Protein AF-A0A6J0SKK0-F1 (afdb_monomer_lite)

Structure (mmCIF, N/CA/C/O backbone):
data_AF-A0A6J0SKK0-F1
#
_entry.id   AF-A0A6J0SKK0-F1
#
loop_
_atom_site.group_PDB
_atom_site.id
_atom_site.type_symbol
_atom_site.label_atom_id
_atom_site.label_alt_id
_atom_site.label_comp_id
_atom_site.label_asym_id
_atom_site.label_entity_id
_atom_site.label_seq_id
_atom_site.pdbx_PDB_ins_code
_atom_site.Cartn_x
_atom_site.Cartn_y
_atom_site.Cartn_z
_atom_site.occupancy
_atom_site.B_iso_or_equiv
_atom_site.auth_seq_id
_atom_site.auth_comp_id
_atom_site.auth_asym_id
_atom_site.auth_atom_id
_atom_site.pdbx_PDB_model_num
ATOM 1 N N . MET A 1 1 ? -28.674 -11.190 28.248 1.00 57.88 1 MET A N 1
ATOM 2 C CA . MET A 1 1 ? -27.295 -11.445 27.771 1.00 57.88 1 MET A CA 1
ATOM 3 C C . MET A 1 1 ? -27.259 -12.099 26.391 1.00 57.88 1 MET A C 1
ATOM 5 O O . MET A 1 1 ? -26.846 -11.406 25.478 1.00 57.88 1 MET A O 1
ATOM 9 N N . ALA A 1 2 ? -27.753 -13.331 26.191 1.00 60.66 2 ALA A N 1
ATOM 10 C CA . ALA A 1 2 ? -27.595 -14.112 24.942 1.00 60.66 2 ALA A CA 1
ATOM 11 C C . ALA A 1 2 ? -27.758 -13.364 23.592 1.00 60.66 2 ALA A C 1
ATOM 13 O O . ALA A 1 2 ? -26.995 -13.616 22.666 1.00 60.66 2 ALA A O 1
ATOM 14 N N . PHE A 1 3 ? -28.702 -12.421 23.464 1.00 64.31 3 PHE A N 1
ATOM 15 C CA . PHE A 1 3 ? -28.878 -11.622 22.237 1.00 64.31 3 PHE A CA 1
ATOM 16 C C . PHE A 1 3 ? -27.681 -10.703 21.907 1.00 64.31 3 PHE A C 1
ATOM 18 O O . PHE A 1 3 ? -27.366 -10.504 20.738 1.00 64.31 3 PHE A O 1
ATOM 25 N N . LEU A 1 4 ? -26.993 -10.171 22.924 1.00 70.62 4 LEU A N 1
ATOM 26 C CA . LEU A 1 4 ? -25.779 -9.363 22.750 1.00 70.62 4 LEU A CA 1
ATOM 27 C C . LEU A 1 4 ? -24.593 -10.247 22.349 1.00 70.62 4 LEU A C 1
ATOM 29 O O . LEU A 1 4 ? -23.902 -9.929 21.388 1.00 70.62 4 LEU A O 1
ATOM 33 N N . SER A 1 5 ? -24.423 -11.394 23.018 1.00 75.25 5 SER A N 1
ATOM 34 C CA . SER A 1 5 ? -23.415 -12.403 22.664 1.00 75.25 5 SER A CA 1
ATOM 35 C C . SER A 1 5 ? -23.579 -12.873 21.216 1.00 75.25 5 SER A C 1
ATOM 37 O O . SER A 1 5 ? -22.606 -12.913 20.472 1.00 75.25 5 SER A O 1
ATOM 39 N N . ARG A 1 6 ? -24.820 -13.138 20.780 1.00 78.94 6 ARG A N 1
ATOM 40 C CA . ARG A 1 6 ? -25.122 -13.487 19.386 1.00 78.94 6 ARG A CA 1
ATOM 41 C C . ARG A 1 6 ? -24.674 -12.392 18.412 1.00 78.94 6 ARG A C 1
ATOM 43 O O . ARG A 1 6 ? -23.969 -12.714 17.465 1.00 78.94 6 ARG A O 1
ATOM 50 N N . LYS A 1 7 ? -25.042 -11.125 18.643 1.00 78.88 7 LYS A N 1
ATOM 51 C CA . LYS A 1 7 ? -24.639 -10.019 17.755 1.00 78.88 7 LYS A CA 1
ATOM 52 C C . LYS A 1 7 ? -23.121 -9.849 17.664 1.00 78.88 7 LYS A C 1
ATOM 54 O O . LYS A 1 7 ? -22.616 -9.570 16.585 1.00 78.88 7 LYS A O 1
ATOM 59 N N . PHE A 1 8 ? -22.411 -10.033 18.776 1.00 81.94 8 PHE A N 1
ATOM 60 C CA . PHE A 1 8 ? -20.949 -9.974 18.808 1.00 81.94 8 PHE A CA 1
ATOM 61 C C . PHE A 1 8 ? -20.311 -11.094 17.967 1.00 81.94 8 PHE A C 1
ATOM 63 O O . PHE A 1 8 ? -19.417 -10.830 17.169 1.00 81.94 8 PHE A O 1
ATOM 70 N N . LEU A 1 9 ? -20.819 -12.327 18.077 1.00 79.19 9 LEU A N 1
ATOM 71 C CA . LEU A 1 9 ? -20.358 -13.462 17.267 1.00 79.19 9 LEU A CA 1
ATOM 72 C C . LEU A 1 9 ? -20.706 -13.297 15.777 1.00 79.19 9 LEU A C 1
ATOM 74 O O . LEU A 1 9 ? -19.882 -13.612 14.923 1.00 79.19 9 LEU A O 1
ATOM 78 N N . GLU A 1 10 ? -21.893 -12.770 15.456 1.00 80.94 10 GLU A N 1
ATOM 79 C CA . GLU A 1 10 ? -22.292 -12.451 14.077 1.00 80.94 10 GLU A CA 1
ATOM 80 C C . GLU A 1 10 ? -21.360 -11.393 13.459 1.00 80.94 10 GLU A C 1
ATOM 82 O O . GLU A 1 10 ? -20.846 -11.612 12.364 1.00 80.94 10 GLU A O 1
ATOM 87 N N . GLN A 1 11 ? -21.042 -10.316 14.189 1.00 87.06 11 GLN A N 1
ATOM 88 C CA . GLN A 1 11 ? -20.068 -9.311 13.749 1.00 87.06 11 GLN A CA 1
ATOM 89 C C . GLN A 1 11 ? -18.663 -9.915 13.566 1.00 87.06 11 GLN A C 1
ATOM 91 O O . GLN A 1 11 ? -18.038 -9.711 12.524 1.00 87.06 11 GLN A O 1
ATOM 96 N N . ARG A 1 12 ? -18.171 -10.718 14.523 1.00 87.56 12 ARG A N 1
ATOM 97 C CA . ARG A 1 12 ? -16.838 -11.340 14.416 1.00 87.56 12 ARG A CA 1
ATOM 98 C C . ARG A 1 12 ? -16.743 -12.328 13.246 1.00 87.56 12 ARG A C 1
ATOM 100 O O . ARG A 1 12 ? -15.685 -12.454 12.631 1.00 87.56 12 ARG A O 1
ATOM 107 N N . ALA A 1 13 ? -17.843 -12.994 12.889 1.00 80.25 13 ALA A N 1
ATOM 108 C CA . ALA A 1 13 ? -17.917 -13.850 11.705 1.00 80.25 13 ALA A CA 1
ATOM 109 C C . ALA A 1 13 ? -17.895 -13.054 10.381 1.00 80.25 13 ALA A C 1
ATOM 111 O O . ALA A 1 13 ? -17.363 -13.552 9.384 1.00 80.25 13 ALA A O 1
ATOM 112 N N . GLU A 1 14 ? -18.427 -11.827 10.356 1.00 84.81 14 GLU A N 1
ATOM 113 C CA . GLU A 1 14 ? -18.309 -10.908 9.214 1.00 84.81 14 GLU A CA 1
ATOM 114 C C . GLU A 1 14 ? -16.885 -10.343 9.078 1.00 84.81 14 GLU A C 1
ATOM 116 O O . GLU A 1 14 ? -16.342 -10.339 7.972 1.00 84.81 14 GLU A O 1
ATOM 121 N N . GLU A 1 15 ? -16.245 -9.956 10.187 1.00 87.69 15 GLU A N 1
ATOM 122 C CA . GLU A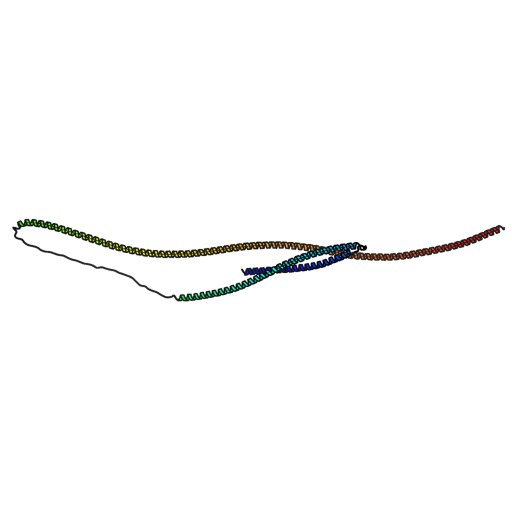 1 15 ? -14.833 -9.534 10.231 1.00 87.69 15 GLU A CA 1
ATOM 123 C C . GLU A 1 15 ? -13.908 -10.628 9.674 1.00 87.69 15 GLU A C 1
ATOM 125 O O . GLU A 1 15 ? -13.215 -10.410 8.678 1.00 87.69 15 GLU A O 1
ATOM 130 N N . LEU A 1 16 ? -13.985 -11.849 10.219 1.00 85.38 16 LEU A N 1
ATOM 131 C CA . LEU A 1 16 ? -13.216 -13.002 9.734 1.00 85.38 16 LEU A CA 1
ATOM 132 C C . LEU A 1 16 ? -13.517 -13.346 8.269 1.00 85.38 16 LEU A C 1
ATOM 134 O O . LEU A 1 16 ? -12.648 -13.844 7.554 1.00 85.38 16 LEU A O 1
ATOM 138 N N . HIS A 1 17 ? -14.729 -13.073 7.772 1.00 84.50 17 HIS A N 1
ATOM 139 C CA . HIS A 1 17 ? -15.025 -13.260 6.354 1.00 84.50 17 HIS A CA 1
ATOM 140 C C . HIS A 1 17 ? -14.279 -12.250 5.465 1.00 84.50 17 HIS A C 1
ATOM 142 O O . HIS A 1 17 ? -13.826 -12.632 4.380 1.00 84.50 17 HIS A O 1
ATOM 148 N N . GLN A 1 18 ? -14.125 -11.001 5.911 1.00 89.25 18 GLN A N 1
ATOM 149 C CA . GLN A 1 18 ? -13.335 -9.987 5.210 1.00 89.25 18 GLN A CA 1
ATOM 150 C C . GLN A 1 18 ? -11.834 -10.300 5.286 1.00 89.25 18 GLN A C 1
ATOM 152 O O . GLN A 1 18 ? -11.166 -10.269 4.251 1.00 89.25 18 GLN A O 1
ATOM 157 N N . GLU A 1 19 ? -11.329 -10.697 6.461 1.00 88.19 19 GLU A N 1
ATOM 158 C CA . GLU A 1 19 ? -9.943 -11.156 6.658 1.00 88.19 19 GLU A CA 1
ATOM 159 C C . GLU A 1 19 ? -9.603 -12.325 5.708 1.00 88.19 19 GLU A C 1
ATOM 161 O O . GLU A 1 19 ? -8.631 -12.249 4.952 1.00 88.19 19 GLU A O 1
ATOM 166 N N . LEU A 1 20 ? -10.453 -13.362 5.652 1.00 86.38 20 LEU A N 1
ATOM 167 C CA . LEU A 1 20 ? -10.312 -14.500 4.730 1.00 86.38 20 LEU A CA 1
ATOM 168 C C . LEU A 1 20 ? -10.336 -14.094 3.253 1.00 86.38 20 LEU A C 1
ATOM 170 O O . LEU A 1 20 ? -9.580 -14.642 2.449 1.00 86.38 20 LEU A O 1
ATOM 174 N N . LYS A 1 21 ? -11.206 -13.150 2.872 1.00 88.81 21 LYS A N 1
ATOM 175 C CA . LYS A 1 21 ? -11.283 -12.670 1.487 1.00 88.81 21 LYS A CA 1
ATOM 176 C C . LYS A 1 21 ? -9.979 -11.974 1.089 1.00 88.81 21 LYS A C 1
ATOM 178 O O . LYS A 1 21 ? -9.398 -12.327 0.067 1.00 88.81 21 LYS A O 1
ATOM 183 N N . PHE A 1 22 ? -9.503 -11.041 1.913 1.00 89.38 22 PHE A N 1
ATOM 184 C CA . PHE A 1 22 ? -8.252 -10.320 1.671 1.00 89.38 22 PHE A CA 1
ATOM 185 C C . PHE A 1 22 ? -7.040 -11.264 1.638 1.00 89.38 22 PHE A C 1
ATOM 187 O O . PHE A 1 22 ? -6.180 -11.141 0.767 1.00 89.38 22 PHE A O 1
ATOM 194 N N . ALA A 1 23 ? -6.986 -12.248 2.541 1.00 81.44 23 ALA A N 1
ATOM 195 C CA . ALA A 1 23 ? -5.907 -13.229 2.580 1.00 81.44 23 ALA A CA 1
ATOM 196 C C . ALA A 1 23 ? -5.857 -14.108 1.312 1.00 81.44 23 ALA A C 1
ATOM 198 O O . ALA A 1 23 ? -4.772 -14.273 0.757 1.00 81.44 23 ALA A O 1
ATOM 199 N N . ARG A 1 24 ? -7.003 -14.577 0.790 1.00 86.44 24 ARG A N 1
ATOM 200 C CA . ARG A 1 24 ? -7.085 -15.312 -0.494 1.00 86.44 24 ARG A CA 1
ATOM 201 C C . ARG A 1 24 ? -6.758 -14.433 -1.711 1.00 86.44 24 ARG A C 1
ATOM 203 O O . ARG A 1 24 ? -6.120 -14.876 -2.666 1.00 86.44 24 ARG A O 1
ATOM 210 N N . GLU A 1 25 ? -7.166 -13.164 -1.697 1.00 90.31 25 GLU A N 1
ATOM 211 C CA . GLU A 1 25 ? -6.786 -12.210 -2.750 1.00 90.31 25 GLU A CA 1
ATOM 212 C C . GLU A 1 25 ? -5.265 -11.969 -2.757 1.00 90.31 25 GLU A C 1
ATOM 214 O O . GLU A 1 25 ? -4.661 -11.945 -3.828 1.00 90.31 25 GLU A O 1
ATOM 219 N N . LYS A 1 26 ? -4.621 -11.891 -1.584 1.00 88.00 26 LYS A N 1
ATOM 220 C CA . LYS A 1 26 ? -3.159 -11.772 -1.463 1.00 88.00 26 LYS A CA 1
ATOM 221 C C . LYS A 1 26 ? -2.418 -13.063 -1.846 1.00 88.00 26 LYS A C 1
ATOM 223 O O . LYS A 1 26 ? -1.409 -12.993 -2.543 1.00 88.00 26 LYS A O 1
ATOM 228 N N . GLU A 1 27 ? -2.914 -14.221 -1.415 1.00 86.44 27 GLU A N 1
ATOM 229 C CA . GLU A 1 27 ? -2.415 -15.549 -1.802 1.00 86.44 27 GLU A CA 1
ATOM 230 C C . GLU A 1 27 ? -2.367 -15.675 -3.331 1.00 86.44 27 GLU A C 1
ATOM 232 O O . GLU A 1 27 ? -1.291 -15.836 -3.900 1.00 86.44 27 GLU A O 1
ATOM 237 N N . THR A 1 28 ? -3.500 -15.475 -4.015 1.00 85.94 28 THR A N 1
ATOM 238 C CA . THR A 1 28 ? -3.571 -15.613 -5.483 1.00 85.94 28 THR A CA 1
ATOM 239 C C . THR A 1 28 ? -2.724 -14.593 -6.253 1.00 85.94 28 THR A C 1
ATOM 241 O O . THR A 1 28 ? -2.351 -14.863 -7.396 1.00 85.94 28 THR A O 1
ATOM 244 N N . GLN A 1 29 ? -2.383 -13.444 -5.659 1.00 87.31 29 GLN A N 1
ATOM 245 C CA . GLN A 1 29 ? -1.391 -12.515 -6.216 1.00 87.31 29 GLN A CA 1
ATOM 246 C C . GLN A 1 29 ? 0.033 -13.076 -6.099 1.00 87.31 29 GLN A C 1
ATOM 248 O O . GLN A 1 29 ? 0.757 -13.088 -7.093 1.00 87.31 29 GLN A O 1
ATOM 253 N N . LEU A 1 30 ? 0.417 -13.594 -4.928 1.00 85.19 30 LEU A N 1
ATOM 254 C CA . LEU A 1 30 ? 1.740 -14.191 -4.700 1.00 85.19 30 LEU A CA 1
ATOM 255 C C . LEU A 1 30 ? 1.957 -15.469 -5.521 1.00 85.19 30 LEU A C 1
ATOM 257 O O . LEU A 1 30 ? 3.032 -15.651 -6.087 1.00 85.19 30 LEU A O 1
ATOM 261 N N . THR A 1 31 ? 0.937 -16.319 -5.683 1.00 81.81 31 THR A N 1
ATOM 262 C CA . THR A 1 31 ? 1.045 -17.501 -6.556 1.00 81.81 31 THR A CA 1
ATOM 263 C C . THR A 1 31 ? 1.331 -17.104 -8.009 1.00 81.81 31 THR A C 1
ATOM 265 O O . THR A 1 31 ? 2.116 -17.770 -8.684 1.00 81.81 31 THR A O 1
ATOM 268 N N . ARG A 1 32 ? 0.734 -16.003 -8.497 1.00 86.56 32 ARG A N 1
ATOM 269 C CA . ARG A 1 32 ? 0.977 -15.485 -9.855 1.00 86.56 32 ARG A CA 1
ATOM 270 C C . ARG A 1 32 ? 2.381 -14.913 -10.007 1.00 86.56 32 ARG A C 1
ATOM 272 O O . ARG A 1 32 ? 3.073 -15.312 -10.936 1.00 86.56 32 ARG A O 1
ATOM 279 N N . THR A 1 33 ? 2.832 -14.052 -9.094 1.00 82.69 33 THR A N 1
ATOM 280 C CA . THR A 1 33 ? 4.179 -13.462 -9.195 1.00 82.69 33 THR A CA 1
ATOM 281 C C . THR A 1 33 ? 5.283 -14.509 -9.031 1.00 82.69 33 THR A C 1
ATOM 283 O O . THR A 1 33 ? 6.294 -14.432 -9.727 1.00 82.69 33 THR A O 1
ATOM 286 N N . CYS A 1 34 ? 5.079 -15.546 -8.208 1.00 81.50 34 CYS A N 1
ATOM 287 C CA . CYS A 1 34 ? 5.966 -16.713 -8.173 1.00 81.50 34 CYS A CA 1
ATOM 288 C C . CYS A 1 34 ? 5.978 -17.485 -9.501 1.00 81.50 34 CYS A C 1
ATOM 290 O O . CYS A 1 34 ? 7.056 -17.841 -9.970 1.00 81.50 34 CYS A O 1
ATOM 292 N N . ALA A 1 35 ? 4.822 -17.734 -10.125 1.00 83.62 35 ALA A N 1
ATOM 293 C CA . ALA A 1 35 ? 4.758 -18.429 -11.414 1.00 83.62 35 ALA A CA 1
ATOM 294 C C . ALA A 1 35 ? 5.419 -17.616 -12.547 1.00 83.62 35 ALA A C 1
ATOM 296 O O . ALA A 1 35 ? 6.186 -18.162 -13.337 1.00 83.62 35 ALA A O 1
ATOM 297 N N . GLU A 1 36 ? 5.187 -16.302 -12.595 1.00 86.00 36 GLU A N 1
ATOM 298 C CA . GLU A 1 36 ? 5.837 -15.382 -13.537 1.00 86.00 36 GLU A CA 1
ATOM 299 C C . GLU A 1 36 ? 7.361 -15.337 -13.326 1.00 86.00 36 GLU A C 1
ATOM 301 O O . GLU A 1 36 ? 8.123 -15.405 -14.293 1.00 86.00 36 GLU A O 1
ATOM 306 N N . GLY A 1 37 ? 7.820 -15.296 -12.070 1.00 82.88 37 GLY A N 1
ATOM 307 C CA . GLY A 1 37 ? 9.241 -15.366 -11.721 1.00 82.88 37 GLY A CA 1
ATOM 308 C C . GLY A 1 37 ? 9.895 -16.698 -12.105 1.00 82.88 37 GLY A C 1
ATOM 309 O O . GLY A 1 37 ? 11.005 -16.703 -12.637 1.00 82.88 37 GLY A O 1
ATOM 310 N N . GLN A 1 38 ? 9.195 -17.823 -11.924 1.00 83.56 38 GLN A N 1
ATOM 311 C CA . GLN A 1 38 ? 9.655 -19.146 -12.360 1.00 83.56 38 GLN A CA 1
ATOM 312 C C . GLN A 1 38 ? 9.813 -19.231 -13.884 1.00 83.56 38 GLN A C 1
ATOM 314 O O . GLN A 1 38 ? 10.824 -19.749 -14.357 1.00 83.56 38 GLN A O 1
ATOM 319 N N . VAL A 1 39 ? 8.865 -18.686 -14.657 1.00 88.19 39 VAL A N 1
ATOM 320 C CA . VAL A 1 39 ? 8.975 -18.619 -16.126 1.00 88.19 39 VAL A CA 1
ATOM 321 C C . VAL A 1 39 ? 10.192 -17.785 -16.537 1.00 88.19 39 VAL A C 1
ATOM 323 O O . VAL A 1 39 ? 11.019 -18.265 -17.310 1.00 88.19 39 VAL A O 1
ATOM 326 N N . GLN A 1 40 ? 10.379 -16.594 -15.955 1.00 85.88 40 GLN A N 1
ATOM 327 C CA . GLN A 1 40 ? 11.555 -15.754 -16.229 1.00 85.88 40 GLN A CA 1
ATOM 328 C C . GLN A 1 40 ? 12.879 -16.427 -15.829 1.00 85.88 40 GLN A C 1
ATOM 330 O O . GLN A 1 40 ? 13.896 -16.233 -16.497 1.00 85.88 40 GLN A O 1
ATOM 335 N N . SER A 1 41 ? 12.882 -17.229 -14.759 1.00 85.56 41 SER A N 1
ATOM 336 C CA . SER A 1 41 ? 14.047 -18.017 -14.344 1.00 85.56 41 SER A CA 1
ATOM 337 C C . SER A 1 41 ? 14.394 -19.095 -15.374 1.00 85.56 41 SER A C 1
ATOM 339 O O . SER A 1 41 ? 15.560 -19.232 -15.730 1.00 85.56 41 SER A O 1
ATOM 341 N N . LEU A 1 42 ? 13.399 -19.821 -15.898 1.00 88.19 42 LEU A N 1
ATOM 342 C CA . LEU A 1 42 ? 13.596 -20.849 -16.930 1.00 88.19 42 LEU A CA 1
ATOM 343 C C . LEU A 1 42 ? 14.043 -20.250 -18.275 1.00 88.19 42 LEU A C 1
ATOM 345 O O . LEU A 1 42 ? 14.899 -20.821 -18.950 1.00 88.19 42 LEU A O 1
ATOM 349 N N . GLU A 1 43 ? 13.519 -19.080 -18.653 1.00 88.88 43 GLU A N 1
ATOM 350 C CA . GLU A 1 43 ? 13.983 -18.330 -19.831 1.00 88.88 43 GLU A CA 1
ATOM 351 C C . GLU A 1 43 ? 15.452 -17.893 -19.697 1.00 88.88 43 GLU A C 1
ATOM 353 O O . GLU A 1 43 ? 16.218 -17.962 -20.663 1.00 88.88 43 GLU A O 1
ATOM 358 N N . LEU A 1 44 ? 15.869 -17.468 -18.499 1.00 88.19 44 LEU A N 1
ATOM 359 C CA . LEU A 1 44 ? 17.259 -17.106 -18.222 1.00 88.19 44 LEU A CA 1
ATOM 360 C C . LEU A 1 44 ? 18.182 -18.320 -18.152 1.00 88.19 44 LEU A C 1
ATOM 362 O O . LEU A 1 44 ? 19.276 -18.242 -18.700 1.00 88.19 44 LEU A O 1
ATOM 366 N N . GLU A 1 45 ? 17.748 -19.441 -17.574 1.00 87.69 45 GLU A N 1
ATOM 367 C CA . GLU A 1 45 ? 18.518 -20.690 -17.581 1.00 87.69 45 GLU A CA 1
ATOM 368 C C . GLU A 1 45 ? 18.738 -21.189 -19.022 1.00 87.69 45 GLU A C 1
ATOM 370 O O . GLU A 1 45 ? 19.855 -21.534 -19.413 1.00 87.69 45 GLU A O 1
ATOM 375 N N . ALA A 1 46 ? 17.699 -21.146 -19.865 1.00 89.44 46 ALA A N 1
ATOM 376 C CA . ALA A 1 46 ? 17.815 -21.472 -21.286 1.00 89.44 46 ALA A CA 1
ATOM 377 C C . ALA A 1 46 ? 18.796 -20.535 -22.016 1.00 89.44 46 ALA A C 1
ATOM 379 O O . ALA A 1 46 ? 19.627 -20.998 -22.800 1.00 89.44 46 ALA A O 1
ATOM 380 N N . ARG A 1 47 ? 18.756 -19.227 -21.727 1.00 89.75 47 ARG A N 1
ATOM 381 C CA . ARG A 1 47 ? 19.692 -18.245 -22.296 1.00 89.75 47 ARG A CA 1
ATOM 382 C C . ARG A 1 47 ? 21.125 -18.421 -21.782 1.00 89.75 47 ARG A C 1
ATOM 384 O O . ARG A 1 47 ? 22.061 -18.227 -22.554 1.00 89.75 47 ARG A O 1
ATOM 391 N N . LEU A 1 48 ? 21.308 -18.812 -20.522 1.00 86.38 48 LEU A N 1
ATOM 392 C CA . LEU A 1 48 ? 22.612 -19.138 -19.943 1.00 86.38 48 LEU A CA 1
ATOM 393 C C . LEU A 1 48 ? 23.246 -20.332 -20.655 1.00 86.38 48 LEU A C 1
ATOM 395 O O . LEU A 1 48 ? 24.390 -20.227 -21.082 1.00 86.38 48 LEU A O 1
ATOM 399 N N . ARG A 1 49 ? 22.490 -21.416 -20.876 1.00 90.38 49 ARG A N 1
ATOM 400 C CA . ARG A 1 49 ? 22.973 -22.589 -21.627 1.00 90.38 49 ARG A CA 1
ATOM 401 C C . ARG A 1 49 ? 23.461 -22.212 -23.034 1.00 90.38 49 ARG A C 1
ATOM 403 O O . ARG A 1 49 ? 24.524 -22.671 -23.437 1.00 90.38 49 ARG A O 1
ATOM 410 N N . ILE A 1 50 ? 22.741 -21.334 -23.744 1.00 90.44 50 ILE A N 1
ATOM 411 C CA . ILE A 1 50 ? 23.162 -20.819 -25.063 1.00 90.44 50 ILE A CA 1
ATOM 412 C C . ILE A 1 50 ? 24.479 -20.034 -24.953 1.00 90.44 50 ILE A C 1
ATOM 414 O O . ILE A 1 50 ? 25.421 -20.327 -25.680 1.00 90.44 50 ILE A O 1
ATOM 418 N N . LEU A 1 51 ? 24.583 -19.087 -24.014 1.00 83.94 51 LEU A N 1
ATOM 419 C CA . LEU A 1 51 ? 25.796 -18.277 -23.826 1.00 83.94 51 LEU A CA 1
ATOM 420 C C . LEU A 1 51 ? 27.017 -19.108 -23.377 1.00 83.94 51 LEU A C 1
ATOM 422 O O . LEU A 1 51 ? 28.156 -18.775 -23.712 1.00 83.94 51 LEU A O 1
ATOM 426 N N . GLU A 1 52 ? 26.806 -20.187 -22.619 1.00 86.44 52 GLU A N 1
ATOM 427 C CA . GLU A 1 52 ? 27.861 -21.132 -22.240 1.00 86.44 52 GLU A CA 1
ATOM 428 C C . GLU A 1 52 ? 28.318 -21.988 -23.428 1.00 86.44 52 GLU A C 1
ATOM 430 O O . GLU A 1 52 ? 29.519 -22.232 -23.574 1.00 86.44 52 GLU A O 1
ATOM 435 N N . GLU A 1 53 ? 27.398 -22.387 -24.310 1.00 90.06 53 GLU A N 1
ATOM 436 C CA . GLU A 1 53 ? 27.712 -23.101 -25.549 1.00 90.06 53 GLU A CA 1
ATOM 437 C C . GLU A 1 53 ? 28.426 -22.186 -26.565 1.00 90.06 53 GLU A C 1
ATOM 439 O O . GLU A 1 53 ? 29.464 -22.582 -27.093 1.00 90.06 53 GLU A O 1
ATOM 444 N N . ASP A 1 54 ? 27.991 -20.932 -26.741 1.00 86.44 54 ASP A N 1
ATOM 445 C CA . ASP A 1 54 ? 28.686 -19.910 -27.546 1.00 86.44 54 ASP A CA 1
ATOM 446 C C . ASP A 1 54 ? 30.122 -19.677 -27.042 1.00 86.44 54 ASP A C 1
ATOM 448 O O . ASP A 1 54 ? 31.089 -19.710 -27.812 1.00 86.44 54 ASP A O 1
ATOM 452 N N . LYS A 1 55 ? 30.298 -19.503 -25.722 1.00 83.88 55 LYS A N 1
ATOM 453 C CA . LYS A 1 55 ? 31.627 -19.349 -25.107 1.00 83.88 55 LYS A CA 1
ATOM 454 C C . LYS A 1 55 ? 32.497 -20.593 -25.304 1.00 83.88 55 LYS A C 1
ATOM 456 O O . LYS A 1 55 ? 33.709 -20.469 -25.506 1.00 83.88 55 LYS A O 1
ATOM 461 N N . ARG A 1 56 ? 31.908 -21.790 -25.254 1.00 87.25 56 ARG A N 1
ATOM 462 C CA . ARG A 1 56 ? 32.598 -23.061 -25.513 1.00 87.25 56 ARG A CA 1
ATOM 463 C C . ARG A 1 56 ? 33.001 -23.197 -26.982 1.00 87.25 56 ARG A C 1
ATOM 465 O O . ARG A 1 56 ? 34.120 -23.629 -27.246 1.00 87.25 56 ARG A O 1
ATOM 472 N N . MET A 1 57 ? 32.142 -22.795 -27.917 1.00 85.94 57 MET A N 1
ATOM 473 C CA . MET A 1 57 ? 32.434 -22.769 -29.353 1.00 85.94 57 MET A CA 1
ATOM 474 C C . MET A 1 57 ? 33.614 -21.842 -29.653 1.00 85.94 57 MET A C 1
ATOM 476 O O . MET A 1 57 ? 34.610 -22.307 -30.200 1.00 85.94 57 MET A O 1
ATOM 480 N N . LEU A 1 58 ? 33.585 -20.593 -29.179 1.00 83.06 58 LEU A N 1
ATOM 481 C CA . LEU A 1 58 ? 34.701 -19.651 -29.349 1.00 83.06 58 LEU A CA 1
ATOM 482 C C . LEU A 1 58 ? 35.997 -20.136 -28.679 1.00 83.06 58 LEU A C 1
ATOM 484 O O . LEU A 1 58 ? 37.078 -19.992 -29.245 1.00 83.06 58 LEU A O 1
ATOM 488 N N . SER A 1 59 ? 35.909 -20.776 -27.507 1.00 81.25 59 SER A N 1
ATOM 489 C CA . SER A 1 59 ? 37.079 -21.384 -26.849 1.00 81.25 59 SER A CA 1
ATOM 490 C C . SER A 1 59 ? 37.676 -22.535 -27.672 1.00 81.25 59 SER A C 1
ATOM 492 O O . SER A 1 59 ? 38.897 -22.687 -27.720 1.00 81.25 59 SER A O 1
ATOM 494 N N . ASN A 1 60 ? 36.836 -23.328 -28.347 1.00 81.88 60 ASN A N 1
ATOM 495 C CA . ASN A 1 60 ? 37.281 -24.373 -29.268 1.00 81.88 60 ASN A CA 1
ATOM 496 C C . ASN A 1 60 ? 37.896 -23.781 -30.545 1.00 81.88 60 ASN A C 1
ATOM 498 O O . ASN A 1 60 ? 38.921 -24.282 -30.993 1.00 81.88 60 ASN A O 1
ATOM 502 N N . GLU A 1 61 ? 37.310 -22.727 -31.121 1.00 77.44 61 GLU A N 1
ATOM 503 C CA . GLU A 1 61 ? 37.841 -22.056 -32.317 1.00 77.44 61 GLU A CA 1
ATOM 504 C C . GLU A 1 61 ? 39.219 -21.443 -32.048 1.00 77.44 61 GLU A C 1
ATOM 506 O O . GLU A 1 61 ? 40.166 -21.733 -32.778 1.00 77.44 61 GLU A O 1
ATOM 511 N N . VAL A 1 62 ? 39.369 -20.688 -30.953 1.00 71.25 62 VAL A N 1
ATOM 512 C CA . VAL A 1 62 ? 40.660 -20.127 -30.515 1.00 71.25 62 VAL A CA 1
ATOM 513 C C . VAL A 1 62 ? 41.672 -21.239 -30.205 1.00 71.25 62 VAL A C 1
ATOM 515 O O . VAL A 1 62 ? 42.834 -21.141 -30.597 1.00 71.25 62 VAL A O 1
ATOM 518 N N . GLY A 1 63 ? 41.237 -22.324 -29.555 1.00 67.12 63 GLY A N 1
ATOM 519 C CA . GLY A 1 63 ? 42.084 -23.473 -29.218 1.00 67.12 63 GLY A CA 1
ATOM 520 C C . GLY A 1 63 ? 42.480 -24.370 -30.400 1.00 67.12 63 GLY A C 1
ATOM 521 O O . GLY A 1 63 ? 43.445 -25.124 -30.285 1.00 67.12 63 GLY A O 1
ATOM 522 N N . GLN A 1 64 ? 41.770 -24.303 -31.532 1.00 65.19 64 GLN A N 1
ATOM 523 C CA . GLN A 1 64 ? 42.071 -25.084 -32.739 1.00 65.19 64 GLN A CA 1
ATOM 524 C C . GLN A 1 64 ? 43.025 -24.380 -33.712 1.00 65.19 64 GLN A C 1
ATOM 526 O O . GLN A 1 64 ? 43.487 -25.027 -34.653 1.00 65.19 64 GLN A O 1
ATOM 531 N N . ILE A 1 65 ? 43.366 -23.102 -33.499 1.00 60.34 65 ILE A N 1
ATOM 532 C CA . ILE A 1 65 ? 44.355 -22.386 -34.321 1.00 60.34 65 ILE A CA 1
ATOM 533 C C . ILE A 1 65 ? 45.735 -23.049 -34.134 1.00 60.34 65 ILE A C 1
ATOM 535 O O . ILE A 1 65 ? 46.319 -22.940 -33.052 1.00 60.34 65 ILE A O 1
ATOM 539 N N . PRO A 1 66 ? 46.323 -23.703 -35.157 1.00 52.03 66 PRO A N 1
ATOM 540 C CA . PRO A 1 66 ? 47.648 -24.291 -35.017 1.00 52.03 66 PRO A CA 1
ATOM 541 C C . PRO A 1 66 ? 48.684 -23.169 -34.899 1.00 52.03 66 PRO A C 1
ATOM 543 O O . PRO A 1 66 ? 48.691 -22.248 -35.720 1.00 52.03 66 PRO A O 1
ATOM 546 N N . GLY A 1 67 ? 49.584 -23.262 -33.915 1.00 55.41 67 GLY A N 1
ATOM 547 C CA . GLY A 1 67 ? 50.605 -22.250 -33.589 1.00 55.41 67 GLY A CA 1
ATOM 548 C C . GLY A 1 67 ? 51.732 -22.081 -34.623 1.00 55.41 67 GLY A C 1
ATOM 549 O O . GLY A 1 67 ? 52.891 -21.922 -34.252 1.00 55.41 67 GLY A O 1
ATOM 550 N N . SER A 1 68 ? 51.415 -22.184 -35.913 1.00 48.38 68 SER A N 1
ATOM 551 C CA . SER A 1 68 ? 52.359 -22.227 -37.033 1.00 48.38 68 SER A CA 1
ATOM 552 C C . SER A 1 68 ? 51.790 -21.717 -38.371 1.00 48.38 68 SER A C 1
ATOM 554 O O . SER A 1 68 ? 52.449 -21.882 -39.396 1.00 48.38 68 SER A O 1
ATOM 556 N N . SER A 1 69 ? 50.607 -21.081 -38.395 1.00 49.00 69 SER A N 1
ATOM 557 C CA . SER A 1 69 ? 49.993 -20.531 -39.621 1.00 49.00 69 SER A CA 1
ATOM 558 C C . SER A 1 69 ? 50.057 -18.987 -39.663 1.00 49.00 69 SER A C 1
ATOM 560 O O . SER A 1 69 ? 49.266 -18.335 -38.980 1.00 49.00 69 SER A O 1
ATOM 562 N N . PRO A 1 70 ? 50.968 -18.354 -40.439 1.00 48.06 70 PRO A N 1
ATOM 563 C CA . PRO A 1 70 ? 51.253 -16.911 -40.330 1.00 48.06 70 PRO A CA 1
ATOM 564 C C . PRO A 1 70 ? 50.220 -15.954 -40.959 1.00 48.06 70 PRO A C 1
ATOM 566 O O . PRO A 1 70 ? 50.528 -14.780 -41.155 1.00 48.06 70 PRO A O 1
ATOM 569 N N . CYS A 1 71 ? 49.039 -16.435 -41.360 1.00 50.56 71 CYS A N 1
ATOM 570 C CA . CYS A 1 71 ? 48.124 -15.707 -42.251 1.00 50.56 71 CYS A CA 1
ATOM 571 C C . CYS A 1 71 ? 46.871 -15.107 -41.585 1.00 50.56 71 CYS A C 1
ATOM 573 O O . CYS A 1 71 ? 46.087 -14.459 -42.277 1.00 50.56 71 CYS A O 1
ATOM 575 N N . LEU A 1 72 ? 46.673 -15.279 -40.273 1.00 52.25 72 LEU A N 1
ATOM 576 C CA . LEU A 1 72 ? 45.636 -14.549 -39.534 1.00 52.25 72 LEU A CA 1
ATOM 577 C C . LEU A 1 72 ? 46.168 -13.172 -39.122 1.00 52.25 72 LEU A C 1
ATOM 579 O O . LEU A 1 72 ? 47.158 -13.058 -38.401 1.00 52.25 72 LEU A O 1
ATOM 583 N N . THR A 1 73 ? 45.519 -12.110 -39.597 1.00 58.12 73 THR A N 1
ATOM 584 C CA . THR A 1 73 ? 45.891 -10.730 -39.261 1.00 58.12 73 THR A CA 1
ATOM 585 C C . THR A 1 73 ? 45.511 -10.411 -37.817 1.00 58.12 73 THR A C 1
ATOM 587 O O . THR A 1 73 ? 44.442 -10.808 -37.354 1.00 58.12 73 THR A O 1
ATOM 590 N N . GLY A 1 74 ? 46.351 -9.644 -37.108 1.00 59.84 74 GLY A N 1
ATOM 591 C CA . GLY A 1 74 ? 46.186 -9.381 -35.667 1.00 59.84 74 GLY A CA 1
ATOM 592 C C . GLY A 1 74 ? 44.803 -8.853 -35.258 1.00 59.84 74 GLY A C 1
ATOM 593 O O . GLY A 1 74 ? 44.310 -9.204 -34.192 1.00 59.84 74 GLY A O 1
ATOM 594 N N . GLY A 1 75 ? 44.134 -8.104 -36.144 1.00 66.50 75 GLY A N 1
ATOM 595 C CA . GLY A 1 75 ? 42.770 -7.607 -35.931 1.00 66.50 75 GLY A CA 1
ATOM 596 C C . GLY A 1 75 ? 41.697 -8.694 -35.763 1.00 66.50 75 GLY A C 1
ATOM 597 O O . GLY A 1 75 ? 40.691 -8.452 -35.102 1.00 66.50 75 GLY A O 1
ATOM 598 N N . THR A 1 76 ? 41.900 -9.897 -36.317 1.00 70.06 76 THR A N 1
ATOM 599 C CA . THR A 1 76 ? 40.990 -11.037 -36.085 1.00 70.06 76 THR A CA 1
ATOM 600 C C . THR A 1 76 ? 41.150 -11.633 -34.689 1.00 70.06 76 THR A C 1
ATOM 602 O O . THR A 1 76 ? 40.159 -12.041 -34.091 1.00 70.06 76 THR A O 1
ATOM 605 N N . TRP A 1 77 ? 42.365 -11.614 -34.133 1.00 70.38 77 TRP A N 1
ATOM 606 C CA . TRP A 1 77 ? 42.626 -12.105 -32.779 1.00 70.38 77 TRP A CA 1
ATOM 607 C C . TRP A 1 77 ? 42.025 -11.165 -31.730 1.00 70.38 77 TRP A C 1
ATOM 609 O O . TRP A 1 77 ? 41.258 -11.611 -30.882 1.00 70.38 77 TRP A O 1
ATOM 619 N N . THR A 1 78 ? 42.255 -9.854 -31.864 1.00 76.12 78 THR A N 1
ATOM 620 C CA . THR A 1 78 ? 41.670 -8.845 -30.962 1.00 76.12 78 THR A CA 1
ATOM 621 C C . THR A 1 78 ? 40.139 -8.829 -30.996 1.00 76.12 78 THR A C 1
ATOM 623 O O . THR A 1 78 ? 39.510 -8.523 -29.990 1.00 76.12 78 THR A O 1
ATOM 626 N N . PHE A 1 79 ? 39.522 -9.171 -32.134 1.00 80.56 79 PHE A N 1
ATOM 627 C CA . PHE A 1 79 ? 38.064 -9.285 -32.245 1.00 80.56 79 PHE A CA 1
ATOM 628 C C . PHE A 1 79 ? 37.509 -10.497 -31.478 1.00 80.56 79 PHE A C 1
ATOM 630 O O . PHE A 1 79 ? 36.527 -10.361 -30.751 1.00 80.56 79 PHE A O 1
ATOM 637 N N . LEU A 1 80 ? 38.145 -11.669 -31.601 1.00 78.31 80 LEU A N 1
ATOM 638 C CA . LEU A 1 80 ? 37.750 -12.872 -30.856 1.00 78.31 80 LEU A CA 1
ATOM 639 C C . LEU A 1 80 ? 37.965 -12.699 -29.346 1.00 78.31 80 LEU A C 1
ATOM 641 O O . LEU A 1 80 ? 37.111 -13.092 -28.554 1.00 78.31 80 LEU A O 1
ATOM 645 N N . GLU A 1 81 ? 39.069 -12.061 -28.956 1.00 77.44 81 GLU A N 1
ATOM 646 C CA . GLU A 1 81 ? 39.400 -11.742 -27.566 1.00 77.44 81 GLU A CA 1
ATOM 647 C C . GLU A 1 81 ? 38.373 -10.770 -26.956 1.00 77.44 81 GLU A C 1
ATOM 649 O O . GLU A 1 81 ? 37.776 -11.078 -25.923 1.00 77.44 81 GLU A O 1
ATOM 654 N N . GLN A 1 82 ? 38.042 -9.674 -27.654 1.00 85.25 82 GLN A N 1
ATOM 655 C CA . GLN A 1 82 ? 36.967 -8.765 -27.239 1.00 85.25 82 GLN A CA 1
ATOM 656 C C . GLN A 1 82 ? 35.610 -9.485 -27.134 1.00 85.25 82 GLN A C 1
ATOM 658 O O . GLN A 1 82 ? 34.889 -9.289 -26.155 1.00 85.25 82 GLN A O 1
ATOM 663 N N . ARG A 1 83 ? 35.252 -10.350 -28.095 1.00 85.81 83 ARG A N 1
ATOM 664 C CA . ARG A 1 83 ? 33.964 -11.065 -28.060 1.00 85.81 83 ARG A CA 1
ATOM 665 C C . ARG A 1 83 ? 33.887 -12.089 -26.920 1.00 85.81 83 ARG A C 1
ATOM 667 O O . ARG A 1 83 ? 32.808 -12.306 -26.368 1.00 85.81 83 ARG A O 1
ATOM 674 N N . ALA A 1 84 ? 35.012 -12.689 -26.531 1.00 80.44 84 ALA A N 1
ATOM 675 C CA . ALA A 1 84 ? 35.093 -13.553 -25.355 1.00 80.44 84 ALA A CA 1
ATOM 676 C C . ALA A 1 84 ? 34.921 -12.766 -24.039 1.00 80.44 84 ALA A C 1
ATOM 678 O O . ALA A 1 84 ? 34.267 -13.261 -23.116 1.00 80.44 84 ALA A O 1
ATOM 679 N N . GLU A 1 85 ? 35.449 -11.539 -23.969 1.00 85.25 85 GLU A N 1
ATOM 680 C CA . GLU A 1 85 ? 35.263 -10.606 -22.849 1.00 85.25 85 GLU A CA 1
ATOM 681 C C . GLU A 1 85 ? 33.788 -10.169 -22.723 1.00 85.25 85 GLU A C 1
ATOM 683 O O . GLU A 1 85 ? 33.199 -10.255 -21.643 1.00 85.25 85 GLU A O 1
ATOM 688 N N . GLU A 1 86 ? 33.151 -9.793 -23.841 1.00 88.31 86 GLU A N 1
ATOM 689 C CA . GLU A 1 86 ? 31.717 -9.463 -23.918 1.00 88.31 86 GLU A CA 1
ATOM 690 C C . GLU A 1 86 ? 30.844 -10.618 -23.407 1.00 88.31 86 GLU A C 1
ATOM 692 O O . GLU A 1 86 ? 30.055 -10.438 -22.478 1.00 88.31 86 GLU A O 1
ATOM 697 N N . LEU A 1 87 ? 31.032 -11.832 -23.940 1.00 84.31 87 LEU A N 1
ATOM 698 C CA . LEU A 1 87 ? 30.289 -13.018 -23.501 1.00 84.31 87 LEU A CA 1
ATOM 699 C C . LEU A 1 87 ? 30.564 -13.383 -22.038 1.00 84.31 87 LEU A C 1
ATOM 701 O O . LEU A 1 87 ? 29.682 -13.913 -21.361 1.00 84.31 87 LEU A O 1
ATOM 705 N N . HIS A 1 88 ? 31.756 -13.092 -21.508 1.00 84.00 88 HIS A N 1
ATOM 706 C CA . HIS A 1 88 ? 32.021 -13.282 -20.085 1.00 84.00 88 HIS A CA 1
ATOM 707 C C . HIS A 1 88 ? 31.197 -12.321 -19.214 1.00 84.00 88 HIS A C 1
ATOM 709 O O . HIS A 1 88 ? 30.671 -12.750 -18.180 1.00 84.00 88 HIS A O 1
ATOM 715 N N . GLN A 1 89 ? 31.043 -11.064 -19.637 1.00 89.75 89 GLN A N 1
ATOM 716 C CA . GLN A 1 89 ? 30.205 -10.075 -18.956 1.00 89.75 89 GLN A CA 1
ATOM 717 C C . GLN A 1 89 ? 28.710 -10.410 -19.086 1.00 89.75 89 GLN A C 1
ATOM 719 O O . GLN A 1 89 ? 28.005 -10.388 -18.076 1.00 89.75 89 GLN A O 1
ATOM 724 N N . GLU A 1 90 ? 28.241 -10.812 -20.276 1.00 89.62 90 GLU A N 1
ATOM 725 C CA . GLU A 1 90 ? 26.863 -11.280 -20.499 1.00 89.62 90 GLU A CA 1
ATOM 726 C C . GLU A 1 90 ? 26.523 -12.480 -19.590 1.00 89.62 90 GLU A C 1
ATOM 728 O O . GLU A 1 90 ? 25.508 -12.455 -18.891 1.00 89.62 90 GLU A O 1
ATOM 733 N N . LEU A 1 91 ? 27.403 -13.490 -19.514 1.00 86.69 91 LEU A N 1
ATOM 734 C CA . LEU A 1 91 ? 27.247 -14.646 -18.617 1.00 86.69 91 LEU A CA 1
ATOM 735 C C . LEU A 1 91 ? 27.229 -14.256 -17.136 1.00 86.69 91 LEU A C 1
ATOM 737 O O . LEU A 1 91 ? 26.433 -14.797 -16.368 1.00 86.69 91 LEU A O 1
ATOM 741 N N . LYS A 1 92 ? 28.098 -13.328 -16.716 1.00 89.56 92 LYS A N 1
ATOM 742 C CA . LYS A 1 92 ? 28.138 -12.861 -15.326 1.00 89.56 92 LYS A CA 1
ATOM 743 C C . LYS A 1 92 ? 26.822 -12.175 -14.947 1.00 89.56 92 LYS A C 1
ATOM 745 O O . LYS A 1 92 ? 26.217 -12.550 -13.947 1.00 89.56 92 LYS A O 1
ATOM 750 N N . PHE A 1 93 ? 26.357 -11.234 -15.768 1.00 90.69 93 PHE A N 1
ATOM 751 C CA . PHE A 1 93 ? 25.100 -10.520 -15.541 1.00 90.69 93 PHE A CA 1
ATOM 752 C C . PHE A 1 93 ? 23.887 -11.463 -15.546 1.00 90.69 93 PHE A C 1
ATOM 754 O O . PHE A 1 93 ? 23.011 -11.353 -14.688 1.00 90.69 93 PHE A O 1
ATOM 761 N N . ALA A 1 94 ? 23.843 -12.426 -16.472 1.00 82.06 94 ALA A N 1
ATOM 762 C CA . ALA A 1 94 ? 22.756 -13.398 -16.547 1.00 82.06 94 ALA A CA 1
ATOM 763 C C . ALA A 1 94 ? 22.696 -14.311 -15.304 1.00 82.06 94 ALA A C 1
ATOM 765 O O . ALA A 1 94 ? 21.609 -14.494 -14.758 1.00 82.06 94 ALA A O 1
ATOM 766 N N . ARG A 1 95 ? 23.841 -14.794 -14.793 1.00 87.38 95 ARG A N 1
ATOM 767 C CA . ARG A 1 95 ? 23.917 -15.567 -13.533 1.00 87.38 95 ARG A CA 1
ATOM 768 C C . ARG A 1 95 ? 23.563 -14.723 -12.303 1.00 87.38 95 ARG A C 1
ATOM 770 O O . ARG A 1 95 ? 22.869 -15.185 -11.400 1.00 87.38 95 ARG A O 1
ATOM 777 N N . GLU A 1 96 ? 23.994 -13.463 -12.252 1.00 91.25 96 GLU A N 1
ATOM 778 C CA . GLU A 1 96 ? 23.595 -12.543 -11.178 1.00 91.25 96 GLU A CA 1
ATOM 779 C C . GLU A 1 96 ? 22.070 -12.329 -11.177 1.00 91.25 96 GLU A C 1
ATOM 781 O O . GLU A 1 96 ? 21.444 -12.441 -10.122 1.00 91.25 96 GLU A O 1
ATOM 786 N N . LYS A 1 97 ? 21.446 -12.142 -12.348 1.00 89.31 97 LYS A N 1
ATOM 787 C CA . LYS A 1 97 ? 19.984 -12.021 -12.480 1.00 89.31 97 LYS A CA 1
ATOM 788 C C . LYS A 1 97 ? 19.234 -13.320 -12.142 1.00 89.31 97 LYS A C 1
ATOM 790 O O . LYS A 1 97 ? 18.208 -13.263 -11.468 1.00 89.31 97 LYS A O 1
ATOM 795 N N . GLU A 1 98 ? 19.744 -14.476 -12.562 1.00 87.44 98 GLU A N 1
ATOM 796 C CA . GLU A 1 98 ? 19.217 -15.799 -12.195 1.00 87.44 98 GLU A CA 1
ATOM 797 C C . GLU A 1 98 ? 19.207 -15.980 -10.669 1.00 87.44 98 GLU A C 1
ATOM 799 O O . GLU A 1 98 ? 18.162 -16.256 -10.084 1.00 87.44 98 GLU A O 1
ATOM 804 N N . THR A 1 99 ? 20.333 -15.739 -9.987 1.00 87.44 99 THR A N 1
ATOM 805 C CA . THR A 1 99 ? 20.393 -15.881 -8.518 1.00 87.44 99 THR A CA 1
ATOM 806 C C . THR A 1 99 ? 19.495 -14.893 -7.768 1.00 87.44 99 THR A C 1
ATOM 808 O O . THR A 1 99 ? 19.041 -15.214 -6.669 1.00 87.44 99 THR A O 1
ATOM 811 N N . GLN A 1 100 ? 19.198 -13.722 -8.342 1.00 88.12 100 GLN A N 1
ATOM 812 C CA . GLN A 1 100 ? 18.207 -12.788 -7.796 1.00 88.12 100 GLN A CA 1
ATOM 813 C C . GLN A 1 100 ? 16.778 -13.329 -7.942 1.00 88.12 100 GLN A C 1
ATOM 815 O O . GLN A 1 100 ? 16.055 -13.380 -6.949 1.00 88.12 100 GLN A O 1
ATOM 820 N N . LEU A 1 101 ? 16.387 -13.789 -9.136 1.00 86.12 101 LEU A N 1
ATOM 821 C CA . LEU A 1 101 ? 15.052 -14.352 -9.384 1.00 86.12 101 LEU A CA 1
ATOM 822 C C . LEU A 1 101 ? 14.797 -15.633 -8.584 1.00 86.12 101 LEU A C 1
ATOM 824 O O . LEU A 1 101 ? 13.713 -15.799 -8.030 1.00 86.12 101 LEU A O 1
ATOM 828 N N . THR A 1 102 ? 15.795 -16.506 -8.444 1.00 83.50 102 THR A N 1
ATOM 829 C CA . THR A 1 102 ? 15.686 -17.716 -7.616 1.00 83.50 102 THR A CA 1
ATOM 830 C C . THR A 1 102 ? 15.433 -17.374 -6.144 1.00 83.50 102 THR A C 1
ATOM 832 O O . THR A 1 102 ? 14.629 -18.042 -5.493 1.00 83.50 102 THR A O 1
ATOM 835 N N . ARG A 1 103 ? 16.053 -16.306 -5.614 1.00 86.75 103 ARG A N 1
ATOM 836 C CA . ARG A 1 103 ? 15.794 -15.826 -4.243 1.00 86.75 103 ARG A CA 1
ATOM 837 C C . ARG A 1 103 ? 14.392 -15.248 -4.095 1.00 86.75 103 ARG A C 1
ATOM 839 O O . ARG A 1 103 ? 13.666 -15.694 -3.215 1.00 86.75 103 ARG A O 1
ATOM 846 N N . THR A 1 104 ? 13.976 -14.330 -4.969 1.00 82.81 104 THR A N 1
ATOM 847 C CA . THR A 1 104 ? 12.641 -13.714 -4.863 1.00 82.81 104 THR A CA 1
ATOM 848 C C . THR A 1 104 ? 11.514 -14.726 -5.084 1.00 82.81 104 THR A C 1
ATOM 850 O O . THR A 1 104 ? 10.481 -14.642 -4.420 1.00 82.81 104 THR A O 1
ATOM 853 N N . CYS A 1 105 ? 11.718 -15.740 -5.934 1.00 81.81 105 CYS A N 1
ATOM 854 C CA . CYS A 1 105 ? 10.787 -16.862 -6.068 1.00 81.81 105 CYS A CA 1
ATOM 855 C C . CYS A 1 105 ? 10.700 -17.697 -4.783 1.00 81.81 105 CYS A C 1
ATOM 857 O O . CYS A 1 105 ? 9.592 -18.017 -4.358 1.00 81.81 105 CYS A O 1
ATOM 859 N N . ALA A 1 106 ? 11.830 -18.025 -4.147 1.00 83.00 106 ALA A N 1
ATOM 860 C CA . ALA A 1 106 ? 11.848 -18.776 -2.890 1.00 83.00 106 ALA A CA 1
ATOM 861 C C . ALA A 1 106 ? 11.215 -17.983 -1.728 1.00 83.00 106 ALA A C 1
ATOM 863 O O . ALA A 1 106 ? 10.413 -18.524 -0.971 1.00 83.00 106 ALA A O 1
ATOM 864 N N . GLU A 1 107 ? 11.511 -16.686 -1.620 1.00 84.44 107 GLU A N 1
ATOM 865 C CA . GLU A 1 107 ? 10.901 -15.777 -0.640 1.00 84.44 107 GLU A CA 1
ATOM 866 C C . GLU A 1 107 ? 9.379 -15.669 -0.838 1.00 84.44 107 GLU A C 1
ATOM 868 O O . GLU A 1 107 ? 8.620 -15.764 0.129 1.00 84.44 107 GLU A O 1
ATOM 873 N N . GLY A 1 108 ? 8.915 -15.543 -2.086 1.00 80.75 108 GLY A N 1
ATOM 874 C CA . GLY A 1 108 ? 7.489 -15.546 -2.420 1.00 80.75 108 GLY A CA 1
ATOM 875 C C . GLY A 1 108 ? 6.796 -16.882 -2.122 1.00 80.75 108 GLY A C 1
ATOM 876 O O . GLY A 1 108 ? 5.680 -16.888 -1.604 1.00 80.75 108 GLY A O 1
ATOM 877 N N . GLN A 1 109 ? 7.467 -18.016 -2.360 1.00 82.06 109 GLN A N 1
ATOM 878 C CA . GLN A 1 109 ? 6.956 -19.347 -2.009 1.00 82.06 109 GLN A CA 1
ATOM 879 C C . GLN A 1 109 ? 6.782 -19.514 -0.495 1.00 82.06 109 GLN A C 1
ATOM 881 O O . GLN A 1 109 ? 5.740 -20.001 -0.058 1.00 82.06 109 GLN A O 1
ATOM 886 N N . VAL A 1 110 ? 7.752 -19.067 0.311 1.00 87.25 110 VAL A N 1
ATOM 887 C CA . VAL A 1 110 ? 7.631 -19.070 1.780 1.00 87.25 110 VAL A CA 1
ATOM 888 C C . VAL A 1 110 ? 6.448 -18.204 2.222 1.00 87.25 110 VAL A C 1
ATOM 890 O O . VAL A 1 110 ? 5.614 -18.668 2.996 1.00 87.25 110 VAL A O 1
ATOM 893 N N . GLN A 1 111 ? 6.297 -16.995 1.670 1.00 84.69 111 GLN A N 1
ATOM 894 C CA . GLN A 1 111 ? 5.156 -16.122 1.979 1.00 84.69 111 GLN A CA 1
ATOM 895 C C . GLN A 1 111 ? 3.802 -16.714 1.549 1.00 84.69 111 GLN A C 1
ATOM 897 O O . GLN A 1 111 ? 2.803 -16.500 2.236 1.00 84.69 111 GLN A O 1
ATOM 902 N N . SER A 1 112 ? 3.751 -17.472 0.448 1.00 81.75 112 SER A N 1
ATOM 903 C CA . SER A 1 112 ? 2.548 -18.204 0.025 1.00 81.75 112 SER A CA 1
ATOM 904 C C . SER A 1 112 ? 2.181 -19.287 1.043 1.00 81.75 112 SER A C 1
ATOM 906 O O . SER A 1 112 ? 1.045 -19.324 1.507 1.00 81.75 112 SER A O 1
ATOM 908 N N . LEU A 1 113 ? 3.148 -20.108 1.468 1.00 86.81 113 LEU A N 1
ATOM 909 C CA . LEU A 1 113 ? 2.936 -21.175 2.455 1.00 86.81 113 LEU A CA 1
ATOM 910 C C . LEU A 1 113 ? 2.553 -20.630 3.845 1.00 86.81 113 LEU A C 1
ATOM 912 O O . LEU A 1 113 ? 1.712 -21.215 4.530 1.00 86.81 113 LEU A O 1
ATOM 916 N N . GLU A 1 114 ? 3.113 -19.490 4.259 1.00 87.25 114 GLU A N 1
ATOM 917 C CA . GLU A 1 114 ? 2.699 -18.792 5.485 1.00 87.25 114 GLU A CA 1
ATOM 918 C C . GLU A 1 114 ? 1.254 -18.272 5.408 1.00 87.25 114 GLU A C 1
ATOM 920 O O . GLU A 1 114 ? 0.530 -18.310 6.407 1.00 87.25 114 GLU A O 1
ATOM 925 N N . LEU A 1 115 ? 0.814 -17.792 4.240 1.00 85.94 115 LEU A N 1
ATOM 926 C CA . LEU A 1 115 ? -0.567 -17.352 4.031 1.00 85.94 115 LEU A CA 1
ATOM 927 C C . LEU A 1 115 ? -1.537 -18.530 3.956 1.00 85.94 115 LEU A C 1
ATOM 929 O O . LEU A 1 115 ? -2.575 -18.464 4.607 1.00 85.94 115 LEU A O 1
ATOM 933 N N . GLU A 1 116 ? -1.189 -19.625 3.277 1.00 85.69 116 GLU A N 1
ATOM 934 C CA . GLU A 1 116 ? -1.959 -20.876 3.312 1.00 85.69 116 GLU A CA 1
ATOM 935 C C . GLU A 1 116 ? -2.158 -21.381 4.749 1.00 85.69 116 GLU A C 1
ATOM 937 O O . GLU A 1 116 ? -3.260 -21.780 5.128 1.00 85.69 116 GLU A O 1
ATOM 942 N N . ALA A 1 117 ? -1.104 -21.354 5.572 1.00 87.56 117 ALA A N 1
ATOM 943 C CA . ALA A 1 117 ? -1.184 -21.770 6.969 1.00 87.56 117 ALA A CA 1
ATOM 944 C C . ALA A 1 117 ? -2.136 -20.873 7.781 1.00 87.56 117 ALA A C 1
ATOM 946 O O . ALA A 1 117 ? -2.965 -21.382 8.536 1.00 87.56 117 ALA A O 1
ATOM 947 N N . ARG A 1 118 ? -2.075 -19.546 7.588 1.00 88.88 118 ARG A N 1
ATOM 948 C CA . ARG A 1 118 ? -3.006 -18.591 8.221 1.00 88.88 118 ARG A CA 1
ATOM 949 C C . ARG A 1 118 ? -4.442 -18.758 7.725 1.00 88.88 118 ARG A C 1
ATOM 951 O O . ARG A 1 118 ? -5.362 -18.690 8.533 1.00 88.88 118 ARG A O 1
ATOM 958 N N . LEU A 1 119 ? -4.641 -19.007 6.431 1.00 84.88 119 LEU A N 1
ATOM 959 C CA . LEU A 1 119 ? -5.957 -19.249 5.837 1.00 84.88 119 LEU A CA 1
ATOM 960 C C . LEU A 1 119 ? -6.634 -20.468 6.467 1.00 84.88 119 LEU A C 1
ATOM 962 O O . LEU A 1 119 ? -7.783 -20.361 6.882 1.00 84.88 119 LEU A O 1
ATOM 966 N N . ARG A 1 120 ? -5.913 -21.583 6.638 1.00 89.56 120 ARG A N 1
ATOM 967 C CA . ARG A 1 120 ? -6.447 -22.788 7.302 1.00 89.56 120 ARG A CA 1
ATOM 968 C C . ARG A 1 120 ? -6.902 -22.510 8.741 1.00 89.56 120 ARG A C 1
ATOM 970 O O . ARG A 1 120 ? -7.949 -23.006 9.139 1.00 89.56 120 ARG A O 1
ATOM 977 N N . ILE A 1 121 ? -6.159 -21.694 9.498 1.00 88.31 121 ILE A N 1
ATOM 978 C CA . ILE A 1 121 ? -6.538 -21.288 10.865 1.00 88.31 121 ILE A CA 1
ATOM 979 C C . ILE A 1 121 ? -7.817 -20.436 10.840 1.00 88.31 121 ILE A C 1
ATOM 981 O O . ILE A 1 121 ? -8.786 -20.768 11.512 1.00 88.31 121 ILE A O 1
ATOM 985 N N . LEU A 1 122 ? -7.862 -19.393 10.004 1.00 82.81 122 LEU A N 1
ATOM 986 C CA . LEU A 1 122 ? -9.025 -18.504 9.885 1.00 82.81 122 LEU A CA 1
ATOM 987 C C . LEU A 1 122 ? -10.286 -19.229 9.365 1.00 82.81 122 LEU A C 1
ATOM 989 O O . LEU A 1 122 ? -11.409 -18.861 9.716 1.00 82.81 122 LEU A O 1
ATOM 993 N N . GLU A 1 123 ? -10.127 -20.262 8.533 1.00 84.38 123 GLU A N 1
ATOM 994 C CA . GLU A 1 123 ? -11.226 -21.123 8.075 1.00 84.38 123 GLU A CA 1
ATOM 995 C C . GLU A 1 123 ? -11.755 -22.031 9.195 1.00 84.38 123 GLU A C 1
ATOM 997 O O . GLU A 1 123 ? -12.972 -22.195 9.317 1.00 84.38 123 GLU A O 1
ATOM 1002 N N . GLU A 1 124 ? -10.872 -22.561 10.044 1.00 90.31 124 GLU A N 1
ATOM 1003 C CA . GLU A 1 124 ? -11.232 -23.340 11.233 1.00 90.31 124 GLU A CA 1
ATOM 1004 C C . GLU A 1 124 ? -11.943 -22.462 12.282 1.00 90.31 124 GLU A C 1
ATOM 1006 O O . GLU A 1 124 ? -13.026 -22.820 12.747 1.00 90.31 124 GLU A O 1
ATOM 1011 N N . ASP A 1 125 ? -11.429 -21.261 12.568 1.00 83.75 125 ASP A N 1
ATOM 1012 C CA . ASP A 1 125 ? -12.060 -20.286 13.472 1.00 83.75 125 ASP A CA 1
ATOM 1013 C C . ASP A 1 125 ? -13.455 -19.874 12.978 1.00 83.75 125 ASP A C 1
ATOM 1015 O O . ASP A 1 125 ? -14.435 -19.902 13.732 1.00 83.75 125 ASP A O 1
ATOM 1019 N N . LYS A 1 126 ? -13.590 -19.569 11.678 1.00 84.75 126 LYS A N 1
ATOM 1020 C CA . LYS A 1 126 ? -14.892 -19.287 11.059 1.00 84.75 126 LYS A CA 1
ATOM 1021 C C . LYS A 1 126 ? -15.843 -20.483 11.165 1.00 84.75 126 LYS A C 1
ATOM 1023 O O . LYS A 1 126 ? -17.047 -20.281 11.358 1.00 84.75 126 LYS A O 1
ATOM 1028 N N . ARG A 1 127 ? -15.342 -21.720 11.061 1.00 90.06 127 ARG A N 1
ATOM 1029 C CA . ARG A 1 127 ? -16.139 -22.946 11.237 1.00 90.06 127 ARG A CA 1
ATOM 1030 C C . ARG A 1 127 ? -16.609 -23.103 12.684 1.00 90.06 127 ARG A C 1
ATOM 1032 O O . ARG A 1 127 ? -17.789 -23.381 12.895 1.00 90.06 127 ARG A O 1
ATOM 1039 N N . MET A 1 128 ? -15.740 -22.870 13.669 1.00 89.75 128 MET A N 1
ATOM 1040 C CA . MET A 1 128 ? -16.099 -22.938 15.090 1.00 89.75 128 MET A CA 1
ATOM 1041 C C . MET A 1 128 ? -17.150 -21.890 15.471 1.00 89.75 128 MET A C 1
ATOM 1043 O O . MET A 1 128 ? -18.185 -22.253 16.028 1.00 89.75 128 MET A O 1
ATOM 1047 N N . LEU A 1 129 ? -16.960 -20.625 15.084 1.00 83.88 129 LEU A N 1
ATOM 1048 C CA . LEU A 1 129 ? -17.934 -19.556 15.343 1.00 83.88 129 LEU A CA 1
ATOM 1049 C C . LEU A 1 129 ? -19.280 -19.813 14.651 1.00 83.88 129 LEU A C 1
ATOM 1051 O O . LEU A 1 129 ? -20.334 -19.562 15.232 1.00 83.88 129 LEU A O 1
ATOM 1055 N N . SER A 1 130 ? -19.268 -20.378 13.439 1.00 82.69 130 SER A N 1
ATOM 1056 C CA . SER A 1 130 ? -20.502 -20.785 12.749 1.00 82.69 130 SER A CA 1
ATOM 1057 C C . SER A 1 130 ? -21.265 -21.862 13.532 1.00 82.69 130 SER A C 1
ATOM 1059 O O . SER A 1 130 ? -22.487 -21.776 13.658 1.00 82.69 130 SER A O 1
ATOM 1061 N N . ASN A 1 131 ? -20.558 -22.844 14.103 1.00 85.81 131 ASN A N 1
ATOM 1062 C CA . ASN A 1 131 ? -21.162 -23.876 14.950 1.00 85.81 131 ASN A CA 1
ATOM 1063 C C . ASN A 1 131 ? -21.715 -23.286 16.259 1.00 85.81 131 ASN A C 1
ATOM 1065 O O . ASN A 1 131 ? -22.843 -23.598 16.640 1.00 85.81 131 ASN A O 1
ATOM 1069 N N . GLU A 1 132 ? -20.971 -22.396 16.923 1.00 88.25 132 GLU A N 1
ATOM 1070 C CA . GLU A 1 132 ? -21.405 -21.754 18.171 1.00 88.25 132 GLU A CA 1
ATOM 1071 C C . GLU A 1 132 ? -22.644 -20.865 17.963 1.00 88.25 132 GLU A C 1
ATOM 1073 O O . GLU A 1 132 ? -23.591 -20.920 18.752 1.00 88.25 132 GLU A O 1
ATOM 1078 N N . ILE A 1 133 ? -22.705 -20.112 16.859 1.00 80.38 133 ILE A N 1
ATOM 1079 C CA . ILE A 1 133 ? -23.898 -19.344 16.472 1.00 80.38 133 ILE A CA 1
ATOM 1080 C C . ILE A 1 133 ? -25.104 -20.278 16.277 1.00 80.38 133 ILE A C 1
ATOM 1082 O O . ILE A 1 133 ? -26.200 -19.952 16.740 1.00 80.38 133 ILE A O 1
ATOM 1086 N N . VAL A 1 134 ? -24.930 -21.445 15.646 1.00 85.56 134 VAL A N 1
ATOM 1087 C CA . VAL A 1 134 ? -26.004 -22.444 15.479 1.00 85.56 134 VAL A CA 1
ATOM 1088 C C . VAL A 1 134 ? -26.443 -23.034 16.825 1.00 85.56 134 VAL A C 1
ATOM 1090 O O . VAL A 1 134 ? -27.646 -23.113 17.085 1.00 85.56 134 VAL A O 1
ATOM 1093 N N . GLU A 1 135 ? -25.511 -23.373 17.721 1.00 87.56 135 GLU A N 1
ATOM 1094 C CA . GLU A 1 135 ? -25.840 -23.825 19.079 1.00 87.56 135 GLU A CA 1
ATOM 1095 C C . GLU A 1 135 ? -26.613 -22.766 19.873 1.00 87.56 135 GLU A C 1
ATOM 1097 O O . GLU A 1 135 ? -27.611 -23.084 20.522 1.00 87.56 135 GLU A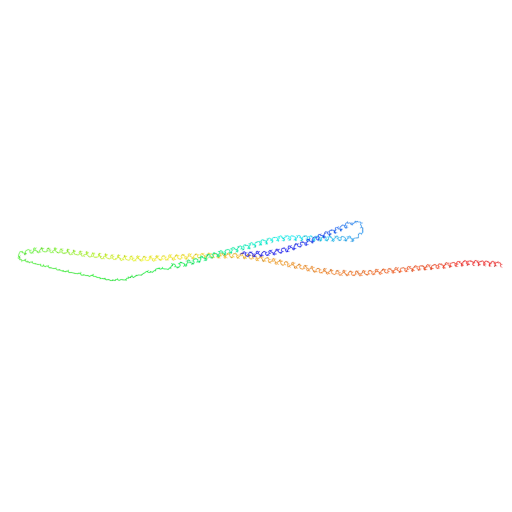 O 1
ATOM 1102 N N . LEU A 1 136 ? -26.189 -21.501 19.825 1.00 82.81 136 LEU A N 1
ATOM 1103 C CA . LEU A 1 136 ? -26.868 -20.400 20.513 1.00 82.81 136 LEU A CA 1
ATOM 1104 C C . LEU A 1 136 ? -28.249 -20.114 19.912 1.00 82.81 136 LEU A C 1
ATOM 1106 O O . LEU A 1 136 ? -29.187 -19.823 20.655 1.00 82.81 136 LEU A O 1
ATOM 1110 N N . GLN A 1 137 ? -28.415 -20.250 18.592 1.00 80.00 137 GLN A N 1
ATOM 1111 C CA . GLN A 1 137 ? -29.730 -20.194 17.951 1.00 80.00 137 GLN A CA 1
ATOM 1112 C C . GLN A 1 137 ? -30.642 -21.343 18.399 1.00 80.00 137 GLN A C 1
ATOM 1114 O O . GLN A 1 137 ? -31.840 -21.117 18.570 1.00 80.00 137 GLN A O 1
ATOM 1119 N N . GLN A 1 138 ? -30.112 -22.552 18.610 1.00 85.62 138 GLN A N 1
ATOM 1120 C CA . GLN A 1 138 ? -30.909 -23.676 19.101 1.00 85.62 138 GLN A CA 1
ATOM 1121 C C . GLN A 1 138 ? -31.290 -23.492 20.577 1.00 85.62 138 GLN A C 1
ATOM 1123 O O . GLN A 1 138 ? -32.478 -23.457 20.886 1.00 85.62 138 GLN A O 1
ATOM 1128 N N . LYS A 1 139 ? -30.318 -23.199 21.453 1.00 85.62 139 LYS A N 1
ATOM 1129 C CA . LYS A 1 139 ? -30.543 -22.886 22.879 1.00 85.62 139 LYS A CA 1
ATOM 1130 C C . LYS A 1 139 ? -31.563 -21.750 23.071 1.00 85.62 139 LYS A C 1
ATOM 1132 O O . LYS A 1 139 ? -32.358 -21.782 24.009 1.00 85.62 139 LYS A O 1
ATOM 1137 N N . LEU A 1 140 ? -31.593 -20.766 22.164 1.00 80.44 140 LEU A N 1
ATOM 1138 C CA . LEU A 1 140 ? -32.598 -19.696 22.157 1.00 80.44 140 LEU A CA 1
ATOM 1139 C C . LEU A 1 140 ? -34.009 -20.198 21.793 1.00 80.44 140 LEU A C 1
ATOM 1141 O O . LEU A 1 140 ? -34.965 -19.799 22.456 1.00 80.44 140 LEU A O 1
ATOM 1145 N N . LYS A 1 141 ? -34.157 -21.074 20.787 1.00 82.62 141 LYS A N 1
ATOM 1146 C CA . LYS A 1 141 ? -35.452 -21.703 20.449 1.00 82.62 141 LYS A CA 1
ATOM 1147 C C . LYS A 1 141 ? -35.962 -22.564 21.601 1.00 82.62 141 LYS A C 1
ATOM 1149 O O . LYS A 1 141 ? -37.132 -22.463 21.958 1.00 82.62 141 LYS A O 1
ATOM 1154 N N . ASP A 1 142 ? -35.089 -23.368 22.199 1.00 82.94 142 ASP A N 1
ATOM 1155 C CA . ASP A 1 142 ? -35.438 -24.269 23.300 1.00 82.94 142 ASP A CA 1
ATOM 1156 C C . ASP A 1 142 ? -35.886 -23.458 24.530 1.00 82.94 142 ASP A C 1
ATOM 1158 O O . ASP A 1 142 ? -36.923 -23.735 25.132 1.00 82.94 142 ASP A O 1
ATOM 1162 N N . SER A 1 143 ? -35.181 -22.360 24.836 1.00 79.50 143 SER A N 1
ATOM 1163 C CA . SER A 1 143 ? -35.579 -21.394 25.868 1.00 79.50 143 SER A CA 1
ATOM 1164 C C . SER A 1 143 ? -36.933 -20.727 25.574 1.00 79.50 143 SER A C 1
ATOM 1166 O O . SER A 1 143 ? -37.758 -20.595 26.479 1.00 79.50 143 SER A O 1
ATOM 1168 N N . GLN A 1 144 ? -37.213 -20.360 24.317 1.00 79.00 144 GLN A N 1
ATOM 1169 C CA . GLN A 1 144 ? -38.516 -19.819 23.909 1.00 79.00 144 GLN A CA 1
ATOM 1170 C C . GLN A 1 144 ? -39.647 -20.851 24.052 1.00 79.00 144 GLN A C 1
ATOM 1172 O O . GLN A 1 144 ? -40.736 -20.498 24.507 1.00 79.00 144 GLN A O 1
ATOM 1177 N N . GLN A 1 145 ? -39.400 -22.125 23.729 1.00 83.56 145 GLN A N 1
ATOM 1178 C CA . GLN A 1 145 ? -40.367 -23.210 23.939 1.00 83.56 145 GLN A CA 1
ATOM 1179 C C . GLN A 1 145 ? -40.641 -23.448 25.430 1.00 83.56 145 GLN A C 1
ATOM 1181 O O . GLN A 1 145 ? -41.803 -23.535 25.827 1.00 83.56 145 GLN A O 1
ATOM 1186 N N . MET A 1 146 ? -39.601 -23.463 26.270 1.00 78.25 146 MET A N 1
ATOM 1187 C CA . MET A 1 146 ? -39.747 -23.564 27.727 1.00 78.25 146 MET A CA 1
ATOM 1188 C C . MET A 1 146 ? -40.522 -22.377 28.316 1.00 78.25 146 MET A C 1
ATOM 1190 O O . MET A 1 146 ? -41.390 -22.574 29.163 1.00 78.25 146 MET A O 1
ATOM 1194 N N . HIS A 1 147 ? -40.289 -21.153 27.831 1.00 74.50 147 HIS A N 1
ATOM 1195 C CA . HIS A 1 147 ? -41.049 -19.978 28.268 1.00 74.50 147 HIS A CA 1
ATOM 1196 C C . HIS A 1 147 ? -42.522 -20.032 27.813 1.00 74.50 147 HIS A C 1
ATOM 1198 O O . HIS A 1 147 ? -43.408 -19.590 28.547 1.00 74.50 147 HIS A O 1
ATOM 1204 N N . LEU A 1 148 ? -42.814 -20.596 26.635 1.00 80.88 148 LEU A N 1
ATOM 1205 C CA . LEU A 1 148 ? -44.187 -20.836 26.173 1.00 80.88 148 LEU A CA 1
ATOM 1206 C C . LEU A 1 148 ? -44.900 -21.924 26.992 1.00 80.88 148 LEU A C 1
ATOM 1208 O O . LEU A 1 148 ? -46.096 -21.793 27.244 1.00 80.88 148 LEU A O 1
ATOM 1212 N N . LEU A 1 149 ? -44.187 -22.965 27.431 1.00 80.56 149 LEU A N 1
ATOM 1213 C CA . LEU A 1 149 ? -44.707 -23.986 28.348 1.00 80.56 149 LEU A CA 1
ATOM 1214 C C . LEU A 1 149 ? -45.001 -23.398 29.734 1.00 80.56 149 LEU A C 1
ATOM 1216 O O . LEU A 1 149 ? -46.136 -23.490 30.194 1.00 80.56 149 LEU A O 1
ATOM 1220 N N . GLY A 1 150 ? -44.036 -22.705 30.346 1.00 75.06 150 GLY A N 1
ATOM 1221 C CA . GLY A 1 150 ? -44.227 -22.057 31.649 1.00 75.06 150 GLY A CA 1
ATOM 1222 C C . GLY A 1 150 ? -45.338 -21.001 31.641 1.00 75.06 150 GLY A C 1
ATOM 1223 O O . GLY A 1 150 ? -46.109 -20.907 32.592 1.00 75.06 150 GLY A O 1
ATOM 1224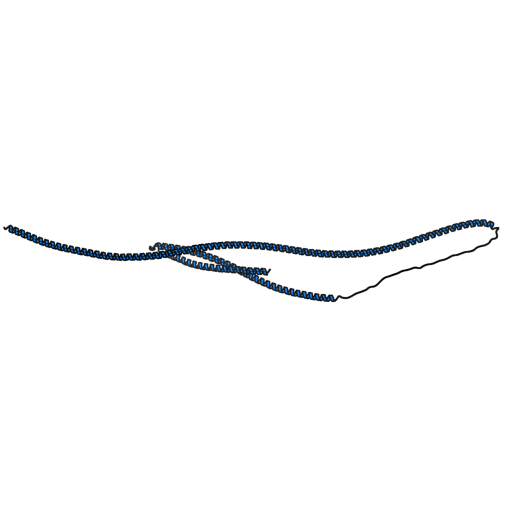 N N . LYS A 1 151 ? -45.501 -20.254 30.537 1.00 77.06 151 LYS A N 1
ATOM 1225 C CA . LYS A 1 151 ? -46.620 -19.309 30.376 1.00 77.06 151 LYS A CA 1
ATOM 1226 C C . LYS A 1 151 ? -47.980 -20.014 30.367 1.00 77.06 151 LYS A C 1
ATOM 1228 O O . LYS A 1 151 ? -48.907 -19.502 30.980 1.00 77.06 151 LYS A O 1
ATOM 1233 N N . LYS A 1 152 ? -48.098 -21.182 29.723 1.00 79.88 152 LYS A N 1
ATOM 1234 C CA . LYS A 1 152 ? -49.336 -21.983 29.747 1.00 79.88 152 LYS A CA 1
ATOM 1235 C C . LYS A 1 152 ? -49.641 -22.532 31.138 1.00 79.88 152 LYS A C 1
ATOM 1237 O O . LYS A 1 152 ? -50.787 -22.469 31.554 1.00 79.88 152 LYS A O 1
ATOM 1242 N N . GLN A 1 153 ? -48.625 -23.006 31.861 1.00 76.75 153 GLN A N 1
ATOM 1243 C CA . GLN A 1 153 ? -48.790 -23.493 33.235 1.00 76.75 153 GLN A CA 1
ATOM 1244 C C . GLN A 1 153 ? -49.294 -22.376 34.160 1.00 76.75 153 GLN A C 1
ATOM 1246 O O . GLN A 1 153 ? -50.280 -22.570 34.862 1.00 76.75 153 GLN A O 1
ATOM 1251 N N . LEU A 1 154 ? -48.717 -21.172 34.071 1.00 72.44 154 LEU A N 1
ATOM 1252 C CA . LEU A 1 154 ? -49.211 -20.000 34.804 1.00 72.44 154 LEU A CA 1
ATOM 1253 C C . LEU A 1 154 ? -50.635 -19.585 34.379 1.00 72.44 154 LEU A C 1
ATOM 1255 O O . LEU A 1 154 ? -51.414 -19.141 35.214 1.00 72.44 154 LEU A O 1
ATOM 1259 N N . GLU A 1 155 ? -51.010 -19.746 33.105 1.00 75.62 155 GLU A N 1
ATOM 1260 C CA . GLU A 1 155 ? -52.384 -19.510 32.620 1.00 75.62 155 GLU A CA 1
ATOM 1261 C C . GLU A 1 155 ? -53.396 -20.575 33.090 1.00 75.62 155 GLU A C 1
ATOM 1263 O O . GLU A 1 155 ? -54.592 -20.284 33.159 1.00 75.62 155 GLU A O 1
ATOM 1268 N N . GLU A 1 156 ? -52.952 -21.790 33.421 1.00 78.00 156 GLU A N 1
ATOM 1269 C CA . GLU A 1 156 ? -53.774 -22.829 34.059 1.00 78.00 156 GLU A CA 1
ATOM 1270 C C . GLU A 1 156 ? -53.881 -22.607 35.577 1.00 78.00 156 GLU A C 1
ATOM 1272 O O . GLU A 1 156 ? -54.986 -22.643 36.118 1.00 78.00 156 GLU A O 1
ATOM 1277 N N . GLU A 1 157 ? -52.779 -22.268 36.256 1.00 76.44 157 GLU A N 1
ATOM 1278 C CA . GLU A 1 157 ? -52.774 -21.908 37.682 1.00 76.44 157 GLU A CA 1
ATOM 1279 C C . GLU A 1 157 ? -53.644 -20.673 37.973 1.00 76.44 157 GLU A C 1
ATOM 1281 O O . GLU A 1 157 ? -54.375 -20.656 38.967 1.00 76.44 157 GLU A O 1
ATOM 1286 N N . LEU A 1 158 ? -53.632 -19.665 37.088 1.00 74.31 158 LEU A N 1
ATOM 1287 C CA . LEU A 1 158 ? -54.486 -18.480 37.217 1.00 74.31 158 LEU A CA 1
ATOM 1288 C C . LEU A 1 158 ? -55.978 -18.846 37.130 1.00 74.31 158 LEU A C 1
ATOM 1290 O O . LEU A 1 158 ? -56.768 -18.388 37.952 1.00 74.31 158 LEU A O 1
ATOM 1294 N N . LYS A 1 159 ? -56.360 -19.730 36.197 1.00 76.06 159 LYS A N 1
ATOM 1295 C CA . LYS A 1 159 ? -57.742 -20.229 36.080 1.00 76.06 159 LYS A CA 1
ATOM 1296 C C . LYS A 1 159 ? -58.160 -21.051 37.292 1.00 76.06 159 LYS A C 1
ATOM 1298 O O . LYS A 1 159 ? -59.270 -20.879 37.789 1.00 76.06 159 LYS A O 1
ATOM 1303 N N . GLU A 1 160 ? -57.280 -21.909 37.811 1.00 75.00 160 GLU A N 1
ATOM 1304 C CA . GLU A 1 160 ? -57.551 -22.616 39.065 1.00 75.00 160 GLU A CA 1
ATOM 1305 C C . GLU A 1 160 ? -57.745 -21.644 40.240 1.00 75.00 160 GLU A C 1
ATOM 1307 O O . GLU A 1 160 ? -58.580 -21.903 41.109 1.00 75.00 160 GLU A O 1
ATOM 1312 N N . ALA A 1 161 ? -57.005 -20.532 40.291 1.00 70.56 161 ALA A N 1
ATOM 1313 C CA . ALA A 1 161 ? -57.187 -19.501 41.310 1.00 70.56 161 ALA A CA 1
ATOM 1314 C C . ALA A 1 161 ? -58.533 -18.764 41.157 1.00 70.56 161 ALA A C 1
ATOM 1316 O O . ALA A 1 161 ? -59.255 -18.618 42.145 1.00 70.56 161 ALA A O 1
ATOM 1317 N N . GLU A 1 162 ? -58.920 -18.383 39.937 1.00 71.25 162 GLU A N 1
ATOM 1318 C CA . GLU A 1 162 ? -60.221 -17.764 39.632 1.00 71.25 162 GLU A CA 1
ATOM 1319 C C . GLU A 1 162 ? -61.403 -18.708 39.952 1.00 71.25 162 GLU A C 1
ATOM 1321 O O . GLU A 1 162 ? -62.405 -18.288 40.544 1.00 71.25 162 GLU A O 1
ATOM 1326 N N . GLU A 1 163 ? -61.280 -20.010 39.672 1.00 74.31 163 GLU A N 1
ATOM 1327 C CA . GLU A 1 163 ? -62.270 -21.015 40.086 1.00 74.31 163 GLU A CA 1
ATOM 1328 C C . GLU A 1 163 ? -62.351 -21.179 41.615 1.00 74.31 163 GLU A C 1
ATOM 1330 O O . GLU A 1 163 ? -63.441 -21.335 42.171 1.00 74.31 163 GLU A O 1
ATOM 1335 N N . LYS A 1 164 ? -61.227 -21.113 42.336 1.00 75.19 164 LYS A N 1
ATOM 1336 C CA . LYS A 1 164 ? -61.216 -21.165 43.813 1.00 75.19 164 LYS A CA 1
ATOM 1337 C C . LYS A 1 164 ? -61.802 -19.886 44.431 1.00 75.19 164 LYS A C 1
ATOM 1339 O O . LYS A 1 164 ? -62.501 -19.954 45.447 1.00 75.19 164 LYS A O 1
ATOM 1344 N N . GLN A 1 165 ? -61.589 -18.730 43.802 1.00 68.88 165 GLN A N 1
ATOM 1345 C CA . GLN A 1 165 ? -62.142 -17.442 44.232 1.00 68.88 165 GLN A CA 1
ATOM 1346 C C . GLN A 1 165 ? -63.660 -17.350 44.002 1.00 68.88 165 GLN A C 1
ATOM 1348 O O . GLN A 1 165 ? -64.396 -16.897 44.879 1.00 68.88 165 GLN A O 1
ATOM 1353 N N . THR A 1 166 ? -64.161 -17.836 42.865 1.00 67.44 166 THR A N 1
ATOM 1354 C CA . THR A 1 166 ? -65.609 -17.866 42.585 1.00 67.44 166 THR A CA 1
ATOM 1355 C C . THR A 1 166 ? -66.358 -18.848 43.493 1.00 67.44 166 THR A C 1
ATOM 1357 O O . THR A 1 166 ? -67.428 -18.508 44.004 1.00 67.44 166 THR A O 1
ATOM 1360 N N . ARG A 1 167 ? -65.778 -20.019 43.801 1.00 68.31 167 ARG A N 1
ATOM 1361 C CA . ARG A 1 167 ? -66.351 -20.977 44.771 1.00 68.31 167 ARG A CA 1
ATOM 1362 C C . ARG A 1 167 ? -66.426 -20.408 46.195 1.00 68.31 167 ARG A C 1
ATOM 1364 O O . ARG A 1 167 ? -67.441 -20.585 46.866 1.00 68.31 167 ARG A O 1
ATOM 1371 N N . THR A 1 168 ? -65.401 -19.685 46.656 1.00 62.34 168 THR A N 1
ATOM 1372 C CA . THR A 1 168 ? -65.423 -19.058 47.995 1.00 62.34 168 THR A CA 1
ATOM 1373 C C . THR A 1 168 ? -66.383 -17.865 48.077 1.00 62.34 168 THR A C 1
ATOM 1375 O O . THR A 1 168 ? -67.051 -17.699 49.098 1.00 62.34 168 THR A O 1
ATOM 1378 N N . GLN A 1 169 ? -66.566 -17.092 46.997 1.00 61.66 169 GLN A N 1
ATOM 1379 C CA . GLN A 1 169 ? -67.629 -16.076 46.932 1.00 61.66 169 GLN A CA 1
ATOM 1380 C C . GLN A 1 169 ? -69.043 -16.672 47.022 1.00 61.66 169 GLN A C 1
ATOM 1382 O O . GLN A 1 169 ? -69.900 -16.079 47.677 1.00 61.66 169 GLN A O 1
ATOM 1387 N N . GLN A 1 170 ? -69.297 -17.838 46.416 1.00 59.78 170 GLN A N 1
ATOM 1388 C CA . GLN A 1 170 ? -70.591 -18.523 46.537 1.00 59.78 170 GLN A CA 1
ATOM 1389 C C . GLN A 1 170 ? -70.863 -18.974 47.982 1.00 59.78 170 GLN A C 1
ATOM 1391 O O . GLN A 1 170 ? -71.931 -18.689 48.521 1.00 59.78 170 GLN A O 1
ATOM 1396 N N . GLN A 1 171 ? -69.876 -19.583 48.648 1.00 63.31 171 GLN A N 1
ATOM 1397 C CA . GLN A 1 171 ? -70.001 -20.013 50.050 1.00 63.31 171 GLN A CA 1
ATOM 1398 C C . GLN A 1 171 ? -70.278 -18.839 51.007 1.00 63.31 171 GLN A C 1
ATOM 1400 O O . GLN A 1 171 ? -71.131 -18.946 51.888 1.00 63.31 171 GLN A O 1
ATOM 1405 N N . PHE A 1 172 ? -69.636 -17.684 50.794 1.00 57.06 172 PHE A N 1
ATOM 1406 C CA . PHE A 1 172 ? -69.862 -16.482 51.608 1.00 57.06 172 PHE A CA 1
ATOM 1407 C C . PHE A 1 172 ? -71.297 -15.926 51.495 1.00 57.06 172 PHE A C 1
ATOM 1409 O O . PHE A 1 172 ? -71.798 -15.308 52.437 1.00 57.06 172 PHE A O 1
ATOM 1416 N N . GLN A 1 173 ? -71.995 -16.163 50.377 1.00 55.06 173 GLN A N 1
ATOM 1417 C CA . GLN A 1 173 ? -73.400 -15.766 50.218 1.00 55.06 173 GLN A CA 1
ATOM 1418 C C . GLN A 1 173 ? -74.376 -16.718 50.937 1.00 55.06 173 GLN A C 1
ATOM 1420 O O . GLN A 1 173 ? -75.408 -16.260 51.432 1.00 55.06 173 GLN A O 1
ATOM 1425 N N . GLU A 1 174 ? -74.050 -18.010 51.072 1.00 56.41 174 GLU A N 1
ATOM 1426 C CA . GLU A 1 174 ? -74.900 -18.984 51.782 1.00 56.41 174 GLU A CA 1
ATOM 1427 C C . GLU A 1 174 ? -74.896 -18.821 53.313 1.00 56.41 174 GLU A C 1
ATOM 1429 O O . GLU A 1 174 ? -75.882 -19.166 53.975 1.00 56.41 174 GLU A O 1
ATOM 1434 N N . GLU A 1 175 ? -73.811 -18.314 53.909 1.00 54.44 175 GLU A N 1
ATOM 1435 C CA . GLU A 1 175 ? -73.746 -18.100 55.364 1.00 54.44 175 GLU A CA 1
ATOM 1436 C C . GLU A 1 175 ? -74.576 -16.893 55.827 1.00 54.44 175 GLU A C 1
ATOM 1438 O O . GLU A 1 175 ? -75.237 -16.956 56.869 1.00 54.44 175 GLU A O 1
ATOM 1443 N N . GLN A 1 176 ? -74.611 -15.816 55.035 1.00 51.41 176 GLN A N 1
ATOM 1444 C CA . GLN A 1 176 ? -75.315 -14.572 55.383 1.00 51.41 176 GLN A CA 1
ATOM 1445 C C . GLN A 1 176 ? -76.838 -14.750 55.521 1.00 51.41 176 GLN A C 1
ATOM 1447 O O . GLN A 1 176 ? -77.483 -14.013 56.264 1.00 51.41 176 GLN A O 1
ATOM 1452 N N . GLN A 1 177 ? -77.433 -15.758 54.874 1.00 51.97 177 GLN A N 1
ATOM 1453 C CA . GLN A 1 177 ? -78.877 -16.023 54.966 1.00 51.97 177 GLN A CA 1
ATOM 1454 C C . GLN A 1 177 ? -79.314 -16.750 56.255 1.00 51.97 177 GLN A C 1
ATOM 1456 O O . GLN A 1 177 ? -80.512 -16.903 56.487 1.00 51.97 177 GLN A O 1
ATOM 1461 N N . LYS A 1 178 ? -78.385 -17.193 57.119 1.00 49.47 178 LYS A N 1
ATOM 1462 C CA . LYS A 1 178 ? -78.693 -18.076 58.268 1.00 49.47 178 LYS A CA 1
ATOM 1463 C C . LYS A 1 178 ? -78.761 -17.382 59.639 1.00 49.47 178 LYS A C 1
ATOM 1465 O O . LYS A 1 178 ? -78.908 -18.071 60.648 1.00 49.47 178 LYS A O 1
ATOM 1470 N N . ARG A 1 179 ? -78.668 -16.045 59.726 1.00 45.25 179 ARG A N 1
ATOM 1471 C CA . ARG A 1 179 ? -78.658 -15.307 61.013 1.00 45.25 179 ARG A CA 1
ATOM 1472 C C . ARG A 1 179 ? -79.648 -14.136 61.087 1.00 45.25 179 ARG A C 1
ATOM 1474 O O . ARG A 1 179 ? -79.253 -12.976 61.059 1.00 45.25 179 ARG A O 1
ATOM 1481 N N . ALA A 1 180 ? -80.929 -14.445 61.293 1.00 38.16 180 ALA A N 1
ATOM 1482 C CA . ALA A 1 180 ? -81.930 -13.463 61.720 1.00 38.16 180 ALA A CA 1
ATOM 1483 C C . ALA A 1 180 ? -83.008 -14.098 62.623 1.00 38.16 180 ALA A C 1
ATOM 1485 O O . ALA A 1 180 ? -83.842 -14.860 62.142 1.00 38.16 180 ALA A O 1
ATOM 1486 N N . GLY A 1 181 ? -83.033 -13.761 63.922 1.00 36.12 181 GLY A N 1
ATOM 1487 C CA . GLY A 1 181 ? -84.154 -14.128 64.799 1.00 36.12 181 GLY A CA 1
ATOM 1488 C C . GLY A 1 181 ? -83.903 -14.058 66.313 1.00 36.12 181 GLY A C 1
ATOM 1489 O O . GLY A 1 181 ? -82.937 -14.628 66.805 1.00 36.12 181 GLY A O 1
ATOM 1490 N N . THR A 1 182 ? -84.883 -13.485 67.036 1.00 35.34 182 THR A N 1
ATOM 1491 C CA . THR A 1 182 ? -85.178 -13.643 68.491 1.00 35.34 182 THR A CA 1
ATOM 1492 C C . THR A 1 182 ? -84.140 -13.145 69.528 1.00 35.34 182 THR A C 1
ATOM 1494 O O . THR A 1 182 ? -82.946 -13.191 69.286 1.00 35.34 182 THR A O 1
ATOM 1497 N N . HIS A 1 183 ? -84.500 -12.622 70.718 1.00 32.72 183 HIS A N 1
ATOM 1498 C CA . HIS A 1 183 ? -85.797 -12.507 71.436 1.00 32.72 183 HIS A CA 1
ATOM 1499 C C . HIS A 1 183 ? -85.997 -11.120 72.131 1.00 32.72 183 HIS A C 1
ATOM 1501 O O . HIS A 1 183 ? -85.166 -10.228 71.998 1.00 32.72 183 HIS A O 1
ATOM 1507 N N . LYS A 1 184 ? -87.121 -10.920 72.857 1.00 32.84 184 LYS A N 1
ATOM 1508 C CA . LYS A 1 184 ? -87.520 -9.685 73.590 1.00 32.84 184 LYS A CA 1
ATOM 1509 C C . LYS A 1 184 ? -88.038 -9.988 75.018 1.00 32.84 184 LYS A C 1
ATOM 1511 O O . LYS A 1 184 ? -88.645 -11.038 75.208 1.00 32.84 184 LYS A O 1
ATOM 1516 N N . GLY A 1 185 ? -87.984 -9.007 75.936 1.00 28.53 185 GLY A N 1
ATOM 1517 C CA . GLY A 1 185 ? -88.750 -8.953 77.213 1.00 28.53 185 GLY A CA 1
ATOM 1518 C C . GLY A 1 185 ? -87.891 -9.024 78.495 1.00 28.53 185 GLY A C 1
ATOM 1519 O O . GLY A 1 185 ? -86.768 -9.501 78.417 1.00 28.53 185 GLY A O 1
ATOM 1520 N N . LYS A 1 186 ? -88.337 -8.582 79.691 1.00 28.83 186 LYS A N 1
ATOM 1521 C CA . LYS A 1 186 ? -89.642 -8.012 80.141 1.00 28.83 186 LYS A CA 1
ATOM 1522 C C . LYS A 1 186 ? -89.455 -7.109 81.412 1.00 28.83 186 LYS A C 1
ATOM 1524 O O . LYS A 1 186 ? -88.321 -6.875 81.804 1.00 28.83 186 LYS A O 1
ATOM 1529 N N . ILE A 1 187 ? -90.531 -6.566 82.016 1.00 33.28 187 ILE A N 1
ATOM 1530 C CA . ILE A 1 187 ? -90.571 -5.394 82.953 1.00 33.28 187 ILE A CA 1
ATOM 1531 C C . ILE A 1 187 ? -91.478 -5.666 84.194 1.00 33.28 187 ILE A C 1
ATOM 1533 O O . ILE A 1 187 ? -92.476 -6.352 83.973 1.00 33.28 187 ILE A O 1
ATOM 1537 N N . ALA A 1 188 ? -91.243 -5.087 85.407 1.00 30.17 188 ALA A N 1
ATOM 1538 C CA . ALA A 1 188 ? -92.297 -4.743 86.423 1.00 30.17 188 ALA A CA 1
ATOM 1539 C C . ALA A 1 188 ? -91.886 -3.931 87.712 1.00 30.17 188 ALA A C 1
ATOM 1541 O O . ALA A 1 188 ? -90.743 -3.979 88.149 1.00 30.17 188 ALA A O 1
ATOM 1542 N N . TRP A 1 189 ? -92.901 -3.247 88.290 1.00 24.05 189 TRP A N 1
ATOM 1543 C CA . TRP A 1 189 ? -93.100 -2.336 89.467 1.00 24.05 189 TRP A CA 1
ATOM 1544 C C . TRP A 1 189 ? -92.896 -2.920 90.912 1.00 24.05 189 TRP A C 1
ATOM 1546 O O . TRP A 1 189 ? -92.779 -4.137 91.003 1.00 24.05 189 TRP A O 1
ATOM 1556 N N . CYS A 1 190 ? -93.024 -2.243 92.094 1.00 25.66 190 CYS A N 1
ATOM 1557 C CA . CYS A 1 190 ? -92.780 -0.868 92.664 1.00 25.66 190 CYS A CA 1
ATOM 1558 C C . CYS A 1 190 ? -93.081 -0.809 94.215 1.00 25.66 190 CYS A C 1
ATOM 1560 O O . CYS A 1 190 ? -93.610 -1.771 94.764 1.00 25.66 190 CYS A O 1
ATOM 1562 N N . SER A 1 191 ? -92.786 0.319 94.905 1.00 33.62 191 SER A N 1
ATOM 1563 C CA . SER A 1 191 ? -93.132 0.692 96.329 1.00 33.62 191 SER A CA 1
ATOM 1564 C C . SER A 1 191 ? -94.505 1.440 96.445 1.00 33.62 191 SER A C 1
ATOM 1566 O O . SER A 1 191 ? -94.979 1.765 95.351 1.00 33.62 191 SER A O 1
ATOM 1568 N N . PRO A 1 192 ? -95.162 1.789 97.618 1.00 43.72 192 PRO A N 1
ATOM 1569 C CA . PRO A 1 192 ? -94.634 2.352 98.917 1.00 43.72 192 PRO A CA 1
ATOM 1570 C C . PRO A 1 192 ? -95.459 2.142 100.271 1.00 43.72 192 PRO A C 1
ATOM 1572 O O . PRO A 1 192 ? -96.495 1.490 100.264 1.00 43.72 192 PRO A O 1
ATOM 1575 N N . SER A 1 193 ? -95.091 2.834 101.392 1.00 27.00 193 SER A N 1
ATOM 1576 C CA . SER A 1 193 ? -95.969 3.388 102.510 1.00 27.00 193 SER A CA 1
ATOM 1577 C C . SER A 1 193 ? -96.558 2.451 103.644 1.00 27.00 193 SER A C 1
ATOM 1579 O O . SER A 1 193 ? -96.568 1.250 103.407 1.00 27.00 193 SER A O 1
ATOM 1581 N N . VAL A 1 194 ? -97.070 2.824 104.868 1.00 27.91 194 VAL A N 1
ATOM 1582 C CA . VAL A 1 194 ? -97.087 4.040 105.783 1.00 27.91 194 VAL A CA 1
ATOM 1583 C C . VAL A 1 194 ? -97.716 3.780 107.223 1.00 27.91 194 VAL A C 1
ATOM 1585 O O . VAL A 1 194 ? -98.555 2.896 107.338 1.00 27.91 194 VAL A O 1
ATOM 1588 N N . ASP A 1 195 ? -97.336 4.570 108.267 1.00 30.36 195 ASP A N 1
ATOM 1589 C CA . ASP A 1 195 ? -97.967 5.013 109.582 1.00 30.36 195 ASP A CA 1
ATOM 1590 C C . ASP A 1 195 ? -98.626 4.159 110.746 1.00 30.36 195 ASP A C 1
ATOM 1592 O O . ASP A 1 195 ? -99.505 3.339 110.519 1.00 30.36 195 ASP A O 1
ATOM 1596 N N . ASN A 1 196 ? -98.348 4.598 112.015 1.00 29.23 196 ASN A N 1
ATOM 1597 C CA . ASN A 1 196 ? -99.208 4.795 113.253 1.00 29.23 196 ASN A CA 1
ATOM 1598 C C . ASN A 1 196 ? -99.927 3.632 114.050 1.00 29.23 196 ASN A C 1
ATOM 1600 O O . ASN A 1 196 ? -100.174 2.580 113.482 1.00 29.23 196 ASN A O 1
ATOM 1604 N N . VAL A 1 197 ? -100.419 3.741 115.330 1.00 31.91 197 VAL A N 1
ATOM 1605 C CA . VAL A 1 197 ? -99.965 4.367 116.637 1.00 31.91 197 VAL A CA 1
ATOM 1606 C C . VAL A 1 197 ? -100.888 4.032 117.890 1.00 31.91 197 VAL A C 1
ATOM 1608 O O . VAL A 1 197 ? -102.089 3.873 117.710 1.00 31.91 197 VAL A O 1
ATOM 1611 N N . ASN A 1 198 ? -100.350 4.032 119.143 1.00 29.45 198 ASN A N 1
ATOM 1612 C CA . ASN A 1 198 ? -100.943 4.202 120.534 1.00 29.45 198 ASN A CA 1
ATOM 1613 C C . ASN A 1 198 ? -101.978 3.270 121.265 1.00 29.45 198 ASN A C 1
ATOM 1615 O O . ASN A 1 198 ? -102.932 2.797 120.660 1.00 29.45 198 ASN A O 1
ATOM 1619 N N . ILE A 1 199 ? -101.837 3.173 122.627 1.00 28.16 199 ILE A N 1
ATOM 1620 C CA . ILE A 1 199 ? -102.833 2.969 123.759 1.00 28.16 199 ILE A CA 1
ATOM 1621 C C . ILE A 1 199 ? -102.076 2.795 125.139 1.00 28.16 199 ILE A C 1
ATOM 1623 O O . ILE A 1 199 ? -100.981 2.246 125.074 1.00 28.16 199 ILE A O 1
ATOM 1627 N N . VAL A 1 200 ? -102.398 3.207 126.407 1.00 33.66 200 VAL A N 1
ATOM 1628 C CA . VAL A 1 200 ? -103.468 3.941 127.194 1.00 33.66 200 VAL A CA 1
ATOM 1629 C C . VAL A 1 200 ? -104.411 3.056 128.080 1.00 33.66 200 VAL A C 1
ATOM 1631 O O . VAL A 1 200 ? -105.037 2.176 127.511 1.00 33.66 200 VAL A O 1
ATOM 1634 N N . GLU A 1 201 ? -104.707 3.210 129.403 1.00 35.22 201 GLU A N 1
ATOM 1635 C CA . GLU A 1 201 ? -104.167 3.859 130.654 1.00 35.22 201 GLU A CA 1
ATOM 1636 C C . GLU A 1 201 ? -104.957 3.301 131.916 1.00 35.22 201 GLU A C 1
ATOM 1638 O O . GLU A 1 201 ? -105.675 2.317 131.746 1.00 35.22 201 GLU A O 1
ATOM 1643 N N . LEU A 1 202 ? -104.915 3.934 133.122 1.00 30.34 202 LEU A N 1
ATOM 1644 C CA . LEU A 1 202 ? -105.801 3.802 134.336 1.00 30.34 202 LEU A CA 1
ATOM 1645 C C . LEU A 1 202 ? -105.504 2.669 135.385 1.00 30.34 202 LEU A C 1
ATOM 1647 O O . LEU A 1 202 ? -104.876 1.683 135.024 1.00 30.34 202 LEU A O 1
ATOM 1651 N N . GLN A 1 203 ? -105.997 2.600 136.658 1.00 27.50 203 GLN A N 1
ATOM 1652 C CA . GLN A 1 203 ? -106.276 3.500 137.844 1.00 27.50 203 GLN A CA 1
ATOM 1653 C C . GLN A 1 203 ? -107.388 2.867 138.773 1.00 27.50 203 GLN A C 1
ATOM 1655 O O . GLN A 1 203 ? -108.260 2.205 138.226 1.00 27.50 203 GLN A O 1
ATOM 1660 N N . GLN A 1 204 ? -107.585 3.011 140.116 1.00 34.25 204 GLN A N 1
ATOM 1661 C CA . GLN A 1 204 ? -106.955 3.628 141.333 1.00 34.25 204 GLN A CA 1
ATOM 1662 C C . GLN A 1 204 ? -107.786 3.207 142.626 1.00 34.25 204 GLN A C 1
ATOM 1664 O O . GLN A 1 204 ? -108.816 2.566 142.429 1.00 34.25 204 GLN A O 1
ATOM 1669 N N . LYS A 1 205 ? -107.475 3.675 143.878 1.00 36.47 205 LYS A N 1
ATOM 1670 C CA . LYS A 1 205 ? -108.340 3.813 145.138 1.00 36.47 205 LYS A CA 1
ATOM 1671 C C . LYS A 1 205 ? -108.366 2.657 146.217 1.00 36.47 205 LYS A C 1
ATOM 1673 O O . LYS A 1 205 ? -108.064 1.539 145.834 1.00 36.47 205 LYS A O 1
ATOM 1678 N N . LEU A 1 206 ? -108.767 2.770 147.528 1.00 39.59 206 LEU A N 1
ATOM 1679 C CA . LEU A 1 206 ? -108.815 3.848 148.593 1.00 39.59 206 LEU A CA 1
ATOM 1680 C C . LEU A 1 206 ? -109.436 3.412 150.008 1.00 39.59 206 LEU A C 1
ATOM 1682 O O . LEU A 1 206 ? -110.594 3.017 150.017 1.00 39.59 206 LEU A O 1
ATOM 1686 N N . LYS A 1 207 ? -108.761 3.671 151.173 1.00 37.97 207 LYS A N 1
ATOM 1687 C CA . LYS A 1 207 ? -109.250 4.068 152.574 1.00 37.97 207 LYS A CA 1
ATOM 1688 C C . LYS A 1 207 ? -109.890 3.160 153.709 1.00 37.97 207 LYS A C 1
ATOM 1690 O O . LYS A 1 207 ? -110.581 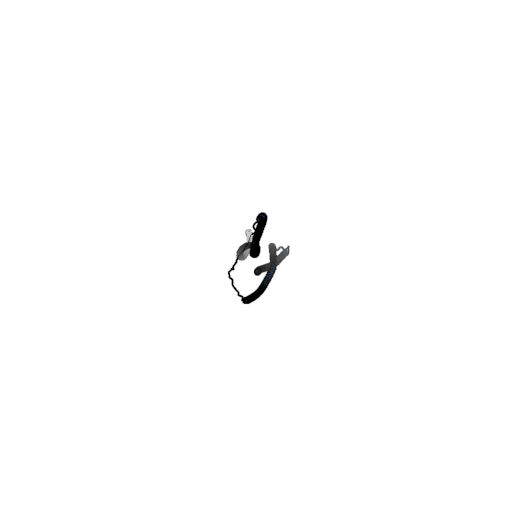2.196 153.427 1.00 37.97 207 LYS A O 1
ATOM 1695 N N . ASP A 1 208 ? -109.726 3.658 154.976 1.00 35.75 208 ASP A N 1
ATOM 1696 C CA . ASP A 1 208 ? -110.574 3.691 156.243 1.00 35.75 208 ASP A CA 1
ATOM 1697 C C . ASP A 1 208 ? -110.950 2.415 157.098 1.00 35.75 208 ASP A C 1
ATOM 1699 O O . ASP A 1 208 ? -110.960 1.327 156.543 1.00 35.75 208 ASP A O 1
ATOM 1703 N N . SER A 1 209 ? -111.339 2.412 158.420 1.00 32.78 209 SER A N 1
ATOM 1704 C CA . SER A 1 209 ? -111.154 3.289 159.644 1.00 32.78 209 SER A CA 1
ATOM 1705 C C . SER A 1 209 ? -111.811 2.740 160.990 1.00 32.78 209 SER A C 1
ATOM 1707 O O . SER A 1 209 ? -112.829 2.060 160.907 1.00 32.78 209 SER A O 1
ATOM 1709 N N . GLN A 1 210 ? -111.339 3.147 162.210 1.00 37.12 210 GLN A N 1
ATOM 1710 C CA . GLN A 1 210 ? -112.016 3.198 163.579 1.00 37.12 210 GLN A CA 1
ATOM 1711 C C . GLN A 1 210 ? -112.368 1.871 164.378 1.00 37.12 210 GLN A C 1
ATOM 1713 O O . GLN A 1 210 ? -112.162 0.807 163.815 1.00 37.12 210 GLN A O 1
ATOM 1718 N N . GLN A 1 211 ? -112.817 1.762 165.678 1.00 41.50 211 GLN A N 1
ATOM 1719 C CA . GLN A 1 211 ? -113.286 2.666 166.798 1.00 41.50 211 GLN A CA 1
ATOM 1720 C C . GLN A 1 211 ? -113.348 2.030 168.266 1.00 41.50 211 GLN A C 1
ATOM 1722 O O . GLN A 1 211 ? -113.342 0.811 168.387 1.00 41.50 211 GLN A O 1
ATOM 1727 N N . MET A 1 212 ? -113.591 2.846 169.336 1.00 34.62 212 MET A N 1
ATOM 1728 C CA . MET A 1 212 ? -114.247 2.594 170.689 1.00 34.62 212 MET A CA 1
ATOM 1729 C C . MET A 1 212 ? -113.495 2.159 172.012 1.00 34.62 212 MET A C 1
ATOM 1731 O O . MET A 1 212 ? -112.271 2.205 172.052 1.00 34.62 212 MET A O 1
ATOM 1735 N N . HIS A 1 213 ? -114.220 2.005 173.168 1.00 36.97 213 HIS A N 1
ATOM 1736 C CA . HIS A 1 213 ? -113.877 2.614 174.504 1.00 36.97 213 HIS A CA 1
ATOM 1737 C C . HIS A 1 213 ? -114.654 2.132 175.812 1.00 36.97 213 HIS A C 1
ATOM 1739 O O . HIS A 1 213 ? -115.804 1.724 175.681 1.00 36.97 213 HIS A O 1
ATOM 1745 N N . LEU A 1 214 ? -114.115 2.396 177.049 1.00 37.88 214 LEU A N 1
ATOM 1746 C CA . LEU A 1 214 ? -114.763 2.604 178.421 1.00 37.88 214 LEU A CA 1
ATOM 1747 C C . LEU A 1 214 ? -115.237 1.376 179.306 1.00 37.88 214 LEU A C 1
ATOM 1749 O O . LEU A 1 214 ? -115.282 0.277 178.774 1.00 37.88 214 LEU A O 1
ATOM 1753 N N . LEU A 1 215 ? -115.576 1.403 180.640 1.00 38.19 215 LEU A N 1
ATOM 1754 C CA . LEU A 1 215 ? -115.767 2.432 181.729 1.00 38.19 215 LEU A CA 1
ATOM 1755 C C . LEU A 1 215 ? -115.770 1.868 183.212 1.00 38.19 215 LEU A C 1
ATOM 1757 O O . LEU A 1 215 ? -116.295 0.784 183.429 1.00 38.19 215 LEU A O 1
ATOM 1761 N N . GLY A 1 216 ? -115.378 2.673 184.233 1.00 31.28 216 GLY A N 1
ATOM 1762 C CA . GLY A 1 216 ? -115.859 2.657 185.662 1.00 31.28 216 GLY A CA 1
ATOM 1763 C C . GLY A 1 216 ? -115.115 1.752 186.684 1.00 31.28 216 GLY A C 1
ATOM 1764 O O . GLY A 1 216 ? -114.846 0.610 186.355 1.00 31.28 216 GLY A O 1
ATOM 1765 N N . LYS A 1 217 ? -114.688 2.107 187.922 1.00 30.53 217 LYS A N 1
ATOM 1766 C CA . LYS A 1 217 ? -114.816 3.226 188.914 1.00 30.53 217 LYS A CA 1
ATOM 1767 C C . LYS A 1 217 ? -115.900 3.134 190.025 1.00 30.53 217 LYS A C 1
ATOM 1769 O O . LYS A 1 217 ? -116.970 3.711 189.845 1.00 30.53 217 LYS A O 1
ATOM 1774 N N . LYS A 1 218 ? -115.544 2.585 191.214 1.00 36.47 218 LYS A N 1
ATOM 1775 C CA . LYS A 1 218 ? -115.771 3.146 192.591 1.00 36.47 218 LYS A CA 1
ATOM 1776 C C . LYS A 1 218 ? -115.509 2.136 193.751 1.00 36.47 218 LYS A C 1
ATOM 1778 O O . LYS A 1 218 ? -116.455 1.571 194.286 1.00 36.47 218 LYS A O 1
ATOM 1783 N N . GLN A 1 219 ? -114.267 2.024 194.231 1.00 35.38 219 GLN A N 1
ATOM 1784 C CA . GLN A 1 219 ? -113.919 1.760 195.648 1.00 35.38 219 GLN A CA 1
ATOM 1785 C C . GLN A 1 219 ? -112.571 2.456 195.890 1.00 35.38 219 GLN A C 1
ATOM 1787 O O . GLN A 1 219 ? -111.571 2.026 195.340 1.00 35.38 219 GLN A O 1
ATOM 1792 N N . LEU A 1 220 ? -112.566 3.610 196.570 1.00 52.59 220 LEU A N 1
ATOM 1793 C CA . LEU A 1 220 ? -111.581 4.672 196.281 1.00 52.59 220 LEU A CA 1
ATOM 1794 C C . LEU A 1 220 ? -110.788 5.184 197.500 1.00 52.59 220 LEU A C 1
ATOM 1796 O O . LEU A 1 220 ? -110.336 6.326 197.502 1.00 52.59 220 LEU A O 1
ATOM 1800 N N . GLU A 1 221 ? -110.636 4.357 198.538 1.00 38.78 221 GLU A N 1
ATOM 1801 C CA . GLU A 1 221 ? -109.932 4.736 199.781 1.00 38.78 221 GLU A CA 1
ATOM 1802 C C . GLU A 1 221 ? -108.738 3.819 200.127 1.00 38.78 221 GLU A C 1
ATOM 1804 O O . GLU A 1 221 ? -107.841 4.250 200.846 1.00 38.78 221 GLU A O 1
ATOM 1809 N N . GLU A 1 222 ? -108.634 2.617 199.538 1.00 47.75 222 GLU A N 1
ATOM 1810 C CA . GLU A 1 222 ? -107.420 1.775 199.614 1.00 47.75 222 GLU A CA 1
ATOM 1811 C C . GLU A 1 222 ? -106.463 1.986 198.422 1.00 47.75 222 GLU A C 1
ATOM 1813 O O . GLU A 1 222 ? -105.242 1.940 198.593 1.00 47.75 222 GLU A O 1
ATOM 1818 N N . GLU A 1 223 ? -106.987 2.324 197.232 1.00 52.91 223 GLU A N 1
ATOM 1819 C CA . GLU A 1 223 ? -106.188 2.581 196.015 1.00 52.91 223 GLU A CA 1
ATOM 1820 C C . GLU A 1 223 ? -105.135 3.694 196.200 1.00 52.91 223 GLU A C 1
ATOM 1822 O O . GLU A 1 223 ? -104.154 3.741 195.460 1.00 52.91 223 GLU A O 1
ATOM 1827 N N . LEU A 1 224 ? -105.293 4.574 197.198 1.00 43.50 224 LEU A N 1
ATOM 1828 C CA . LEU A 1 224 ? -104.391 5.706 197.434 1.00 43.50 224 LEU A CA 1
ATOM 1829 C C . LEU A 1 224 ? -102.977 5.292 197.887 1.00 43.50 224 LEU A C 1
ATOM 1831 O O . LEU A 1 224 ? -102.048 6.074 197.714 1.00 43.50 224 LEU A O 1
ATOM 1835 N N . LYS A 1 225 ? -102.789 4.073 198.418 1.00 49.16 225 LYS A N 1
ATOM 1836 C CA . LYS A 1 225 ? -101.446 3.497 198.648 1.00 49.16 225 LYS A CA 1
ATOM 1837 C C . LYS A 1 225 ? -100.921 2.704 197.454 1.00 49.16 225 LYS A C 1
ATOM 1839 O O . LYS A 1 225 ? -99.722 2.689 197.206 1.00 49.16 225 LYS A O 1
ATOM 1844 N N . GLU A 1 226 ? -101.808 2.077 196.688 1.00 51.62 226 GLU A N 1
ATOM 1845 C CA . GLU A 1 226 ? -101.426 1.342 195.478 1.00 51.62 226 GLU A CA 1
ATOM 1846 C C . GLU A 1 226 ? -101.028 2.289 194.325 1.00 51.62 226 GLU A C 1
ATOM 1848 O O . GLU A 1 226 ? -100.293 1.904 193.416 1.00 51.62 226 GLU A O 1
ATOM 1853 N N . ALA A 1 227 ? -101.488 3.545 194.362 1.00 47.84 227 ALA A N 1
ATOM 1854 C CA . ALA A 1 227 ? -101.170 4.581 193.382 1.00 47.84 227 ALA A CA 1
ATOM 1855 C C . ALA A 1 227 ? -99.664 4.901 193.300 1.00 47.84 227 ALA A C 1
ATOM 1857 O O . ALA A 1 227 ? -99.133 5.038 192.196 1.00 47.84 227 ALA A O 1
ATOM 1858 N N . GLU A 1 228 ? -98.962 4.965 194.437 1.00 49.31 228 GLU A N 1
ATOM 1859 C CA . GLU A 1 228 ? -97.522 5.271 194.476 1.00 49.31 228 GLU A CA 1
ATOM 1860 C C . GLU A 1 228 ? -96.677 4.102 193.919 1.00 49.31 228 GLU A C 1
ATOM 1862 O O . GLU A 1 228 ? -95.728 4.317 193.158 1.00 49.31 228 GLU A O 1
ATOM 1867 N N . GLU A 1 229 ? -97.075 2.847 194.171 1.00 55.16 229 GLU A N 1
ATOM 1868 C CA . GLU A 1 229 ? -96.443 1.671 193.545 1.00 55.16 229 GLU A CA 1
ATOM 1869 C C . GLU A 1 229 ? -96.781 1.532 192.046 1.00 55.16 229 GLU A C 1
ATOM 1871 O O . GLU A 1 229 ? -95.946 1.094 191.249 1.00 55.16 229 GLU A O 1
ATOM 1876 N N . LYS A 1 230 ? -97.979 1.952 191.615 1.00 56.00 230 LYS A N 1
ATOM 1877 C CA . LYS A 1 230 ? -98.362 1.987 190.191 1.00 56.00 230 LYS A CA 1
ATOM 1878 C C . LYS A 1 230 ? -97.604 3.063 189.401 1.00 56.00 230 LYS A C 1
ATOM 1880 O O . LYS A 1 230 ? -97.305 2.848 188.223 1.00 56.00 230 LYS A O 1
ATOM 1885 N N . GLN A 1 231 ? -97.240 4.185 190.027 1.00 51.84 231 GLN A N 1
ATOM 1886 C CA . GLN A 1 231 ? -96.479 5.259 189.379 1.00 51.84 231 GLN A CA 1
ATOM 1887 C C . GLN A 1 231 ? -95.047 4.834 189.009 1.00 51.84 231 GLN A C 1
ATOM 1889 O O . GLN A 1 231 ? -94.576 5.138 187.914 1.00 51.84 231 GLN A O 1
ATOM 1894 N N . THR A 1 232 ? -94.355 4.088 189.875 1.00 59.16 232 THR A N 1
ATOM 1895 C CA . THR A 1 232 ? -92.972 3.652 189.596 1.00 59.16 232 THR A CA 1
ATOM 1896 C C . THR A 1 232 ? -92.896 2.591 188.491 1.00 59.16 232 THR A C 1
ATOM 1898 O O . THR A 1 232 ? -91.988 2.635 187.658 1.00 59.16 232 THR A O 1
ATOM 1901 N N . ARG A 1 233 ? -93.880 1.683 188.406 1.00 58.28 233 ARG A N 1
ATOM 1902 C CA . ARG A 1 233 ? -93.948 0.658 187.345 1.00 58.28 233 ARG A CA 1
ATOM 1903 C C . ARG A 1 233 ? -94.220 1.240 185.955 1.00 58.28 233 ARG A C 1
ATOM 1905 O O . ARG A 1 233 ? -93.564 0.837 184.995 1.00 58.28 233 ARG A O 1
ATOM 1912 N N . THR A 1 234 ? -95.133 2.206 185.830 1.00 55.81 234 THR A N 1
ATOM 1913 C CA . THR A 1 234 ? -95.411 2.851 184.529 1.00 55.81 234 THR A CA 1
ATOM 1914 C C . THR A 1 234 ? -94.213 3.651 184.011 1.00 55.81 234 THR A C 1
ATOM 1916 O O . THR A 1 234 ? -93.973 3.695 182.804 1.00 55.81 234 THR A O 1
ATOM 1919 N N . GLN A 1 235 ? -93.395 4.207 184.910 1.00 55.41 235 GLN A N 1
ATOM 1920 C CA . GLN A 1 235 ? -92.195 4.961 184.546 1.00 55.41 235 GLN A CA 1
ATOM 1921 C C . GLN A 1 235 ? -91.067 4.085 183.962 1.00 55.41 235 GLN A C 1
ATOM 1923 O O . GLN A 1 235 ? -90.286 4.576 183.146 1.00 55.41 235 GLN A O 1
ATOM 1928 N N . GLN A 1 236 ? -91.003 2.792 184.310 1.00 58.88 236 GLN A N 1
ATOM 1929 C CA . GLN A 1 236 ? -90.078 1.834 183.682 1.00 58.88 236 GLN A CA 1
ATOM 1930 C C . GLN A 1 236 ? -90.547 1.405 182.282 1.00 58.88 236 GLN A C 1
ATOM 1932 O O . GLN A 1 236 ? -89.748 1.401 181.346 1.00 58.88 236 GLN A O 1
ATOM 1937 N N . GLN A 1 237 ? -91.840 1.109 182.104 1.00 58.97 237 GLN A N 1
ATOM 1938 C CA . GLN A 1 237 ? -92.380 0.646 180.814 1.00 58.97 237 GLN A CA 1
ATOM 1939 C C . GLN A 1 237 ? -92.189 1.674 179.684 1.00 58.97 237 GLN A C 1
ATOM 1941 O O . GLN A 1 237 ? -91.814 1.303 178.571 1.00 58.97 237 GLN A O 1
ATOM 1946 N N . PHE A 1 238 ? -92.335 2.969 179.985 1.00 59.03 238 PHE A N 1
ATOM 1947 C CA . PHE A 1 238 ? -92.098 4.048 179.018 1.00 59.03 238 PHE A CA 1
ATOM 1948 C C . PHE A 1 238 ? -90.655 4.078 178.471 1.00 59.03 238 PHE A C 1
ATOM 1950 O O . PHE A 1 238 ? -90.439 4.479 177.327 1.00 59.03 238 PHE A O 1
ATOM 1957 N N . GLN A 1 239 ? -89.658 3.633 179.248 1.00 58.94 239 GLN A N 1
ATOM 1958 C CA . GLN A 1 239 ? -88.265 3.576 178.785 1.00 58.94 239 GLN A CA 1
ATOM 1959 C C . GLN A 1 239 ? -88.001 2.389 177.846 1.00 58.94 239 GLN A C 1
ATOM 1961 O O . GLN A 1 239 ? -87.211 2.525 176.911 1.00 58.94 239 GLN A O 1
ATOM 1966 N N . GLU A 1 240 ? -88.686 1.254 178.019 1.00 60.31 240 GLU A N 1
ATOM 1967 C CA . GLU A 1 240 ? -88.574 0.135 177.073 1.00 60.31 240 GLU A CA 1
ATOM 1968 C C . GLU A 1 240 ? -89.200 0.452 175.708 1.00 60.31 240 GLU A C 1
ATOM 1970 O O . GLU A 1 240 ? -88.656 0.069 174.672 1.00 60.31 240 GLU A O 1
ATOM 1975 N N . GLU A 1 241 ? -90.345 1.142 175.678 1.00 59.28 241 GLU A N 1
ATOM 1976 C CA . GLU A 1 241 ? -90.999 1.507 174.414 1.00 59.28 241 GLU A CA 1
ATOM 1977 C C . GLU A 1 241 ? -90.199 2.555 173.627 1.00 59.28 241 GLU A C 1
ATOM 1979 O O . GLU A 1 241 ? -90.101 2.452 172.403 1.00 59.28 241 GLU A O 1
ATOM 1984 N N . GLN A 1 242 ? -89.536 3.495 174.315 1.00 59.41 242 GLN A N 1
ATOM 1985 C CA . GLN A 1 242 ? -88.553 4.405 173.707 1.00 59.41 242 GLN A CA 1
ATOM 1986 C C . GLN A 1 242 ? -87.443 3.631 172.972 1.00 59.41 242 GLN A C 1
ATOM 1988 O O . GLN A 1 242 ? -87.161 3.917 171.809 1.00 59.41 242 GLN A O 1
ATOM 1993 N N . GLN A 1 243 ? -86.853 2.613 173.612 1.00 61.50 243 GLN A N 1
ATOM 1994 C CA . GLN A 1 243 ? -85.770 1.811 173.021 1.00 61.50 243 GLN A CA 1
ATOM 1995 C C . GLN A 1 243 ? -86.240 0.911 171.865 1.00 61.50 243 GLN A C 1
ATOM 1997 O O . GLN A 1 243 ? -85.501 0.705 170.903 1.00 61.50 243 GLN A O 1
ATOM 2002 N N . LYS A 1 244 ? -87.477 0.399 171.911 1.00 61.12 244 LYS A N 1
ATOM 2003 C CA . LYS A 1 244 ? -88.064 -0.378 170.801 1.00 61.12 244 LYS A CA 1
ATOM 2004 C C . LYS A 1 244 ? -88.326 0.486 169.562 1.00 61.12 244 LYS A C 1
ATOM 2006 O O . LYS A 1 244 ? -88.248 -0.020 168.444 1.00 61.12 244 LYS A O 1
ATOM 2011 N N . ARG A 1 245 ? -88.622 1.780 169.738 1.00 58.62 245 ARG A N 1
ATOM 2012 C CA . ARG A 1 245 ? -88.966 2.690 168.635 1.00 58.62 245 ARG A CA 1
ATOM 2013 C C . ARG A 1 245 ? -87.756 3.070 167.777 1.00 58.62 245 ARG A C 1
ATOM 2015 O O . ARG A 1 245 ? -87.835 2.961 166.557 1.00 58.62 245 ARG A O 1
ATOM 2022 N N . THR A 1 246 ? -86.631 3.416 168.403 1.00 61.00 246 THR A N 1
ATOM 2023 C CA . THR A 1 246 ? -85.399 3.815 167.695 1.00 61.00 246 THR A CA 1
ATOM 2024 C C . THR A 1 246 ? -84.786 2.680 166.869 1.00 61.00 246 THR A C 1
ATOM 2026 O O . THR A 1 246 ? -84.278 2.919 165.776 1.00 61.00 246 THR A O 1
ATOM 2029 N N . PHE A 1 247 ? -84.886 1.430 167.338 1.00 67.50 247 PHE A N 1
ATOM 2030 C CA . PHE A 1 247 ? -84.431 0.250 166.591 1.00 67.50 247 PHE A CA 1
ATOM 2031 C C . PHE A 1 247 ? -85.203 0.043 165.273 1.00 67.50 247 PHE A C 1
ATOM 2033 O O . PHE A 1 247 ? -84.619 -0.316 164.250 1.00 67.50 247 PHE A O 1
ATOM 2040 N N . LEU A 1 248 ? -86.518 0.296 165.275 1.00 62.19 248 LEU A N 1
ATOM 2041 C CA . LEU A 1 248 ? -87.353 0.161 164.076 1.00 62.19 248 LEU A CA 1
ATOM 2042 C C . LEU A 1 248 ? -87.119 1.289 163.061 1.00 62.19 248 LEU A C 1
ATOM 2044 O O . LEU A 1 248 ? -87.203 1.041 161.860 1.00 62.19 248 LEU A O 1
ATOM 2048 N N . GLU A 1 249 ? -86.788 2.497 163.524 1.00 57.81 249 GLU A N 1
ATOM 2049 C CA . GLU A 1 249 ? -86.421 3.621 162.652 1.00 57.81 249 GLU A CA 1
ATOM 2050 C C . GLU A 1 249 ? -85.102 3.334 161.910 1.00 57.81 249 GLU A C 1
ATOM 2052 O O . GLU A 1 249 ? -85.072 3.408 160.681 1.00 57.81 249 GLU A O 1
ATOM 2057 N N . GLN A 1 250 ? -84.061 2.866 162.612 1.00 64.38 250 GLN A N 1
ATOM 2058 C CA . GLN A 1 250 ? -82.786 2.466 161.990 1.00 64.38 250 GLN A CA 1
ATOM 2059 C C . GLN A 1 250 ? -82.970 1.389 160.906 1.00 64.38 250 GLN A C 1
ATOM 2061 O O . GLN A 1 250 ? -82.414 1.497 159.811 1.00 64.38 250 GLN A O 1
ATOM 2066 N N . ARG A 1 251 ? -83.805 0.373 161.168 1.00 75.44 251 ARG A N 1
ATOM 2067 C CA . ARG A 1 251 ? -84.056 -0.722 160.216 1.00 75.44 251 ARG A CA 1
ATOM 2068 C C . ARG A 1 251 ? -84.814 -0.282 158.955 1.00 75.44 251 ARG A C 1
ATOM 2070 O O . ARG A 1 251 ? -84.720 -0.951 157.925 1.00 75.44 251 ARG A O 1
ATOM 2077 N N . ALA A 1 252 ? -85.552 0.828 159.005 1.00 58.69 252 ALA A N 1
ATOM 2078 C CA . ALA A 1 252 ? -86.221 1.391 157.833 1.00 58.69 252 ALA A CA 1
ATOM 2079 C C . ALA A 1 252 ? -85.242 2.119 156.891 1.00 58.69 252 ALA A C 1
ATOM 2081 O O . ALA A 1 252 ? -85.417 2.081 155.671 1.00 58.69 252 ALA A O 1
ATOM 2082 N N . GLU A 1 253 ? -84.197 2.751 157.435 1.00 64.75 253 GLU A N 1
ATOM 2083 C CA . GLU A 1 253 ? -83.218 3.506 156.644 1.00 64.75 253 GLU A CA 1
ATOM 2084 C C . GLU A 1 253 ? -82.224 2.600 155.899 1.00 64.75 253 GLU A C 1
ATOM 2086 O O . GLU A 1 253 ? -81.867 2.915 154.763 1.00 64.75 253 GLU A O 1
ATOM 2091 N N . GLU A 1 254 ? -81.851 1.442 156.462 1.00 70.31 254 GLU A N 1
ATOM 2092 C CA . GLU A 1 254 ? -81.034 0.424 155.772 1.00 70.31 254 GLU A CA 1
ATOM 2093 C C . GLU A 1 254 ? -81.676 -0.015 154.440 1.00 70.31 254 GLU A C 1
ATOM 2095 O O . GLU A 1 254 ? -81.065 0.089 153.373 1.00 70.31 254 GLU A O 1
ATOM 2100 N N . LEU A 1 255 ? -82.952 -0.419 154.481 1.00 68.69 255 LEU A N 1
ATOM 2101 C CA . LEU A 1 255 ? -83.708 -0.889 153.310 1.00 68.69 255 LEU A CA 1
ATOM 2102 C C . LEU A 1 255 ? -83.886 0.197 152.232 1.00 68.69 255 LEU A C 1
ATOM 2104 O O . LEU A 1 255 ? -84.028 -0.110 151.046 1.00 68.69 255 LEU A O 1
ATOM 2108 N N . HIS A 1 256 ? -83.859 1.479 152.614 1.00 64.19 256 HIS A N 1
ATOM 2109 C CA . HIS A 1 256 ? -83.928 2.582 151.656 1.00 64.19 256 HIS A CA 1
ATOM 2110 C C . HIS A 1 256 ? -82.614 2.775 150.875 1.00 64.19 256 HIS A C 1
ATOM 2112 O O . HIS A 1 256 ? -82.639 3.256 149.738 1.00 64.19 256 HIS A O 1
ATOM 2118 N N . GLN A 1 257 ? -81.467 2.389 151.445 1.00 68.81 257 GLN A N 1
ATOM 2119 C CA . GLN A 1 257 ? -80.168 2.476 150.769 1.00 68.81 257 GLN A CA 1
ATOM 2120 C C . GLN A 1 257 ? -79.993 1.354 149.733 1.00 68.81 257 GLN A C 1
ATOM 2122 O O . GLN A 1 257 ? -79.595 1.630 148.598 1.00 68.81 257 GLN A O 1
ATOM 2127 N N . GLU A 1 258 ? -80.382 0.118 150.066 1.00 71.94 258 GLU A N 1
ATOM 2128 C CA . GLU A 1 258 ? -80.310 -1.034 149.150 1.00 71.94 258 GLU A CA 1
ATOM 2129 C C . GLU A 1 258 ? -81.098 -0.797 147.844 1.00 71.94 258 GLU A C 1
ATOM 2131 O O . GLU A 1 258 ? -80.608 -1.074 146.745 1.00 71.94 258 GLU A O 1
ATOM 2136 N N . LEU A 1 259 ? -82.292 -0.196 147.942 1.00 67.88 259 LEU A N 1
ATOM 2137 C CA . LEU A 1 259 ? -83.143 0.121 146.786 1.00 67.88 259 LEU A CA 1
ATOM 2138 C C . LEU A 1 259 ? -82.558 1.184 145.839 1.00 67.88 259 LEU A C 1
ATOM 2140 O O . LEU A 1 259 ? -82.880 1.171 144.647 1.00 67.88 259 LEU A O 1
ATOM 2144 N N . LYS A 1 260 ? -81.700 2.093 146.323 1.00 68.88 260 LYS A N 1
ATOM 2145 C CA . LYS A 1 260 ? -80.980 3.039 145.449 1.00 68.88 260 LYS A CA 1
ATOM 2146 C C . LYS A 1 260 ? -79.890 2.327 144.654 1.00 68.88 260 LYS A C 1
ATOM 2148 O O . LYS A 1 260 ? -79.854 2.451 143.430 1.00 68.88 260 LYS A O 1
ATOM 2153 N N . PHE A 1 261 ? -79.072 1.526 145.335 1.00 70.69 261 PHE A N 1
ATOM 2154 C CA . PHE A 1 261 ? -77.968 0.782 144.725 1.00 70.69 261 PHE A CA 1
ATOM 2155 C C . PHE A 1 261 ? -78.441 -0.163 143.604 1.00 70.69 261 PHE A C 1
ATOM 2157 O O . PHE A 1 261 ? -77.805 -0.259 142.552 1.00 70.69 261 PHE A O 1
ATOM 2164 N N . ALA A 1 262 ? -79.602 -0.805 143.782 1.00 68.56 262 ALA A N 1
ATOM 2165 C CA . ALA A 1 262 ? -80.215 -1.649 142.756 1.00 68.56 262 ALA A CA 1
ATOM 2166 C C . ALA A 1 262 ? -80.520 -0.888 141.447 1.00 68.56 262 ALA A C 1
ATOM 2168 O O . ALA A 1 262 ? -80.181 -1.368 140.363 1.00 68.56 262 ALA A O 1
ATOM 2169 N N . ARG A 1 263 ? -81.110 0.315 141.537 1.00 64.31 263 ARG A N 1
ATOM 2170 C CA . ARG A 1 263 ? -81.477 1.137 140.367 1.00 64.31 263 ARG A CA 1
ATOM 2171 C C . ARG A 1 263 ? -80.270 1.682 139.613 1.00 64.31 263 ARG A C 1
ATOM 2173 O O . ARG A 1 263 ? -80.270 1.698 138.385 1.00 64.31 263 ARG A O 1
ATOM 2180 N N . GLU A 1 264 ? -79.228 2.110 140.321 1.00 68.44 264 GLU A N 1
ATOM 2181 C CA . GLU A 1 264 ? -78.014 2.623 139.673 1.00 68.44 264 GLU A CA 1
ATOM 2182 C C . GLU A 1 264 ? -77.366 1.545 138.789 1.00 68.44 264 GLU A C 1
ATOM 2184 O O . GLU A 1 264 ? -77.030 1.810 137.631 1.00 68.44 264 GLU A O 1
ATOM 2189 N N . LYS A 1 265 ? -77.305 0.300 139.278 1.00 71.94 265 LYS A N 1
ATOM 2190 C CA . LYS A 1 265 ? -76.756 -0.848 138.541 1.00 71.94 265 LYS A CA 1
ATOM 2191 C C . LYS A 1 265 ? -77.543 -1.193 137.266 1.00 71.94 265 LYS A C 1
ATOM 2193 O O . LYS A 1 265 ? -76.940 -1.539 136.252 1.00 71.94 265 LYS A O 1
ATOM 2198 N N . GLU A 1 266 ? -78.868 -1.052 137.283 1.00 66.31 266 GLU A N 1
ATOM 2199 C CA . GLU A 1 266 ? -79.738 -1.247 136.109 1.00 66.31 266 GLU A CA 1
ATOM 2200 C C . GLU A 1 266 ? -79.456 -0.209 135.002 1.00 66.31 266 GLU A C 1
ATOM 2202 O O . GLU A 1 266 ? -79.317 -0.552 133.822 1.00 66.31 266 GLU A O 1
ATOM 2207 N N . THR A 1 267 ? -79.282 1.064 135.381 1.00 64.44 267 THR A N 1
ATOM 2208 C CA . THR A 1 267 ? -78.978 2.147 134.423 1.00 64.44 267 THR A CA 1
ATOM 2209 C C . THR A 1 267 ? -77.575 2.079 133.811 1.00 64.44 267 THR A C 1
ATOM 2211 O O . THR A 1 267 ? -77.345 2.640 132.740 1.00 64.44 267 THR A O 1
ATOM 2214 N N . GLN A 1 268 ? -76.631 1.380 134.451 1.00 70.88 268 GLN A N 1
ATOM 2215 C CA . GLN A 1 268 ? -75.303 1.130 133.880 1.00 70.88 268 GLN A CA 1
ATOM 2216 C C . GLN A 1 268 ? -75.357 0.054 132.787 1.00 70.88 268 GLN A C 1
ATOM 2218 O O . GLN A 1 268 ? -74.847 0.272 131.688 1.00 70.88 268 GLN A O 1
ATOM 2223 N N . LEU A 1 269 ? -76.030 -1.073 133.050 1.00 72.44 269 LEU A N 1
ATOM 2224 C CA . LEU A 1 269 ? -76.121 -2.196 132.106 1.00 72.44 269 LEU A CA 1
ATOM 2225 C C . LEU A 1 269 ? -76.814 -1.802 130.791 1.00 72.44 269 LEU A C 1
ATOM 2227 O O . LEU A 1 269 ? -76.363 -2.171 129.705 1.00 72.44 269 LEU A O 1
ATOM 2231 N N . THR A 1 270 ? -77.875 -0.996 130.875 1.00 65.88 270 THR A N 1
ATOM 2232 C CA . THR A 1 270 ? -78.603 -0.502 129.693 1.00 65.88 270 THR A CA 1
ATOM 2233 C C . THR A 1 270 ? -77.751 0.389 128.783 1.00 65.88 270 THR A C 1
ATOM 2235 O O . THR A 1 270 ? -77.904 0.308 127.564 1.00 65.88 270 THR A O 1
ATOM 2238 N N . ARG A 1 271 ? -76.801 1.168 129.324 1.00 69.00 271 ARG A N 1
ATOM 2239 C CA . ARG A 1 271 ? -75.844 1.947 128.512 1.00 69.00 271 ARG A CA 1
ATOM 2240 C C . ARG A 1 271 ? -74.848 1.051 127.783 1.00 69.00 271 ARG A C 1
ATOM 2242 O O . ARG A 1 271 ? -74.725 1.162 126.567 1.00 69.00 271 ARG A O 1
ATOM 2249 N N . THR A 1 272 ? -74.231 0.100 128.489 1.00 65.62 272 THR A N 1
ATOM 2250 C CA . THR A 1 272 ? -73.236 -0.805 127.884 1.00 65.62 272 THR A CA 1
ATOM 2251 C C . THR A 1 272 ? -73.811 -1.649 126.740 1.00 65.62 272 THR A C 1
ATOM 2253 O O . THR A 1 272 ? -73.121 -1.912 125.757 1.00 65.62 272 THR A O 1
ATOM 2256 N N . CYS A 1 273 ? -75.095 -2.025 126.813 1.00 68.12 273 CYS A N 1
ATOM 2257 C CA . CYS A 1 273 ? -75.773 -2.732 125.723 1.00 68.12 273 CYS A CA 1
ATOM 2258 C C . CYS A 1 273 ? -76.001 -1.847 124.483 1.00 68.12 273 CYS A C 1
ATOM 2260 O O . CYS A 1 273 ? -75.853 -2.329 123.360 1.00 68.12 273 CYS A O 1
ATOM 2262 N N . ALA A 1 274 ? -76.340 -0.566 124.666 1.00 67.50 274 ALA A N 1
ATOM 2263 C CA . ALA A 1 274 ? -76.534 0.372 123.559 1.00 67.50 274 ALA A CA 1
ATOM 2264 C C . ALA A 1 274 ? -75.204 0.720 122.864 1.00 67.50 274 ALA A C 1
ATOM 2266 O O . ALA A 1 274 ? -75.122 0.717 121.636 1.00 67.50 274 ALA A O 1
ATOM 2267 N N . GLU A 1 275 ? -74.144 0.948 123.644 1.00 69.12 275 GLU A N 1
ATOM 2268 C CA . GLU A 1 275 ? -72.791 1.226 123.143 1.00 69.12 275 GLU A CA 1
ATOM 2269 C C . GLU A 1 275 ? -72.258 0.073 122.270 1.00 69.12 275 GLU A C 1
ATOM 2271 O O . GLU A 1 275 ? -71.730 0.313 121.182 1.00 69.12 275 GLU A O 1
ATOM 2276 N N . GLY A 1 276 ? -72.478 -1.182 122.684 1.00 70.06 276 GLY A N 1
ATOM 2277 C CA . GLY A 1 276 ? -72.095 -2.363 121.901 1.00 70.06 276 GLY A CA 1
ATOM 2278 C C . GLY A 1 276 ? -72.834 -2.504 120.562 1.00 70.06 276 GLY A C 1
ATOM 2279 O O . GLY A 1 276 ? -72.238 -2.939 119.575 1.00 70.06 276 GLY A O 1
ATOM 2280 N N . GLN A 1 277 ? -74.108 -2.101 120.484 1.00 68.56 277 GLN A N 1
ATOM 2281 C CA . GLN A 1 277 ? -74.870 -2.143 119.226 1.00 68.56 277 GLN A CA 1
ATOM 2282 C C . GLN A 1 277 ? -74.370 -1.111 118.206 1.00 68.56 277 GLN A C 1
ATOM 2284 O O . GLN A 1 277 ? -74.242 -1.439 117.026 1.00 68.56 277 GLN A O 1
ATOM 2289 N N . VAL A 1 278 ? -74.032 0.107 118.648 1.00 74.38 278 VAL A N 1
ATOM 2290 C CA . VAL A 1 278 ? -73.480 1.151 117.764 1.00 74.38 278 VAL A CA 1
ATOM 2291 C C . VAL A 1 278 ? -72.134 0.712 117.182 1.00 74.38 278 VAL A C 1
ATOM 2293 O O . VAL A 1 278 ? -71.946 0.766 115.967 1.00 74.38 278 VAL A O 1
ATOM 2296 N N . GLN A 1 279 ? -71.232 0.186 118.019 1.00 75.88 279 GLN A N 1
ATOM 2297 C CA . GLN A 1 279 ? -69.915 -0.293 117.577 1.00 75.88 279 GLN A CA 1
ATOM 2298 C C . GLN A 1 279 ? -70.012 -1.422 116.536 1.00 75.88 279 GLN A C 1
ATOM 2300 O O . GLN A 1 279 ? -69.227 -1.454 115.588 1.00 75.88 279 GLN A O 1
ATOM 2305 N N . SER A 1 280 ? -70.995 -2.322 116.661 1.00 73.88 280 SER A N 1
ATOM 2306 C CA . SER A 1 280 ? -71.213 -3.392 115.678 1.00 73.88 280 SER A CA 1
ATOM 2307 C C . SER A 1 280 ? -71.597 -2.848 114.297 1.00 73.88 280 SER A C 1
ATOM 2309 O O . SER A 1 280 ? -71.092 -3.332 113.284 1.00 73.88 280 SER A O 1
ATOM 2311 N N . LEU A 1 281 ? -72.464 -1.831 114.243 1.00 75.69 281 LEU A N 1
ATOM 2312 C CA . LEU A 1 281 ? -72.929 -1.236 112.984 1.00 75.69 281 LEU A CA 1
ATOM 2313 C C . LEU A 1 281 ? -71.842 -0.386 112.308 1.00 75.69 281 LEU A C 1
ATOM 2315 O O . LEU A 1 281 ? -71.713 -0.415 111.083 1.00 75.69 281 LEU A O 1
ATOM 2319 N N . GLU A 1 282 ? -71.009 0.318 113.083 1.00 77.62 282 GLU A N 1
ATOM 2320 C CA . GLU A 1 282 ? -69.838 1.028 112.545 1.00 77.62 282 GLU A CA 1
ATOM 2321 C C . GLU A 1 282 ? -68.811 0.071 111.915 1.00 77.62 282 GLU A C 1
ATOM 2323 O O . GLU A 1 282 ? -68.204 0.396 110.889 1.00 77.62 282 GLU A O 1
ATOM 2328 N N . LEU A 1 283 ? -68.626 -1.121 112.495 1.00 78.75 283 LEU A N 1
ATOM 2329 C CA . LEU A 1 283 ? -67.735 -2.147 111.949 1.00 78.75 283 LEU A CA 1
ATOM 2330 C C . LEU A 1 283 ? -68.276 -2.747 110.642 1.00 78.75 283 LEU A C 1
ATOM 2332 O O . LEU A 1 283 ? -67.515 -2.851 109.680 1.00 78.75 283 LEU A O 1
ATOM 2336 N N . GLU A 1 284 ? -69.572 -3.069 110.553 1.00 78.88 284 GLU A N 1
ATOM 2337 C CA . GLU A 1 284 ? -70.179 -3.522 109.289 1.00 78.88 284 GLU A CA 1
ATOM 2338 C C . GLU A 1 284 ? -70.077 -2.465 108.178 1.00 78.88 284 GLU A C 1
ATOM 2340 O O . GLU A 1 284 ? -69.746 -2.794 107.036 1.00 78.88 284 GLU A O 1
ATOM 2345 N N . ALA A 1 285 ? -70.317 -1.189 108.501 1.00 80.56 285 ALA A N 1
ATOM 2346 C CA . ALA A 1 285 ? -70.200 -0.094 107.540 1.00 80.56 285 ALA A CA 1
ATOM 2347 C C . ALA A 1 285 ? -68.763 0.050 107.005 1.00 80.56 285 ALA A C 1
ATOM 2349 O O . ALA A 1 285 ? -68.562 0.176 105.795 1.00 80.56 285 ALA A O 1
ATOM 2350 N N . ARG A 1 286 ? -67.754 -0.036 107.886 1.00 82.75 286 ARG A N 1
ATOM 2351 C CA . ARG A 1 286 ? -66.333 -0.016 107.495 1.00 82.75 286 ARG A CA 1
ATOM 2352 C C . ARG A 1 286 ? -65.942 -1.209 106.626 1.00 82.75 286 ARG A C 1
ATOM 2354 O O . ARG A 1 286 ? -65.195 -1.024 105.669 1.00 82.75 286 ARG A O 1
ATOM 2361 N N . LEU A 1 287 ? -66.446 -2.408 106.924 1.00 82.69 287 LEU A N 1
ATOM 2362 C CA . LEU A 1 287 ? -66.158 -3.603 106.124 1.00 82.69 287 LEU A CA 1
ATOM 2363 C C . LEU A 1 287 ? -66.674 -3.465 104.686 1.00 82.69 287 LEU A C 1
ATOM 2365 O O . LEU A 1 287 ? -65.926 -3.758 103.759 1.00 82.69 287 LEU A O 1
ATOM 2369 N N . ARG A 1 288 ? -67.893 -2.946 104.481 1.00 82.19 288 ARG A N 1
ATOM 2370 C CA . ARG A 1 288 ? -68.438 -2.736 103.125 1.00 82.19 288 ARG A CA 1
ATOM 2371 C C . ARG A 1 288 ? -67.621 -1.735 102.311 1.00 82.19 288 ARG A C 1
ATOM 2373 O O . ARG A 1 288 ? -67.333 -2.010 101.153 1.00 82.19 288 ARG A O 1
ATOM 2380 N N . ILE A 1 289 ? -67.197 -0.623 102.918 1.00 84.00 289 ILE A N 1
ATOM 2381 C CA . ILE A 1 289 ? -66.331 0.367 102.250 1.00 84.00 289 ILE A CA 1
ATOM 2382 C C . ILE A 1 289 ? -65.015 -0.291 101.808 1.00 84.00 289 ILE A C 1
ATOM 2384 O O . ILE A 1 289 ? -64.636 -0.176 100.648 1.00 84.00 289 ILE A O 1
ATOM 2388 N N . LEU A 1 290 ? -64.376 -1.074 102.685 1.00 82.62 290 LEU A N 1
ATOM 2389 C CA . LEU A 1 290 ? -63.146 -1.804 102.357 1.00 82.62 290 LEU A CA 1
ATOM 2390 C C . LEU A 1 290 ? -63.341 -2.875 101.267 1.00 82.62 290 LEU A C 1
ATOM 2392 O O . LEU A 1 290 ? -62.406 -3.152 100.516 1.00 82.62 290 LEU A O 1
ATOM 2396 N N . GLU A 1 291 ? -64.525 -3.484 101.152 1.00 82.94 291 GLU A N 1
ATOM 2397 C CA . GLU A 1 291 ? -64.854 -4.399 100.050 1.00 82.94 291 GLU A CA 1
ATOM 2398 C C . GLU A 1 291 ? -65.083 -3.667 98.719 1.00 82.94 291 GLU A C 1
ATOM 2400 O O . GLU A 1 291 ? -64.636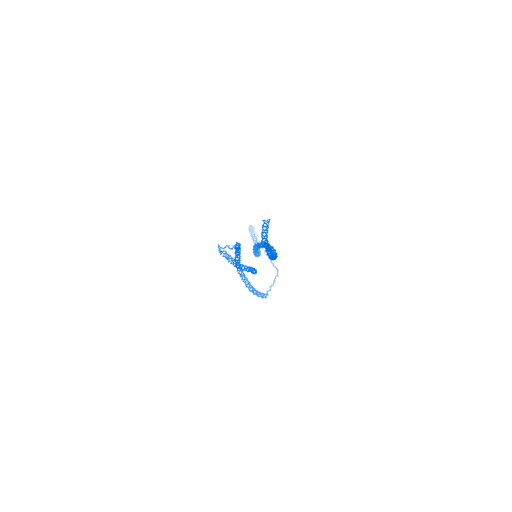 -4.156 97.678 1.00 82.94 291 GLU A O 1
ATOM 2405 N N . GLU A 1 292 ? -65.720 -2.495 98.740 1.00 83.75 292 GLU A N 1
ATOM 2406 C CA . GLU A 1 292 ? -65.908 -1.638 97.564 1.00 83.75 292 GLU A CA 1
ATOM 2407 C C . GLU A 1 292 ? -64.562 -1.077 97.062 1.00 83.75 292 GLU A C 1
ATOM 2409 O O . GLU A 1 292 ? -64.231 -1.232 95.885 1.00 83.75 292 GLU A O 1
ATOM 2414 N N . ASP A 1 293 ? -63.731 -0.533 97.958 1.00 86.69 293 ASP A N 1
ATOM 2415 C CA . ASP A 1 293 ? -62.378 -0.044 97.650 1.00 86.69 293 ASP A CA 1
ATOM 2416 C C . ASP A 1 293 ? -61.501 -1.165 97.077 1.00 86.69 293 ASP A C 1
ATOM 2418 O O . ASP A 1 293 ? -60.830 -0.993 96.057 1.00 86.69 293 ASP A O 1
ATOM 2422 N N . LYS A 1 294 ? -61.555 -2.364 97.675 1.00 85.69 294 LYS A N 1
ATOM 2423 C CA . LYS A 1 294 ? -60.851 -3.554 97.176 1.00 85.69 294 LYS A CA 1
ATOM 2424 C C . LYS A 1 294 ? -61.315 -3.962 95.774 1.00 85.69 294 LYS A C 1
ATOM 2426 O O . LYS A 1 294 ? -60.488 -4.416 94.984 1.00 85.69 294 LYS A O 1
ATOM 2431 N N . ARG A 1 295 ? -62.603 -3.807 95.441 1.00 85.75 295 ARG A N 1
ATOM 2432 C CA . ARG A 1 295 ? -63.118 -4.039 94.078 1.00 85.75 295 ARG A CA 1
ATOM 2433 C C . ARG A 1 295 ? -62.622 -2.978 93.100 1.00 85.75 295 ARG A C 1
ATOM 2435 O O . ARG A 1 295 ? -62.172 -3.348 92.020 1.00 85.75 295 ARG A O 1
ATOM 2442 N N . MET A 1 296 ? -62.656 -1.696 93.470 1.00 87.06 296 MET A N 1
ATOM 2443 C CA . MET A 1 296 ? -62.149 -0.617 92.614 1.00 87.06 296 MET A CA 1
ATOM 2444 C C . MET A 1 296 ? -60.655 -0.786 92.329 1.00 87.06 296 MET A C 1
ATOM 2446 O O . MET A 1 296 ? -60.270 -0.834 91.164 1.00 87.06 296 MET A O 1
ATOM 2450 N N . LEU A 1 297 ? -59.839 -1.011 93.363 1.00 87.31 297 LEU A N 1
ATOM 2451 C CA . LEU A 1 297 ? -58.410 -1.301 93.218 1.00 87.31 297 LEU A CA 1
ATOM 2452 C C . LEU A 1 297 ? -58.159 -2.566 92.382 1.00 87.31 297 LEU A C 1
ATOM 2454 O O . LEU A 1 297 ? -57.246 -2.585 91.563 1.00 87.31 297 LEU A O 1
ATOM 2458 N N . SER A 1 298 ? -58.973 -3.619 92.528 1.00 88.12 298 SER A N 1
ATOM 2459 C CA . SER A 1 298 ? -58.846 -4.821 91.690 1.00 88.12 298 SER A CA 1
ATOM 2460 C C . SER A 1 298 ? -59.163 -4.549 90.216 1.00 88.12 298 SER A C 1
ATOM 2462 O O . SER A 1 298 ? -58.511 -5.130 89.350 1.00 88.12 298 SER A O 1
ATOM 2464 N N . ASN A 1 299 ? -60.136 -3.685 89.918 1.00 87.50 299 ASN A N 1
ATOM 2465 C CA . ASN A 1 299 ? -60.464 -3.293 88.547 1.00 87.50 299 ASN A CA 1
ATOM 2466 C C . ASN A 1 299 ? -59.372 -2.389 87.956 1.00 87.50 299 ASN A C 1
ATOM 2468 O O . ASN A 1 299 ? -58.942 -2.609 86.827 1.00 87.50 299 ASN A O 1
ATOM 2472 N N . GLU A 1 300 ? -58.867 -1.429 88.733 1.00 91.44 300 GLU A N 1
ATOM 2473 C CA . GLU A 1 300 ? -57.770 -0.543 88.336 1.00 91.44 300 GLU A CA 1
ATOM 2474 C C . GLU A 1 300 ? -56.475 -1.329 88.072 1.00 91.44 300 GLU A C 1
ATOM 2476 O O . GLU A 1 300 ? -55.807 -1.099 87.065 1.00 91.44 300 GLU A O 1
ATOM 2481 N N . ILE A 1 301 ? -56.164 -2.339 88.894 1.00 88.56 301 ILE A N 1
ATOM 2482 C CA . ILE A 1 301 ? -55.058 -3.279 88.650 1.00 88.56 301 ILE A CA 1
ATOM 2483 C C . ILE A 1 301 ? -55.248 -4.033 87.325 1.00 88.56 301 ILE A C 1
ATOM 2485 O O . ILE A 1 301 ? -54.283 -4.174 86.575 1.00 88.56 301 ILE A O 1
ATOM 2489 N N . VAL A 1 302 ? -56.461 -4.497 87.001 1.00 88.88 302 VAL A N 1
ATOM 2490 C CA . VAL A 1 302 ? -56.743 -5.177 85.721 1.00 88.88 302 VAL A CA 1
ATOM 2491 C C . VAL A 1 302 ? -56.612 -4.216 84.535 1.00 88.88 302 VAL A C 1
ATOM 2493 O O . VAL A 1 302 ? -55.983 -4.568 83.538 1.00 88.88 302 VAL A O 1
ATOM 2496 N N . GLU A 1 303 ? -57.120 -2.986 84.644 1.00 90.19 303 GLU A N 1
ATOM 2497 C CA . GLU A 1 303 ? -56.943 -1.958 83.612 1.00 90.19 303 GLU A CA 1
ATOM 2498 C C . GLU A 1 303 ? -55.471 -1.589 83.395 1.00 90.19 303 GLU A C 1
ATOM 2500 O O . GLU A 1 303 ? -55.034 -1.458 82.253 1.00 90.19 303 GLU A O 1
ATOM 2505 N N . LEU A 1 304 ? -54.692 -1.425 84.467 1.00 91.94 304 LEU A N 1
ATOM 2506 C CA . LEU A 1 304 ? -53.262 -1.123 84.385 1.00 91.94 304 LEU A CA 1
ATOM 2507 C C . LEU A 1 304 ? -52.468 -2.305 83.815 1.00 91.94 304 LEU A C 1
ATOM 2509 O O . LEU A 1 304 ? -51.564 -2.091 83.010 1.00 91.94 304 LEU A O 1
ATOM 2513 N N . GLN A 1 305 ? -52.832 -3.547 84.153 1.00 89.06 305 GLN A N 1
ATOM 2514 C CA . GLN A 1 305 ? -52.255 -4.745 83.535 1.00 89.06 305 GLN A CA 1
ATOM 2515 C C . GLN A 1 305 ? -52.581 -4.845 82.041 1.00 89.06 305 GLN A C 1
ATOM 2517 O O . GLN A 1 305 ? -51.715 -5.261 81.273 1.00 89.06 305 GLN A O 1
ATOM 2522 N N . GLN A 1 306 ? -53.785 -4.454 81.608 1.00 90.38 306 GLN A N 1
ATOM 2523 C CA . GLN A 1 306 ? -54.127 -4.444 80.185 1.00 90.38 306 GLN A CA 1
ATOM 2524 C C . GLN A 1 306 ? -53.385 -3.325 79.443 1.00 90.38 306 GLN A C 1
ATOM 2526 O O . GLN A 1 306 ? -52.673 -3.618 78.491 1.00 90.38 306 GLN A O 1
ATOM 2531 N N . LYS A 1 307 ? -53.407 -2.085 79.952 1.00 91.62 307 LYS A N 1
ATOM 2532 C CA . LYS A 1 307 ? -52.650 -0.950 79.382 1.00 91.62 307 LYS A CA 1
ATOM 2533 C C . LYS A 1 307 ? -51.143 -1.243 79.298 1.00 91.62 307 LYS A C 1
ATOM 2535 O O . LYS A 1 307 ? -50.483 -0.810 78.355 1.00 91.62 307 LYS A O 1
ATOM 2540 N N . LEU A 1 308 ? -50.594 -2.001 80.254 1.00 91.62 308 LEU A N 1
ATOM 2541 C CA . LEU A 1 308 ? -49.208 -2.474 80.222 1.00 91.62 308 LEU A CA 1
ATOM 2542 C C . LEU A 1 308 ? -48.966 -3.509 79.111 1.00 91.62 308 LEU A C 1
ATOM 2544 O O . LEU A 1 308 ? -47.961 -3.391 78.415 1.00 91.62 308 LEU A O 1
ATOM 2548 N N . LYS A 1 309 ? -49.868 -4.481 78.913 1.00 91.44 309 LYS A N 1
ATOM 2549 C CA . LYS A 1 309 ? -49.788 -5.442 77.795 1.00 91.44 309 LYS A CA 1
ATOM 2550 C C . LYS A 1 309 ? -49.908 -4.747 76.445 1.00 91.44 309 LYS A C 1
ATOM 2552 O O . LYS A 1 309 ? -49.037 -4.935 75.609 1.00 91.44 309 LYS A O 1
ATOM 2557 N N . ASP A 1 310 ? -50.921 -3.901 76.265 1.00 91.00 310 ASP A N 1
ATOM 2558 C CA . ASP A 1 310 ? -51.160 -3.167 75.017 1.00 91.00 310 ASP A CA 1
ATOM 2559 C C . ASP A 1 310 ? -49.926 -2.320 74.645 1.00 91.00 310 ASP A C 1
ATOM 2561 O O . ASP A 1 310 ? -49.486 -2.301 73.496 1.00 91.00 310 ASP A O 1
ATOM 2565 N N . SER A 1 311 ? -49.307 -1.677 75.644 1.00 89.25 311 SER A N 1
ATOM 2566 C CA . SER A 1 311 ? -48.047 -0.941 75.495 1.00 89.25 311 SER A CA 1
ATOM 2567 C C . SER A 1 311 ? -46.861 -1.853 75.145 1.00 89.25 311 SER A C 1
ATOM 2569 O O . SER A 1 311 ? -46.083 -1.529 74.249 1.00 89.25 311 SER A O 1
ATOM 2571 N N . GLN A 1 312 ? -46.728 -3.016 75.791 1.00 89.81 312 GLN A N 1
ATOM 2572 C CA . GLN A 1 312 ? -45.683 -4.002 75.484 1.00 89.81 312 GLN A CA 1
ATOM 2573 C C . GLN A 1 312 ? -45.833 -4.594 74.074 1.00 89.81 312 GLN A C 1
ATOM 2575 O O . GLN A 1 312 ? -44.836 -4.738 73.369 1.00 89.81 312 GLN A O 1
ATOM 2580 N N . GLU A 1 313 ? -47.054 -4.891 73.631 1.00 90.31 313 GLU A N 1
ATOM 2581 C CA . GLU A 1 313 ? -47.347 -5.395 72.286 1.00 90.31 313 GLU A CA 1
ATOM 2582 C C . GLU A 1 313 ? -47.091 -4.325 71.214 1.00 90.31 313 GLU A C 1
ATOM 2584 O O . GLU A 1 313 ? -46.435 -4.613 70.211 1.00 90.31 313 GLU A O 1
ATOM 2589 N N . MET A 1 314 ? -47.492 -3.071 71.458 1.00 91.31 314 MET A N 1
ATOM 2590 C CA . MET A 1 314 ? -47.148 -1.931 70.597 1.00 91.31 314 MET A CA 1
ATOM 2591 C C . MET A 1 314 ? -45.636 -1.684 70.527 1.00 91.31 314 MET A C 1
ATOM 2593 O O . MET A 1 314 ? -45.106 -1.457 69.438 1.00 91.31 314 MET A O 1
ATOM 2597 N N . HIS A 1 315 ? -44.916 -1.780 71.649 1.00 91.50 315 HIS A N 1
ATOM 2598 C CA . HIS A 1 315 ? -43.454 -1.697 71.655 1.00 91.50 315 HIS A CA 1
ATOM 2599 C C . HIS A 1 315 ? -42.813 -2.844 70.863 1.00 91.50 315 HIS A C 1
ATOM 2601 O O . HIS A 1 315 ? -41.912 -2.583 70.072 1.00 91.50 315 HIS A O 1
ATOM 2607 N N . LEU A 1 316 ? -43.290 -4.086 71.015 1.00 92.44 316 LEU A N 1
ATOM 2608 C CA . LEU A 1 316 ? -42.785 -5.252 70.278 1.00 92.44 316 LEU A CA 1
ATOM 2609 C C . LEU A 1 316 ? -43.064 -5.180 68.768 1.00 92.44 316 LEU A C 1
ATOM 2611 O O . LEU A 1 316 ? -42.263 -5.674 67.974 1.00 92.44 316 LEU A O 1
ATOM 2615 N N . LEU A 1 317 ? -44.185 -4.581 68.359 1.00 92.25 317 LEU A N 1
ATOM 2616 C CA . LEU A 1 317 ? -44.474 -4.279 66.955 1.00 92.25 317 LEU A CA 1
ATOM 2617 C C . LEU A 1 317 ? -43.541 -3.185 66.424 1.00 92.25 317 LEU A C 1
ATOM 2619 O O . LEU A 1 317 ? -42.917 -3.380 65.382 1.00 92.25 317 LEU A O 1
ATOM 2623 N N . GLY A 1 318 ? -43.369 -2.091 67.171 1.00 91.75 318 GLY A N 1
ATOM 2624 C CA . GLY A 1 318 ? -42.455 -1.006 66.811 1.00 91.75 318 GLY A CA 1
ATOM 2625 C C . GLY A 1 318 ? -40.994 -1.457 66.697 1.00 91.75 318 GLY A C 1
ATOM 2626 O O . GLY A 1 318 ? -40.316 -1.090 65.742 1.00 91.75 318 GLY A O 1
ATOM 2627 N N . THR A 1 319 ? -40.502 -2.309 67.605 1.00 91.62 319 THR A N 1
ATOM 2628 C CA . THR A 1 319 ? -39.136 -2.854 67.498 1.00 91.62 319 THR A CA 1
ATOM 2629 C C . THR A 1 319 ? -38.977 -3.779 66.296 1.00 91.62 319 THR A C 1
ATOM 2631 O O . THR A 1 319 ? -37.946 -3.712 65.637 1.00 91.62 319 THR A O 1
ATOM 2634 N N . LYS A 1 320 ? -39.985 -4.595 65.956 1.00 93.00 320 LYS A N 1
ATOM 2635 C CA . LYS A 1 320 ? -39.949 -5.439 64.746 1.00 93.00 320 LYS A CA 1
ATOM 2636 C C . LYS A 1 320 ? -39.920 -4.606 63.467 1.00 93.00 320 LYS A C 1
ATOM 2638 O O . LYS A 1 320 ? -39.108 -4.888 62.594 1.00 93.00 320 LYS A O 1
ATOM 2643 N N . GLN A 1 321 ? -40.744 -3.562 63.386 1.00 93.38 321 GLN A N 1
ATOM 2644 C CA . GLN A 1 321 ? -40.752 -2.637 62.249 1.00 93.38 321 GLN A CA 1
ATOM 2645 C C . GLN A 1 321 ? -39.398 -1.932 62.097 1.00 93.38 321 GLN A C 1
ATOM 2647 O O . GLN A 1 321 ? -38.832 -1.940 61.010 1.00 93.38 321 GLN A O 1
ATOM 2652 N N . LEU A 1 322 ? -38.815 -1.428 63.190 1.00 94.56 322 LEU A N 1
ATOM 2653 C CA . LEU A 1 322 ? -37.477 -0.826 63.169 1.00 94.56 322 LEU A CA 1
ATOM 2654 C C . LEU A 1 322 ? -36.375 -1.838 62.808 1.00 94.56 322 LEU A C 1
ATOM 2656 O O . LEU A 1 322 ? -35.441 -1.493 62.090 1.00 94.56 322 LEU A O 1
ATOM 2660 N N . GLU A 1 323 ? -36.467 -3.093 63.254 1.00 94.25 323 GLU A N 1
ATOM 2661 C CA . GLU A 1 323 ? -35.548 -4.153 62.821 1.00 94.25 323 GLU A CA 1
ATOM 2662 C C . GLU A 1 323 ? -35.668 -4.469 61.324 1.00 94.25 323 GLU A C 1
ATOM 2664 O O . GLU A 1 323 ? -34.660 -4.771 60.685 1.00 94.25 323 GLU A O 1
ATOM 2669 N N . GLU A 1 324 ? -36.878 -4.445 60.763 1.00 94.38 324 GLU A N 1
ATOM 2670 C CA . GLU A 1 324 ? -37.134 -4.667 59.336 1.00 94.38 324 GLU A CA 1
ATOM 2671 C C . GLU A 1 324 ? -36.660 -3.476 58.490 1.00 94.38 324 GLU A C 1
ATOM 2673 O O . GLU A 1 324 ? -35.939 -3.686 57.515 1.00 94.38 324 GLU A O 1
ATOM 2678 N N . GLU A 1 325 ? -36.933 -2.237 58.910 1.00 95.12 325 GLU A N 1
ATOM 2679 C CA . GLU A 1 325 ? -36.395 -1.019 58.287 1.00 95.12 325 GLU A CA 1
ATOM 2680 C C . GLU A 1 325 ? -34.859 -0.993 58.317 1.00 95.12 325 GLU A C 1
ATOM 2682 O O . GLU A 1 325 ? -34.224 -0.688 57.307 1.00 95.12 325 GLU A O 1
ATOM 2687 N N . VAL A 1 326 ? -34.234 -1.372 59.439 1.00 95.62 326 VAL A N 1
ATOM 2688 C CA . VAL A 1 326 ? -32.769 -1.463 59.555 1.00 95.62 326 VAL A CA 1
ATOM 2689 C C . VAL A 1 326 ? -32.203 -2.581 58.673 1.00 95.62 326 VAL A C 1
ATOM 2691 O O . VAL A 1 326 ? -31.154 -2.385 58.058 1.00 95.62 326 VAL A O 1
ATOM 2694 N N . LYS A 1 327 ? -32.870 -3.737 58.551 1.00 96.31 327 LYS A N 1
ATOM 2695 C CA . LYS A 1 327 ? -32.464 -4.795 57.602 1.00 96.31 327 LYS A CA 1
ATOM 2696 C C . LYS A 1 327 ? -32.549 -4.291 56.160 1.00 96.31 327 LYS A C 1
ATOM 2698 O O . LYS A 1 327 ? -31.563 -4.384 55.431 1.00 96.31 327 LYS A O 1
ATOM 2703 N N . GLU A 1 328 ? -33.665 -3.681 55.768 1.00 96.19 328 GLU A N 1
ATOM 2704 C CA . GLU A 1 328 ? -33.866 -3.182 54.404 1.00 96.19 328 GLU A CA 1
ATOM 2705 C C . GLU A 1 328 ? -32.909 -2.022 54.060 1.00 96.19 328 GLU A C 1
ATOM 2707 O O . GLU A 1 328 ? -32.384 -1.960 52.947 1.00 96.19 328 GLU A O 1
ATOM 2712 N N . ALA A 1 329 ? -32.615 -1.131 55.013 1.00 95.31 329 ALA A N 1
ATOM 2713 C CA . ALA A 1 329 ? -31.625 -0.066 54.856 1.00 95.31 329 ALA A CA 1
ATOM 2714 C C . ALA A 1 329 ? -30.200 -0.619 54.682 1.00 95.31 329 ALA A C 1
ATOM 2716 O O . ALA A 1 329 ? -29.482 -0.184 53.779 1.00 95.31 329 ALA A O 1
ATOM 2717 N N . ASN A 1 330 ? -29.808 -1.617 55.484 1.00 95.50 330 ASN A N 1
ATOM 2718 C CA . ASN A 1 330 ? -28.520 -2.300 55.337 1.00 95.50 330 ASN A CA 1
ATOM 2719 C C . ASN A 1 330 ? -28.416 -3.039 53.992 1.00 95.50 330 ASN A C 1
ATOM 2721 O O . ASN A 1 330 ? -27.384 -2.954 53.328 1.00 95.50 330 ASN A O 1
ATOM 2725 N N . GLU A 1 331 ? -29.482 -3.704 53.538 1.00 96.75 331 GLU A N 1
ATOM 2726 C CA . GLU A 1 331 ? -29.523 -4.323 52.208 1.00 96.75 331 GLU A CA 1
ATOM 2727 C C . GLU A 1 331 ? -29.414 -3.290 51.080 1.00 96.75 331 GLU A C 1
ATOM 2729 O O . GLU A 1 331 ? -28.645 -3.489 50.138 1.00 96.75 331 GLU A O 1
ATOM 2734 N N . LYS A 1 332 ? -30.136 -2.166 51.168 1.00 96.25 332 LYS A N 1
ATOM 2735 C CA . LYS A 1 332 ? -30.035 -1.053 50.208 1.00 96.25 332 LYS A CA 1
ATOM 2736 C C . LYS A 1 332 ? -28.613 -0.489 50.162 1.00 96.25 332 LYS A C 1
ATOM 2738 O O . LYS A 1 332 ? -28.083 -0.285 49.071 1.00 96.25 332 LYS A O 1
ATOM 2743 N N . GLN A 1 333 ? -27.970 -0.306 51.318 1.00 96.31 333 GLN A N 1
ATOM 2744 C CA . GLN A 1 333 ? -26.579 0.138 51.405 1.00 96.31 333 GLN A CA 1
ATOM 2745 C C . GLN A 1 333 ? -25.611 -0.881 50.785 1.00 96.31 333 GLN A C 1
ATOM 2747 O O . GLN A 1 333 ? -24.758 -0.489 49.991 1.00 96.31 333 GLN A O 1
ATOM 2752 N N . ALA A 1 334 ? -25.749 -2.174 51.091 1.00 96.19 334 ALA A N 1
ATOM 2753 C CA . ALA A 1 334 ? -24.895 -3.224 50.534 1.00 96.19 334 ALA A CA 1
ATOM 2754 C C . ALA A 1 334 ? -25.017 -3.311 49.001 1.00 96.19 334 ALA A C 1
ATOM 2756 O O . ALA A 1 334 ? -24.006 -3.321 48.298 1.00 96.19 334 ALA A O 1
ATOM 2757 N N . ARG A 1 335 ? -26.248 -3.272 48.470 1.00 97.56 335 ARG A N 1
ATOM 2758 C CA . ARG A 1 335 ? -26.518 -3.243 47.021 1.00 97.56 335 ARG A CA 1
ATOM 2759 C C . ARG A 1 335 ? -25.908 -2.002 46.355 1.00 97.56 335 ARG A C 1
ATOM 2761 O O . ARG A 1 335 ? -25.301 -2.122 45.295 1.00 97.56 335 ARG A O 1
ATOM 2768 N N . ALA A 1 336 ? -26.010 -0.827 46.982 1.00 96.38 336 ALA A N 1
ATOM 2769 C CA . ALA A 1 336 ? -25.410 0.408 46.469 1.00 96.38 336 ALA A CA 1
ATOM 2770 C C . ALA A 1 336 ? -23.868 0.377 46.493 1.00 96.38 336 ALA A C 1
ATOM 2772 O O . ALA A 1 336 ? -23.228 0.833 45.546 1.00 96.38 336 ALA A O 1
ATOM 2773 N N . GLN A 1 337 ? -23.260 -0.195 47.540 1.00 96.50 337 GLN A N 1
ATOM 2774 C CA . GLN A 1 337 ? -21.808 -0.391 47.619 1.00 96.50 337 GLN A CA 1
ATOM 2775 C C . GLN A 1 337 ? -21.304 -1.360 46.539 1.00 96.50 337 GLN A C 1
ATOM 2777 O O . GLN A 1 337 ? -20.300 -1.065 45.892 1.00 96.50 337 GLN A O 1
ATOM 2782 N N . GLN A 1 338 ? -22.019 -2.463 46.293 1.00 96.75 338 GLN A N 1
ATOM 2783 C CA . GLN A 1 338 ? -21.705 -3.397 45.208 1.00 96.75 338 GLN A CA 1
ATOM 2784 C C . GLN A 1 338 ? -21.780 -2.704 43.837 1.00 96.75 338 GLN A C 1
ATOM 2786 O O . GLN A 1 338 ? -20.810 -2.740 43.083 1.00 96.75 338 GLN A O 1
ATOM 2791 N N . GLN A 1 339 ? -22.878 -2.001 43.539 1.00 96.31 339 GLN A N 1
ATOM 2792 C CA . GLN A 1 339 ? -23.046 -1.273 42.272 1.00 96.31 339 GLN A CA 1
ATOM 2793 C C . GLN A 1 339 ? -21.959 -0.210 42.046 1.00 96.31 339 GLN A C 1
ATOM 2795 O O . GLN A 1 339 ? -21.498 -0.028 40.921 1.00 96.31 339 GLN A O 1
ATOM 2800 N N . PHE A 1 340 ? -21.512 0.473 43.105 1.00 97.12 340 PHE A N 1
ATOM 2801 C CA . PHE A 1 340 ? -20.404 1.426 43.020 1.00 97.12 340 PHE A CA 1
ATOM 2802 C C . PHE A 1 340 ? -19.068 0.744 42.676 1.00 97.12 340 PHE A C 1
ATOM 2804 O O . PHE A 1 340 ? -18.305 1.272 41.867 1.00 97.12 340 PHE A O 1
ATOM 2811 N N . GLN A 1 341 ? -18.789 -0.434 43.245 1.00 96.94 341 GLN A N 1
ATOM 2812 C CA . GLN A 1 341 ? -17.586 -1.214 42.927 1.00 96.94 341 GLN A CA 1
ATOM 2813 C C . GLN A 1 341 ? -17.622 -1.762 41.492 1.00 96.94 341 GLN A C 1
ATOM 2815 O O . GLN A 1 341 ? -16.630 -1.641 40.773 1.00 96.94 341 GLN A O 1
ATOM 2820 N N . GLU A 1 342 ? -18.763 -2.296 41.050 1.00 97.19 342 GLU A N 1
ATOM 2821 C CA . GLU A 1 342 ? -18.972 -2.774 39.675 1.00 97.19 342 GLU A CA 1
ATOM 2822 C C . GLU A 1 342 ? -18.785 -1.643 38.646 1.00 97.19 342 GLU A C 1
ATOM 2824 O O . GLU A 1 342 ? -18.081 -1.810 37.650 1.00 97.19 342 GLU A O 1
ATOM 2829 N N . GLU A 1 343 ? -19.348 -0.458 38.904 1.00 97.12 343 GLU A N 1
ATOM 2830 C CA . GLU A 1 343 ? -19.196 0.714 38.033 1.00 97.12 343 GLU A CA 1
ATOM 2831 C C . GLU A 1 343 ? -17.764 1.287 38.058 1.00 97.12 343 GLU A C 1
ATOM 2833 O O . GLU A 1 343 ? -17.290 1.746 37.020 1.00 97.12 343 GLU A O 1
ATOM 2838 N N . GLN A 1 344 ? -17.026 1.212 39.177 1.00 96.94 344 GLN A N 1
ATOM 2839 C CA . GLN A 1 344 ? -15.592 1.552 39.190 1.00 96.94 344 GLN A CA 1
ATOM 2840 C C . GLN A 1 344 ? -14.750 0.572 38.363 1.00 96.94 344 GLN A C 1
ATOM 2842 O O . GLN A 1 344 ? -13.932 1.012 37.557 1.00 96.94 344 GLN A O 1
ATOM 2847 N N . GLN A 1 345 ? -14.959 -0.740 38.510 1.00 97.19 345 GLN A N 1
ATOM 2848 C CA . GLN A 1 345 ? -14.249 -1.753 37.714 1.00 97.19 345 GLN A CA 1
ATOM 2849 C C . GLN A 1 345 ? -14.522 -1.573 36.215 1.00 97.19 345 GLN A C 1
ATOM 2851 O O . GLN A 1 345 ? -13.598 -1.567 35.402 1.00 97.19 345 GLN A O 1
ATOM 2856 N N . LYS A 1 346 ? -15.788 -1.335 35.858 1.00 97.81 346 LYS A N 1
ATOM 2857 C CA . LYS A 1 346 ? -16.223 -1.040 34.490 1.00 97.81 346 LYS A CA 1
ATOM 2858 C C . LYS A 1 346 ? -15.615 0.253 33.934 1.00 97.81 346 LYS A C 1
ATOM 2860 O O . LYS A 1 346 ? -15.291 0.288 32.751 1.00 97.81 346 LYS A O 1
ATOM 2865 N N . ARG A 1 347 ? -15.425 1.295 34.752 1.00 97.81 347 ARG A N 1
ATOM 2866 C CA . ARG A 1 347 ? -14.724 2.525 34.338 1.00 97.81 347 ARG A CA 1
ATOM 2867 C C . ARG A 1 347 ? -13.252 2.278 34.048 1.00 97.81 347 ARG A C 1
ATOM 2869 O O . ARG A 1 347 ? -12.826 2.611 32.953 1.00 97.81 347 ARG A O 1
ATOM 2876 N N . MET A 1 348 ? -12.525 1.612 34.949 1.00 97.69 348 MET A N 1
ATOM 2877 C CA . MET A 1 348 ? -11.112 1.276 34.716 1.00 97.69 348 MET A CA 1
ATOM 2878 C C . MET A 1 348 ? -10.923 0.433 33.445 1.00 97.69 348 MET A C 1
ATOM 2880 O O . MET A 1 348 ? -9.999 0.680 32.678 1.00 97.69 348 MET A O 1
ATOM 2884 N N . PHE A 1 349 ? -11.825 -0.520 33.180 1.00 97.69 349 PHE A N 1
ATOM 2885 C CA . PHE A 1 349 ? -11.807 -1.314 31.947 1.00 97.69 349 PHE A CA 1
ATOM 2886 C C . PHE A 1 349 ? -12.057 -0.465 30.684 1.00 97.69 349 PHE A C 1
ATOM 2888 O O . PHE A 1 349 ? -11.370 -0.629 29.680 1.00 97.69 349 PHE A O 1
ATOM 2895 N N . LEU A 1 350 ? -13.014 0.469 30.727 1.00 97.62 350 LEU A N 1
ATOM 2896 C CA . LEU A 1 350 ? -13.291 1.380 29.607 1.00 97.62 350 LEU A CA 1
ATOM 2897 C C . LEU A 1 350 ? -12.173 2.415 29.395 1.00 97.62 350 LEU A C 1
ATOM 2899 O O . LEU A 1 350 ? -11.917 2.801 28.258 1.00 97.62 350 LEU A O 1
ATOM 2903 N N . GLU A 1 351 ? -11.500 2.846 30.461 1.00 97.56 351 GLU A N 1
ATOM 2904 C CA . GLU A 1 351 ? -10.321 3.717 30.402 1.00 97.56 351 GLU A CA 1
ATOM 2905 C C . GLU A 1 351 ? -9.136 2.979 29.755 1.00 97.56 351 GLU A C 1
ATOM 2907 O O . GLU A 1 351 ? -8.550 3.501 28.809 1.00 97.56 351 GLU A O 1
ATOM 2912 N N . GLN A 1 352 ? -8.868 1.729 30.152 1.00 96.94 352 GLN A N 1
ATOM 2913 C CA . GLN A 1 352 ? -7.871 0.861 29.507 1.00 96.94 352 GLN A CA 1
ATOM 2914 C C . GLN A 1 352 ? -8.169 0.655 28.014 1.00 96.94 352 GLN A C 1
ATOM 2916 O O . GLN A 1 352 ? -7.307 0.914 27.177 1.00 96.94 352 GLN A O 1
ATOM 2921 N N . GLN A 1 353 ? -9.407 0.294 27.659 1.00 97.50 353 GLN A N 1
ATOM 2922 C CA . GLN A 1 353 ? -9.809 0.126 26.258 1.00 97.50 353 GLN A CA 1
ATOM 2923 C C . GLN A 1 353 ? -9.684 1.433 25.448 1.00 97.50 353 GLN A C 1
ATOM 2925 O O . GLN A 1 353 ? -9.331 1.407 24.268 1.00 97.50 353 GLN A O 1
ATOM 2930 N N . ALA A 1 354 ? -9.945 2.593 26.060 1.00 97.31 354 ALA A N 1
ATOM 2931 C CA . ALA A 1 354 ? -9.751 3.889 25.412 1.00 97.31 354 ALA A CA 1
ATOM 2932 C C . ALA A 1 354 ? -8.262 4.226 25.200 1.00 97.31 354 ALA A C 1
ATOM 2934 O O . ALA A 1 354 ? -7.914 4.809 24.171 1.00 97.31 354 ALA A O 1
ATOM 2935 N N . GLU A 1 355 ? -7.378 3.844 26.128 1.00 97.81 355 GLU A N 1
ATOM 2936 C CA . GLU A 1 355 ? -5.926 3.981 25.972 1.00 97.81 355 GLU A CA 1
ATOM 2937 C C . GLU A 1 355 ? -5.361 3.041 24.897 1.00 97.81 355 GLU A C 1
ATOM 2939 O O . GLU A 1 355 ? -4.525 3.474 24.100 1.00 97.81 355 GLU A O 1
ATOM 2944 N N . GLU A 1 356 ? -5.836 1.795 24.825 1.00 97.50 356 GLU A N 1
ATOM 2945 C CA . GLU A 1 356 ? -5.491 0.824 23.775 1.00 97.50 356 GLU A CA 1
ATOM 2946 C C . GLU A 1 356 ? -5.886 1.351 22.388 1.00 97.50 356 GLU A C 1
ATOM 2948 O O . GLU A 1 356 ? -5.021 1.542 21.529 1.00 97.50 356 GLU A O 1
ATOM 2953 N N . LEU A 1 357 ? -7.158 1.721 22.194 1.00 98.00 357 LEU A N 1
ATOM 2954 C CA . LEU A 1 357 ? -7.652 2.312 20.942 1.00 98.00 357 LEU A CA 1
ATOM 2955 C C . LEU A 1 357 ? -6.898 3.600 20.565 1.00 98.00 357 LEU A C 1
ATOM 2957 O O . LEU A 1 357 ? -6.677 3.883 19.387 1.00 98.00 357 LEU A O 1
ATOM 2961 N N . HIS A 1 358 ? -6.470 4.397 21.548 1.00 97.38 358 HIS A N 1
ATOM 2962 C CA . HIS A 1 358 ? -5.674 5.599 21.302 1.00 97.38 358 HIS A CA 1
ATOM 2963 C C . HIS A 1 358 ? -4.228 5.283 20.868 1.00 97.38 358 HIS A C 1
ATOM 2965 O O . HIS A 1 358 ? -3.646 6.042 20.085 1.00 97.38 358 HIS A O 1
ATOM 2971 N N . GLN A 1 359 ? -3.646 4.174 21.333 1.00 97.56 359 GLN A N 1
ATOM 2972 C CA . GLN A 1 359 ? -2.348 3.670 20.872 1.00 97.56 359 GLN A CA 1
ATOM 2973 C C . GLN A 1 359 ? -2.446 3.071 19.462 1.00 97.56 359 GLN A C 1
ATOM 2975 O O . GLN A 1 359 ? -1.637 3.425 18.601 1.00 97.56 359 GLN A O 1
ATOM 2980 N N . GLU A 1 360 ? -3.471 2.263 19.180 1.00 96.56 360 GLU A N 1
ATOM 2981 C CA . GLU A 1 360 ? -3.744 1.744 17.832 1.00 96.56 360 GLU A CA 1
ATOM 2982 C C . GLU A 1 360 ? -3.933 2.878 16.816 1.00 96.56 360 GLU A C 1
ATOM 2984 O O . GLU A 1 360 ? -3.339 2.864 15.738 1.00 96.56 360 GLU A O 1
ATOM 2989 N N . LEU A 1 361 ? -4.699 3.913 17.178 1.00 98.19 361 LEU A N 1
ATOM 2990 C CA . LEU A 1 361 ? -4.959 5.071 16.323 1.00 98.19 361 LEU A CA 1
ATOM 2991 C C . LEU A 1 361 ? -3.688 5.903 16.060 1.00 98.19 361 LEU A C 1
ATOM 2993 O O . LEU A 1 361 ? -3.518 6.436 14.960 1.00 98.19 361 LEU A O 1
ATOM 2997 N N . LYS A 1 362 ? -2.770 5.995 17.034 1.00 98.12 362 LYS A N 1
ATOM 2998 C CA . LYS A 1 362 ? -1.431 6.581 16.834 1.00 98.12 362 LYS A CA 1
ATOM 2999 C C . LYS A 1 362 ? -0.606 5.752 15.851 1.00 98.12 362 LYS A C 1
ATOM 3001 O O . LYS A 1 362 ? -0.146 6.299 14.851 1.00 98.12 362 LYS A O 1
ATOM 3006 N N . PHE A 1 363 ? -0.492 4.444 16.077 1.00 97.12 363 PHE A N 1
ATOM 3007 C CA . PHE A 1 363 ? 0.250 3.533 15.203 1.00 97.12 363 PHE A CA 1
ATOM 3008 C C . PHE A 1 363 ? -0.296 3.523 13.764 1.00 97.12 363 PHE A C 1
ATOM 3010 O O . PHE A 1 363 ? 0.473 3.568 12.802 1.00 97.12 363 PHE A O 1
ATOM 3017 N N . ALA A 1 364 ? -1.623 3.543 13.599 1.00 96.88 364 ALA A N 1
ATOM 3018 C CA . ALA A 1 364 ? -2.278 3.635 12.297 1.00 96.88 364 ALA A CA 1
ATOM 3019 C C . ALA A 1 364 ? -1.892 4.922 11.546 1.00 96.88 364 ALA A C 1
ATOM 3021 O O . ALA A 1 364 ? -1.519 4.850 10.376 1.00 96.88 364 ALA A O 1
ATOM 3022 N N . ARG A 1 365 ? -1.899 6.080 12.224 1.00 96.75 365 ARG A N 1
ATOM 3023 C CA . ARG A 1 365 ? -1.453 7.365 11.651 1.00 96.75 365 ARG A CA 1
ATOM 3024 C C . ARG A 1 365 ? 0.038 7.382 11.329 1.00 96.75 365 ARG A C 1
ATOM 3026 O O . ARG A 1 365 ? 0.437 7.886 10.284 1.00 96.75 365 ARG A O 1
ATOM 3033 N N . GLU A 1 366 ? 0.882 6.827 12.193 1.00 97.62 366 GLU A N 1
ATOM 3034 C CA . GLU A 1 366 ? 2.320 6.727 11.926 1.00 97.62 366 GLU A CA 1
ATOM 3035 C C . GLU A 1 366 ? 2.574 5.900 10.659 1.00 97.62 366 GLU A C 1
ATOM 3037 O O . GLU A 1 366 ? 3.260 6.369 9.747 1.00 97.62 366 GLU A O 1
ATOM 3042 N N . LYS A 1 367 ? 1.920 4.740 10.535 1.00 97.50 367 LYS A N 1
ATOM 3043 C CA . LYS A 1 367 ? 1.952 3.888 9.340 1.00 97.50 367 LYS A CA 1
ATOM 3044 C C . LYS A 1 367 ? 1.394 4.587 8.093 1.00 97.50 367 LYS A C 1
ATOM 3046 O O . LYS A 1 367 ? 1.990 4.477 7.025 1.00 97.50 367 LYS A O 1
ATOM 3051 N N . GLU A 1 368 ? 0.304 5.345 8.213 1.00 96.50 368 GLU A N 1
ATOM 3052 C CA . GLU A 1 368 ? -0.253 6.172 7.130 1.00 96.50 368 GLU A CA 1
ATOM 3053 C C . GLU A 1 368 ? 0.758 7.226 6.644 1.00 96.50 368 GLU A C 1
ATOM 3055 O O . GLU A 1 368 ? 0.983 7.361 5.438 1.00 96.50 368 GLU A O 1
ATOM 3060 N N . THR A 1 369 ? 1.446 7.924 7.557 1.00 96.75 369 THR A N 1
ATOM 3061 C CA . THR A 1 369 ? 2.479 8.905 7.175 1.00 96.75 369 THR A CA 1
ATOM 3062 C C . THR A 1 369 ? 3.725 8.258 6.568 1.00 96.75 369 THR A C 1
ATOM 3064 O O . THR A 1 369 ? 4.320 8.844 5.665 1.00 96.75 369 THR A O 1
ATOM 3067 N N . GLN A 1 370 ? 4.110 7.054 7.007 1.00 96.75 370 GLN A N 1
ATOM 3068 C CA . GLN A 1 370 ? 5.193 6.278 6.389 1.00 96.75 370 GLN A CA 1
ATOM 3069 C C . GLN A 1 370 ? 4.827 5.876 4.956 1.00 96.75 370 GLN A C 1
ATOM 3071 O O . GLN A 1 370 ? 5.583 6.173 4.033 1.00 96.75 370 GLN A O 1
ATOM 3076 N N . LEU A 1 371 ? 3.640 5.290 4.754 1.00 97.69 371 LEU A N 1
ATOM 3077 C CA . LEU A 1 371 ? 3.140 4.925 3.426 1.00 97.69 371 LEU A CA 1
ATOM 3078 C C . LEU A 1 371 ? 3.081 6.150 2.503 1.00 97.69 371 LEU A C 1
ATOM 3080 O O . LEU A 1 371 ? 3.637 6.112 1.409 1.00 97.69 371 LEU A O 1
ATOM 3084 N N . THR A 1 372 ? 2.522 7.266 2.981 1.00 97.25 372 THR A N 1
ATOM 3085 C CA . THR A 1 372 ? 2.448 8.536 2.234 1.00 97.25 372 THR A CA 1
ATOM 3086 C C . THR A 1 372 ? 3.828 9.016 1.764 1.00 97.25 372 THR A C 1
ATOM 3088 O O . THR A 1 372 ? 3.960 9.432 0.613 1.00 97.25 372 THR A O 1
ATOM 3091 N N . ARG A 1 373 ? 4.872 8.914 2.604 1.00 97.56 373 ARG A N 1
ATOM 3092 C CA . ARG A 1 373 ? 6.256 9.240 2.204 1.00 97.56 373 ARG A CA 1
ATOM 3093 C C . ARG A 1 373 ? 6.764 8.289 1.126 1.00 97.56 373 ARG A C 1
ATOM 3095 O O . ARG A 1 373 ? 7.170 8.762 0.072 1.00 97.56 373 ARG A O 1
ATOM 3102 N N . THR A 1 374 ? 6.647 6.974 1.326 1.00 95.56 374 THR A N 1
ATOM 3103 C CA . THR A 1 374 ? 7.119 5.988 0.334 1.00 95.56 374 THR A CA 1
ATOM 3104 C C . THR A 1 374 ? 6.396 6.098 -1.014 1.00 95.56 374 THR A C 1
ATOM 3106 O O . THR A 1 374 ? 7.012 5.913 -2.061 1.00 95.56 374 THR A O 1
ATOM 3109 N N . CYS A 1 375 ? 5.111 6.475 -1.021 1.00 96.81 375 CYS A N 1
ATOM 3110 C CA . CYS A 1 375 ? 4.369 6.764 -2.247 1.00 96.81 375 CYS A CA 1
ATOM 3111 C C . CYS A 1 375 ? 4.882 8.032 -2.948 1.00 96.81 375 CYS A C 1
ATOM 3113 O O . CYS A 1 375 ? 5.043 8.017 -4.166 1.00 96.81 375 CYS A O 1
ATOM 3115 N N . ALA A 1 376 ? 5.174 9.105 -2.205 1.00 96.94 376 ALA A N 1
ATOM 3116 C CA . ALA A 1 376 ? 5.743 10.331 -2.769 1.00 96.94 376 ALA A CA 1
ATOM 3117 C C . ALA A 1 376 ? 7.176 10.119 -3.301 1.00 96.94 376 ALA A C 1
ATOM 3119 O O . ALA A 1 376 ? 7.513 10.607 -4.377 1.00 96.94 376 ALA A O 1
ATOM 3120 N N . GLU A 1 377 ? 7.996 9.344 -2.589 1.00 96.75 377 GLU A N 1
ATOM 3121 C CA . GLU A 1 377 ? 9.347 8.944 -3.003 1.00 96.75 377 GLU A CA 1
ATOM 3122 C C . GLU A 1 377 ? 9.310 8.099 -4.287 1.00 96.75 377 GLU A C 1
ATOM 3124 O O . GLU A 1 377 ? 10.008 8.415 -5.252 1.00 96.75 377 GLU A O 1
ATOM 3129 N N . GLY A 1 378 ? 8.437 7.086 -4.354 1.00 97.12 378 GLY A N 1
ATOM 3130 C CA . GLY A 1 378 ? 8.233 6.281 -5.563 1.00 97.12 378 GLY A CA 1
ATOM 3131 C C . GLY A 1 378 ? 7.676 7.087 -6.743 1.00 97.12 378 GLY A C 1
ATOM 3132 O O . GLY A 1 378 ? 8.099 6.891 -7.883 1.00 97.12 378 GLY A O 1
ATOM 3133 N N . GLN A 1 379 ? 6.778 8.045 -6.489 1.00 97.19 379 GLN A N 1
ATOM 3134 C CA . GLN A 1 379 ? 6.265 8.952 -7.519 1.00 97.19 379 GLN A CA 1
ATOM 3135 C C . GLN A 1 379 ? 7.367 9.873 -8.068 1.00 97.19 379 GLN A C 1
ATOM 3137 O O . GLN A 1 379 ? 7.453 10.056 -9.283 1.00 97.19 379 GLN A O 1
ATOM 3142 N N . ALA A 1 380 ? 8.235 10.408 -7.204 1.00 97.12 380 ALA A N 1
ATOM 3143 C CA . ALA A 1 380 ? 9.381 11.218 -7.616 1.00 97.12 380 ALA A CA 1
ATOM 3144 C C . ALA A 1 380 ? 10.386 10.402 -8.451 1.00 97.12 380 ALA A C 1
ATOM 3146 O O . ALA A 1 380 ? 10.819 10.864 -9.505 1.00 97.12 380 ALA A O 1
ATOM 3147 N N . GLN A 1 381 ? 10.685 9.161 -8.046 1.00 98.00 381 GLN A N 1
ATOM 3148 C CA . GLN A 1 381 ? 11.536 8.247 -8.820 1.00 98.00 381 GLN A CA 1
ATOM 3149 C C . GLN A 1 381 ? 10.931 7.911 -10.192 1.00 98.00 381 GLN A C 1
ATOM 3151 O O . GLN A 1 381 ? 11.650 7.908 -11.190 1.00 98.00 381 GLN A O 1
ATOM 3156 N N . SER A 1 382 ? 9.613 7.690 -10.280 1.00 96.12 382 SER A N 1
ATOM 3157 C CA . SER A 1 382 ? 8.933 7.497 -11.570 1.00 96.12 382 SER A CA 1
ATOM 3158 C C . SER A 1 382 ? 9.096 8.718 -12.479 1.00 96.12 382 SER A C 1
ATOM 3160 O O . SER A 1 382 ? 9.431 8.571 -13.651 1.00 96.12 382 SER A O 1
ATOM 3162 N N . GLN A 1 383 ? 8.929 9.929 -11.937 1.00 97.06 383 GLN A N 1
ATOM 3163 C CA . GLN A 1 383 ? 9.086 11.176 -12.694 1.00 97.06 383 GLN A CA 1
ATOM 3164 C C . GLN A 1 383 ? 10.534 11.410 -13.156 1.00 97.06 383 GLN A C 1
ATOM 3166 O O . GLN A 1 383 ? 10.743 11.863 -14.283 1.00 97.06 383 GLN A O 1
ATOM 3171 N N . GLU A 1 384 ? 11.534 11.065 -12.339 1.00 97.69 384 GLU A N 1
ATOM 3172 C CA . GLU A 1 384 ? 12.950 11.119 -12.725 1.00 97.69 384 GLU A CA 1
ATOM 3173 C C . GLU A 1 384 ? 13.259 10.136 -13.868 1.00 97.69 384 GLU A C 1
ATOM 3175 O O . GLU A 1 384 ? 13.881 10.510 -14.867 1.00 97.69 384 GLU A O 1
ATOM 3180 N N . LEU A 1 385 ? 12.777 8.892 -13.766 1.00 96.69 385 LEU A N 1
ATOM 3181 C CA . LEU A 1 385 ? 12.953 7.873 -14.802 1.00 96.69 385 LEU A CA 1
ATOM 3182 C C . LEU A 1 385 ? 12.232 8.247 -16.104 1.00 96.69 385 LEU A C 1
ATOM 3184 O O . LEU A 1 385 ? 12.816 8.109 -17.177 1.00 96.69 385 LEU A O 1
ATOM 3188 N N . GLU A 1 386 ? 11.012 8.784 -16.036 1.00 97.62 386 GLU A N 1
ATOM 3189 C CA . GLU A 1 386 ? 10.297 9.320 -17.200 1.00 97.62 386 GLU A CA 1
ATOM 3190 C C . GLU A 1 386 ? 11.052 10.474 -17.868 1.00 97.62 386 GLU A C 1
ATOM 3192 O O . GLU A 1 386 ? 11.168 10.502 -19.095 1.00 97.62 386 GLU A O 1
ATOM 3197 N N . ALA A 1 387 ? 11.576 11.426 -17.090 1.00 97.56 387 ALA A N 1
ATOM 3198 C CA . ALA A 1 387 ? 12.356 12.538 -17.624 1.00 97.56 387 ALA A CA 1
ATOM 3199 C C . ALA A 1 387 ? 13.630 12.035 -18.324 1.00 97.56 387 ALA A C 1
ATOM 3201 O O . ALA A 1 387 ? 13.924 12.441 -19.449 1.00 97.56 387 ALA A O 1
ATOM 3202 N N . ARG A 1 388 ? 14.340 11.083 -17.705 1.00 97.94 388 ARG A N 1
ATOM 3203 C CA . ARG A 1 388 ? 15.532 10.448 -18.278 1.00 97.94 388 ARG A CA 1
ATOM 3204 C C . ARG A 1 388 ? 15.224 9.651 -19.550 1.00 97.94 388 ARG A C 1
ATOM 3206 O O . ARG A 1 388 ? 16.011 9.696 -20.492 1.00 97.94 388 ARG A O 1
ATOM 3213 N N . LEU A 1 389 ? 14.086 8.957 -19.606 1.00 97.69 389 LEU A N 1
ATOM 3214 C CA . LEU A 1 389 ? 13.636 8.251 -20.810 1.00 97.69 389 LEU A CA 1
ATOM 3215 C C . LEU A 1 389 ? 13.341 9.218 -21.962 1.00 97.69 389 LEU A C 1
ATOM 3217 O O . LEU A 1 389 ? 13.761 8.947 -23.082 1.00 97.69 389 LEU A O 1
ATOM 3221 N N . ARG A 1 390 ? 12.697 10.366 -21.701 1.00 98.06 390 ARG A N 1
ATOM 3222 C CA . ARG A 1 390 ? 12.428 11.386 -22.735 1.00 98.06 390 ARG A CA 1
ATOM 3223 C C . ARG A 1 390 ? 13.720 11.929 -23.356 1.00 98.06 390 ARG A C 1
ATOM 3225 O O . ARG A 1 390 ? 13.798 12.005 -24.578 1.00 98.06 390 ARG A O 1
ATOM 3232 N N . VAL A 1 391 ? 14.745 12.209 -22.544 1.00 97.94 391 VAL A N 1
ATOM 3233 C CA . VAL A 1 391 ? 16.075 12.622 -23.039 1.00 97.94 391 VAL A CA 1
ATOM 3234 C C . VAL A 1 391 ? 16.694 11.534 -23.924 1.00 97.94 391 VAL A C 1
ATOM 3236 O O . VAL A 1 391 ? 17.089 11.815 -25.051 1.00 97.94 391 VAL A O 1
ATOM 3239 N N . LEU A 1 392 ? 16.690 10.271 -23.481 1.00 97.38 392 LEU A N 1
ATOM 3240 C CA . LEU A 1 392 ? 17.228 9.153 -24.270 1.00 97.38 392 LEU A CA 1
ATOM 3241 C C . LEU A 1 392 ? 16.444 8.891 -25.572 1.00 97.38 392 LEU A C 1
ATOM 3243 O O . LEU A 1 392 ? 17.022 8.440 -26.563 1.00 97.38 392 LEU A O 1
ATOM 3247 N N . GLU A 1 393 ? 15.139 9.173 -25.607 1.00 97.31 393 GLU A N 1
ATOM 3248 C CA . GLU A 1 393 ? 14.361 9.154 -26.849 1.00 97.31 393 GLU A CA 1
ATOM 3249 C C . GLU A 1 393 ? 14.739 10.296 -27.800 1.00 97.31 393 GLU A C 1
ATOM 3251 O O . GLU A 1 393 ? 14.751 10.093 -29.016 1.00 97.31 393 GLU A O 1
ATOM 3256 N N . GLU A 1 394 ? 15.040 11.485 -27.280 1.00 97.94 394 GLU A N 1
ATOM 3257 C CA . GLU A 1 394 ? 15.490 12.631 -28.073 1.00 97.94 394 GLU A CA 1
ATOM 3258 C C . GLU A 1 394 ? 16.901 12.408 -28.632 1.00 97.94 394 GLU A C 1
ATOM 3260 O O . GLU A 1 394 ? 17.080 12.546 -29.843 1.00 97.94 394 GLU A O 1
ATOM 3265 N N . ASP A 1 395 ? 17.844 11.911 -27.827 1.00 96.81 395 ASP A N 1
ATOM 3266 C CA . ASP A 1 395 ? 19.181 11.485 -28.275 1.00 96.81 395 ASP A CA 1
ATOM 3267 C C . ASP A 1 395 ? 19.102 10.390 -29.356 1.00 96.81 395 ASP A C 1
ATOM 3269 O O . ASP A 1 395 ? 19.804 10.412 -30.370 1.00 96.81 395 ASP A O 1
ATOM 3273 N N . LYS A 1 396 ? 18.184 9.427 -29.203 1.00 97.19 396 LYS A N 1
ATOM 3274 C CA . LYS A 1 396 ? 17.942 8.396 -30.222 1.00 97.19 396 LYS A CA 1
ATOM 3275 C C . LYS A 1 396 ? 17.374 8.983 -31.522 1.00 97.19 396 LYS A C 1
ATOM 3277 O O . LYS A 1 396 ? 17.668 8.469 -32.604 1.00 97.19 396 LYS A O 1
ATOM 3282 N N . ARG A 1 397 ? 16.563 10.047 -31.447 1.00 97.44 397 ARG A N 1
ATOM 3283 C CA . ARG A 1 397 ? 16.026 10.760 -32.622 1.00 97.44 397 ARG A CA 1
ATOM 3284 C C . ARG A 1 397 ? 17.111 11.590 -33.315 1.00 97.44 397 ARG A C 1
ATOM 3286 O O . ARG A 1 397 ? 17.180 11.545 -34.544 1.00 97.44 397 ARG A O 1
ATOM 3293 N N . THR A 1 398 ? 17.967 12.303 -32.579 1.00 97.44 398 THR A N 1
ATOM 3294 C CA . THR A 1 398 ? 19.069 13.095 -33.159 1.00 97.44 398 THR A CA 1
ATOM 3295 C C . THR A 1 398 ? 20.089 12.195 -33.853 1.00 97.44 398 THR A C 1
ATOM 3297 O O . THR A 1 398 ? 20.311 12.372 -35.050 1.00 97.44 398 THR A O 1
ATOM 3300 N N . LEU A 1 399 ? 20.586 11.147 -33.186 1.00 96.38 399 LEU A N 1
ATOM 3301 C CA . LEU A 1 399 ? 21.525 10.178 -33.771 1.00 96.38 399 LEU A CA 1
ATOM 3302 C C . LEU A 1 399 ? 20.964 9.484 -35.027 1.00 96.38 399 LEU A C 1
ATOM 3304 O O . LEU A 1 399 ? 21.690 9.259 -35.996 1.00 96.38 399 LEU A O 1
ATOM 3308 N N . SER A 1 400 ? 19.661 9.180 -35.056 1.00 96.25 400 SER A N 1
ATOM 3309 C CA . SER A 1 400 ? 18.994 8.618 -36.242 1.00 96.25 400 SER A CA 1
ATOM 3310 C C . SER A 1 400 ? 18.959 9.609 -37.418 1.00 96.25 400 SER A C 1
ATOM 3312 O O . SER A 1 400 ? 19.248 9.244 -38.563 1.00 96.25 400 SER A O 1
ATOM 3314 N N . ASN A 1 401 ? 18.676 10.888 -37.144 1.00 97.19 401 ASN A N 1
ATOM 3315 C CA . ASN A 1 401 ? 18.696 11.954 -38.150 1.00 97.19 401 ASN A CA 1
ATOM 3316 C C . ASN A 1 401 ? 20.115 12.222 -38.684 1.00 97.19 401 ASN A C 1
ATOM 3318 O O . ASN A 1 401 ? 20.293 12.387 -39.893 1.00 97.19 401 ASN A O 1
ATOM 3322 N N . GLU A 1 402 ? 21.125 12.216 -37.812 1.00 96.94 402 GLU A N 1
ATOM 3323 C CA . GLU A 1 402 ? 22.539 12.342 -38.184 1.00 96.94 402 GLU A CA 1
ATOM 3324 C C . GLU A 1 402 ? 23.006 11.159 -39.036 1.00 96.94 402 GLU A C 1
ATOM 3326 O O . GLU A 1 402 ? 23.602 11.359 -40.095 1.00 96.94 402 GLU A O 1
ATOM 3331 N N . HIS A 1 403 ? 22.660 9.926 -38.653 1.00 96.62 403 HIS A N 1
ATOM 3332 C CA . HIS A 1 403 ? 22.953 8.737 -39.450 1.00 96.62 403 HIS A CA 1
ATOM 3333 C C . HIS A 1 403 ? 22.323 8.827 -40.852 1.00 96.62 403 HIS A C 1
ATOM 3335 O O . HIS A 1 403 ? 22.999 8.595 -41.857 1.00 96.62 403 HIS A O 1
ATOM 3341 N N . LEU A 1 404 ? 21.058 9.253 -40.948 1.00 97.69 404 LEU A N 1
ATOM 3342 C CA . LEU A 1 404 ? 20.377 9.482 -42.226 1.00 97.69 404 LEU A CA 1
ATOM 3343 C C . LEU A 1 404 ? 21.041 10.592 -43.064 1.00 97.69 404 LEU A C 1
ATOM 3345 O O . LEU A 1 404 ? 21.076 10.494 -44.294 1.00 97.69 404 LEU A O 1
ATOM 3349 N N . HIS A 1 405 ? 21.575 11.639 -42.431 1.00 97.56 405 HIS A N 1
ATOM 3350 C CA . HIS A 1 405 ? 22.350 12.678 -43.110 1.00 97.56 405 HIS A CA 1
ATOM 3351 C C . HIS A 1 405 ? 23.681 12.125 -43.647 1.00 97.56 405 HIS A C 1
ATOM 3353 O O . HIS A 1 405 ? 23.978 12.284 -44.833 1.00 97.56 405 HIS A O 1
ATOM 3359 N N . CYS A 1 406 ? 24.436 11.395 -42.824 1.00 96.81 406 CYS A N 1
ATOM 3360 C CA . CYS A 1 406 ? 25.688 10.743 -43.211 1.00 96.81 406 CYS A CA 1
ATOM 3361 C C . CYS A 1 406 ? 25.498 9.730 -44.353 1.00 96.81 406 CYS A C 1
ATOM 3363 O O . CYS A 1 406 ? 26.311 9.699 -45.277 1.00 96.81 406 CYS A O 1
ATOM 3365 N N . LEU A 1 407 ? 24.399 8.966 -44.370 1.00 97.50 407 LEU A N 1
ATOM 3366 C CA . LEU A 1 407 ? 24.048 8.092 -45.497 1.00 97.50 407 LEU A CA 1
ATOM 3367 C C . LEU A 1 407 ? 23.837 8.882 -46.801 1.00 97.50 407 LEU A C 1
ATOM 3369 O O . LEU A 1 407 ? 24.399 8.517 -47.833 1.00 97.50 407 LEU A O 1
ATOM 3373 N N . LYS A 1 408 ? 23.073 9.984 -46.770 1.00 97.56 408 LYS A N 1
ATOM 3374 C CA . LYS A 1 408 ? 22.841 10.850 -47.947 1.00 97.56 408 LYS A CA 1
ATOM 3375 C C . LYS A 1 408 ? 24.131 11.516 -48.440 1.00 97.56 408 LYS A C 1
ATOM 3377 O O . LYS A 1 408 ? 24.351 11.622 -49.649 1.00 97.56 408 LYS A O 1
ATOM 3382 N N . TYR A 1 409 ? 24.995 11.932 -47.516 1.00 97.69 409 TYR A N 1
ATOM 3383 C CA . TYR A 1 409 ? 26.299 12.510 -47.829 1.00 97.69 409 TYR A CA 1
ATOM 3384 C C . TYR A 1 409 ? 27.231 11.476 -48.479 1.00 97.69 409 TYR A C 1
ATOM 3386 O O . TYR A 1 409 ? 27.732 11.712 -49.577 1.00 97.69 409 TYR A O 1
ATOM 3394 N N . ASN A 1 410 ? 27.358 10.280 -47.894 1.00 96.62 410 ASN A N 1
ATOM 3395 C CA . ASN A 1 410 ? 28.146 9.186 -48.466 1.00 96.62 410 ASN A CA 1
ATOM 3396 C C . ASN A 1 410 ? 27.628 8.759 -49.848 1.00 96.62 410 ASN A C 1
ATOM 3398 O O . ASN A 1 410 ? 28.424 8.631 -50.772 1.00 96.62 410 ASN A O 1
ATOM 3402 N N . GLN A 1 411 ? 26.309 8.647 -50.051 1.00 97.00 411 GLN A N 1
ATOM 3403 C CA . GLN A 1 411 ? 25.723 8.405 -51.381 1.00 97.00 411 GLN A CA 1
ATOM 3404 C C . GLN A 1 411 ? 26.083 9.495 -52.406 1.00 97.00 411 GLN A C 1
ATOM 3406 O O . GLN A 1 411 ? 26.170 9.216 -53.603 1.00 97.00 411 GLN A O 1
ATOM 3411 N N . THR A 1 412 ? 26.275 10.739 -51.961 1.00 97.94 412 THR A N 1
ATOM 3412 C CA . THR A 1 412 ? 26.674 11.861 -52.821 1.00 97.94 412 THR A CA 1
ATOM 3413 C C . THR A 1 412 ? 28.161 11.781 -53.167 1.00 97.94 412 THR A C 1
ATOM 3415 O O . THR A 1 412 ? 28.508 11.885 -54.344 1.00 97.94 412 THR A O 1
ATOM 3418 N N . LEU A 1 413 ? 29.026 11.480 -52.191 1.00 97.81 413 LEU A N 1
ATOM 3419 C CA . LEU A 1 413 ? 30.446 11.203 -52.431 1.00 97.81 413 LEU A CA 1
ATOM 3420 C C . LEU A 1 413 ? 30.645 9.998 -53.365 1.00 97.81 413 LEU A C 1
ATOM 3422 O O . LEU A 1 413 ? 31.421 10.089 -54.311 1.00 97.81 413 LEU A O 1
ATOM 3426 N N . SER A 1 414 ? 29.904 8.898 -53.186 1.00 97.50 414 SER A N 1
ATOM 3427 C CA . SER A 1 414 ? 29.979 7.735 -54.083 1.00 97.50 414 SER A CA 1
ATOM 3428 C C . SER A 1 414 ? 29.640 8.094 -55.534 1.00 97.50 414 SER A C 1
ATOM 3430 O O . SER A 1 414 ? 30.311 7.625 -56.450 1.00 97.50 414 SER A O 1
ATOM 3432 N N . LYS A 1 415 ? 28.649 8.968 -55.764 1.00 97.75 415 LYS A N 1
ATOM 3433 C CA . LYS A 1 415 ? 28.322 9.473 -57.112 1.00 97.75 415 LYS A CA 1
ATOM 3434 C C . LYS A 1 415 ? 29.450 10.328 -57.696 1.00 97.75 415 LYS A C 1
ATOM 3436 O O . LYS A 1 415 ? 29.754 10.183 -58.876 1.00 97.75 415 LYS A O 1
ATOM 3441 N N . GLN A 1 416 ? 30.089 11.176 -56.886 1.00 98.06 416 GLN A N 1
ATOM 3442 C CA . GLN A 1 416 ? 31.241 11.981 -57.313 1.00 98.06 416 GLN A CA 1
ATOM 3443 C C . GLN A 1 416 ? 32.456 11.105 -57.656 1.00 98.06 416 GLN A C 1
ATOM 3445 O O . GLN A 1 416 ? 33.075 11.310 -58.695 1.00 98.06 416 GLN A O 1
ATOM 3450 N N . VAL A 1 417 ? 32.758 10.086 -56.845 1.00 98.00 417 VAL A N 1
ATOM 3451 C CA . VAL A 1 417 ? 33.845 9.127 -57.111 1.00 98.00 417 VAL A CA 1
ATOM 3452 C C . VAL A 1 417 ? 33.591 8.335 -58.398 1.00 98.00 417 VAL A C 1
ATOM 3454 O O . VAL A 1 417 ? 34.509 8.173 -59.197 1.00 98.00 417 VAL A O 1
ATOM 3457 N N . LEU A 1 418 ? 32.353 7.890 -58.644 1.00 98.12 418 LEU A N 1
ATOM 3458 C CA . LEU A 1 418 ? 31.988 7.204 -59.891 1.00 98.12 418 LEU A CA 1
ATOM 3459 C C . LEU A 1 418 ? 32.101 8.116 -61.125 1.00 98.12 418 LEU A C 1
ATOM 3461 O O . LEU A 1 418 ? 32.541 7.650 -62.175 1.00 98.12 418 LEU A O 1
ATOM 3465 N N . ALA A 1 419 ? 31.752 9.401 -61.005 1.00 98.12 419 ALA A N 1
ATOM 3466 C CA . ALA A 1 419 ? 31.957 10.379 -62.074 1.00 98.12 419 ALA A CA 1
ATOM 3467 C C . ALA A 1 419 ? 33.454 10.589 -62.361 1.00 98.12 419 ALA A C 1
ATOM 3469 O O . ALA A 1 419 ? 33.894 10.363 -63.483 1.00 98.12 419 ALA A O 1
ATOM 3470 N N . LEU A 1 420 ? 34.258 10.888 -61.334 1.00 98.12 420 LEU A N 1
ATOM 3471 C CA . LEU A 1 420 ? 35.704 11.100 -61.473 1.00 98.12 420 LEU A CA 1
ATOM 3472 C C . LEU A 1 420 ? 36.444 9.866 -62.014 1.00 98.12 420 LEU A C 1
ATOM 3474 O O . LEU A 1 420 ? 37.393 10.011 -62.783 1.00 98.12 420 LEU A O 1
ATOM 3478 N N . GLN A 1 421 ? 36.017 8.654 -61.643 1.00 98.06 421 GLN A N 1
ATOM 3479 C CA . GLN A 1 421 ? 36.577 7.420 -62.197 1.00 98.06 421 GLN A CA 1
ATOM 3480 C C . GLN A 1 421 ? 36.243 7.273 -63.688 1.00 98.06 421 GLN A C 1
ATOM 3482 O O . GLN A 1 421 ? 37.130 6.927 -64.463 1.00 98.06 421 GLN A O 1
ATOM 3487 N N . LYS A 1 422 ? 35.013 7.599 -64.111 1.00 98.06 422 LYS A N 1
ATOM 3488 C CA . LYS A 1 422 ? 34.646 7.623 -65.534 1.00 98.06 422 LYS A CA 1
ATOM 3489 C C . LYS A 1 422 ? 35.460 8.665 -66.309 1.00 98.06 422 LYS A C 1
ATOM 3491 O O . LYS A 1 422 ? 35.993 8.338 -67.364 1.00 98.06 422 LYS A O 1
ATOM 3496 N N . ASP A 1 423 ? 35.579 9.883 -65.785 1.00 97.69 423 ASP A N 1
ATOM 3497 C CA . ASP A 1 423 ? 36.289 10.985 -66.447 1.00 97.69 423 ASP A CA 1
ATOM 3498 C C . ASP A 1 423 ? 37.783 10.649 -66.628 1.00 97.69 423 ASP A C 1
ATOM 3500 O O . ASP A 1 423 ? 38.350 10.827 -67.711 1.00 97.69 423 ASP A O 1
ATOM 3504 N N . LYS A 1 424 ? 38.406 10.062 -65.594 1.00 98.19 424 LYS A N 1
ATOM 3505 C CA . LYS A 1 424 ? 39.760 9.488 -65.640 1.00 98.19 424 LYS A CA 1
ATOM 3506 C C . LYS A 1 424 ? 39.901 8.428 -66.735 1.00 98.19 424 LYS A C 1
ATOM 3508 O O . LYS A 1 424 ? 40.898 8.443 -67.456 1.00 98.19 424 LYS A O 1
ATOM 3513 N N . ASP A 1 425 ? 38.947 7.508 -66.847 1.00 97.81 425 ASP A N 1
ATOM 3514 C CA . ASP A 1 425 ? 39.022 6.424 -67.829 1.00 97.81 425 ASP A CA 1
ATOM 3515 C C . ASP A 1 425 ? 38.853 6.964 -69.262 1.00 97.81 425 ASP A C 1
ATOM 3517 O O . ASP A 1 425 ? 39.613 6.573 -70.148 1.00 97.81 425 ASP A O 1
ATOM 3521 N N . THR A 1 426 ? 37.981 7.958 -69.487 1.00 98.00 426 THR A N 1
ATOM 3522 C CA . THR A 1 426 ? 37.899 8.649 -70.789 1.00 98.00 426 THR A CA 1
ATOM 3523 C C . THR A 1 426 ? 39.178 9.415 -71.139 1.00 98.00 426 THR A C 1
ATOM 3525 O O . THR A 1 426 ? 39.665 9.299 -72.262 1.00 98.00 426 THR A O 1
ATOM 3528 N N . LEU A 1 427 ? 39.800 10.113 -70.179 1.00 98.06 427 LEU A N 1
ATOM 3529 C CA . LEU A 1 427 ? 41.100 10.768 -70.389 1.00 98.06 427 LEU A CA 1
ATOM 3530 C C . LEU A 1 427 ? 42.211 9.749 -70.698 1.00 98.06 427 LEU A C 1
ATOM 3532 O O . LEU A 1 427 ? 43.111 10.024 -71.492 1.00 98.06 427 LEU A O 1
ATOM 3536 N N . HIS A 1 428 ? 42.154 8.551 -70.108 1.00 97.94 428 HIS A N 1
ATOM 3537 C CA . HIS A 1 428 ? 43.084 7.472 -70.430 1.00 97.94 428 HIS A CA 1
ATOM 3538 C C . HIS A 1 428 ? 42.903 6.971 -71.872 1.00 97.94 428 HIS A C 1
ATOM 3540 O O . HIS A 1 428 ? 43.894 6.789 -72.583 1.00 97.94 428 HIS A O 1
ATOM 3546 N N . GLU A 1 429 ? 41.663 6.810 -72.343 1.00 97.81 429 GLU A N 1
ATOM 3547 C CA . GLU A 1 429 ? 41.376 6.465 -73.741 1.00 97.81 429 GLU A CA 1
ATOM 3548 C C . GLU A 1 429 ? 41.844 7.548 -74.726 1.00 97.81 429 GLU A C 1
ATOM 3550 O O . GLU A 1 429 ? 42.447 7.213 -75.750 1.00 97.81 429 GLU A O 1
ATOM 3555 N N . GLU A 1 430 ? 41.637 8.831 -74.419 1.00 97.75 430 GLU A N 1
ATOM 3556 C CA . GLU A 1 430 ? 42.138 9.959 -75.219 1.00 97.75 430 GLU A CA 1
ATOM 3557 C C . GLU A 1 430 ? 43.673 9.973 -75.285 1.00 97.75 430 GLU A C 1
ATOM 3559 O O . GLU A 1 430 ? 44.253 10.037 -76.373 1.00 97.75 430 GLU A O 1
ATOM 3564 N N . HIS A 1 431 ? 44.361 9.813 -74.149 1.00 97.62 431 HIS A N 1
ATOM 3565 C CA . HIS A 1 431 ? 45.820 9.693 -74.122 1.00 97.62 431 HIS A CA 1
ATOM 3566 C C . HIS A 1 431 ? 46.322 8.486 -74.934 1.00 97.62 431 HIS A C 1
ATOM 3568 O O . HIS A 1 431 ? 47.303 8.610 -75.672 1.00 97.62 431 HIS A O 1
ATOM 3574 N N . LEU A 1 432 ? 45.642 7.336 -74.871 1.00 98.06 432 LEU A N 1
ATOM 3575 C CA . LEU A 1 432 ? 45.966 6.164 -75.693 1.00 98.06 432 LEU A CA 1
ATOM 3576 C C . LEU A 1 432 ? 45.723 6.393 -77.193 1.00 98.06 432 LEU A C 1
ATOM 3578 O O . LEU A 1 432 ? 46.394 5.758 -78.009 1.00 98.06 432 LEU A O 1
ATOM 3582 N N . GLN A 1 433 ? 44.786 7.261 -77.583 1.00 97.88 433 GLN A N 1
ATOM 3583 C CA . GLN A 1 433 ? 44.589 7.665 -78.980 1.00 97.88 433 GLN A CA 1
ATOM 3584 C C . GLN A 1 433 ? 45.721 8.589 -79.445 1.00 97.88 433 GLN A C 1
ATOM 3586 O O . GLN A 1 433 ? 46.393 8.271 -80.428 1.00 97.88 433 GLN A O 1
ATOM 3591 N N . ILE A 1 434 ? 46.020 9.649 -78.686 1.00 97.75 434 ILE A N 1
ATOM 3592 C CA . ILE A 1 434 ? 47.110 10.596 -78.978 1.00 97.75 434 ILE A CA 1
ATOM 3593 C C . ILE A 1 434 ? 48.455 9.865 -79.107 1.00 97.75 434 ILE A C 1
ATOM 3595 O O . ILE A 1 434 ? 49.210 10.115 -80.048 1.00 97.75 434 ILE A O 1
ATOM 3599 N N . LEU A 1 435 ? 48.748 8.909 -78.217 1.00 97.88 435 LEU A N 1
ATOM 3600 C CA . LEU A 1 435 ? 49.968 8.101 -78.298 1.00 97.88 435 LEU A CA 1
ATOM 3601 C C . LEU A 1 435 ? 50.055 7.309 -79.612 1.00 97.88 435 LEU A C 1
ATOM 3603 O O . LEU A 1 435 ? 51.113 7.310 -80.236 1.00 97.88 435 LEU A O 1
ATOM 3607 N N . LYS A 1 436 ? 48.958 6.695 -80.084 1.00 97.62 436 LYS A N 1
ATOM 3608 C CA . LYS A 1 436 ? 48.922 5.977 -81.378 1.00 97.62 436 LYS A CA 1
ATOM 3609 C C . LYS A 1 436 ? 49.167 6.921 -82.560 1.00 97.62 436 LYS A C 1
ATOM 3611 O O . LYS A 1 436 ? 49.878 6.549 -83.495 1.00 97.62 436 LYS A O 1
ATOM 3616 N N . GLU A 1 437 ? 48.618 8.134 -82.528 1.00 97.56 437 GLU A N 1
ATOM 3617 C CA . GLU A 1 437 ? 48.845 9.138 -83.575 1.00 97.56 437 GLU A CA 1
ATOM 3618 C C . GLU A 1 437 ? 50.299 9.621 -83.611 1.00 97.56 437 GLU A C 1
ATOM 3620 O O . GLU A 1 437 ? 50.912 9.652 -84.684 1.00 97.56 437 GLU A O 1
ATOM 3625 N N . VAL A 1 438 ? 50.881 9.925 -82.446 1.00 97.88 438 VAL A N 1
ATOM 3626 C CA . VAL A 1 438 ? 52.302 10.278 -82.308 1.00 97.88 438 VAL A CA 1
ATOM 3627 C C . VAL A 1 438 ? 53.186 9.153 -82.846 1.00 97.88 438 VAL A C 1
ATOM 3629 O O . VAL A 1 438 ? 54.091 9.420 -83.637 1.00 97.88 438 VAL A O 1
ATOM 3632 N N . ASP A 1 439 ? 52.885 7.897 -82.518 1.00 98.06 439 ASP A N 1
ATOM 3633 C CA . ASP A 1 439 ? 53.622 6.731 -83.007 1.00 98.06 439 ASP A CA 1
ATOM 3634 C C . ASP A 1 439 ? 53.587 6.625 -84.544 1.00 98.06 439 ASP A C 1
ATOM 3636 O O . ASP A 1 439 ? 54.612 6.423 -85.202 1.00 98.06 439 ASP A O 1
ATOM 3640 N N . ILE A 1 440 ? 52.413 6.842 -85.147 1.00 97.62 440 ILE A N 1
ATOM 3641 C CA . ILE A 1 440 ? 52.228 6.880 -86.604 1.00 97.62 440 ILE A CA 1
ATOM 3642 C C . ILE A 1 440 ? 53.019 8.037 -87.236 1.00 97.62 440 ILE A C 1
ATOM 3644 O O . ILE A 1 440 ? 53.639 7.854 -88.291 1.00 97.62 440 ILE A O 1
ATOM 3648 N N . LEU A 1 441 ? 53.030 9.222 -86.619 1.00 97.31 441 LEU A N 1
ATOM 3649 C CA . LEU A 1 441 ? 53.784 10.386 -87.095 1.00 97.31 441 LEU A CA 1
ATOM 3650 C C . LEU A 1 441 ? 55.302 10.169 -86.995 1.00 97.31 441 LEU A C 1
ATOM 3652 O O . LEU A 1 441 ? 56.021 10.474 -87.951 1.00 97.31 441 LEU A O 1
ATOM 3656 N N . VAL A 1 442 ? 55.792 9.588 -85.897 1.00 97.88 442 VAL A N 1
ATOM 3657 C CA . VAL A 1 442 ? 57.207 9.234 -85.700 1.00 97.88 442 VAL A CA 1
ATOM 3658 C C . VAL A 1 442 ? 57.657 8.212 -86.744 1.00 97.88 442 VAL A C 1
ATOM 3660 O O . VAL A 1 442 ? 58.662 8.446 -87.422 1.00 97.88 442 VAL A O 1
ATOM 3663 N N . ARG A 1 443 ? 56.886 7.136 -86.960 1.00 97.69 443 ARG A N 1
ATOM 3664 C CA . ARG A 1 443 ? 57.165 6.117 -87.990 1.00 97.69 443 ARG A CA 1
ATOM 3665 C C . ARG A 1 443 ? 57.204 6.735 -89.397 1.00 97.69 443 ARG A C 1
ATOM 3667 O O . ARG A 1 443 ? 58.186 6.549 -90.115 1.00 97.69 443 ARG A O 1
ATOM 3674 N N . LYS A 1 444 ? 56.209 7.557 -89.769 1.00 97.62 444 LYS A N 1
ATOM 3675 C CA . LYS A 1 444 ? 56.171 8.287 -91.058 1.00 97.62 444 LYS A CA 1
ATOM 3676 C C . LYS A 1 444 ? 57.353 9.256 -91.228 1.00 97.62 444 LYS A C 1
ATOM 3678 O O . LYS A 1 444 ? 57.888 9.386 -92.328 1.00 97.62 444 LYS A O 1
ATOM 3683 N N . ASN A 1 445 ? 57.780 9.939 -90.165 1.00 97.38 445 ASN A N 1
ATOM 3684 C CA . ASN A 1 445 ? 58.930 10.849 -90.192 1.00 97.38 445 ASN A CA 1
ATOM 3685 C C . ASN A 1 445 ? 60.254 10.080 -90.358 1.00 97.38 445 ASN A C 1
ATOM 3687 O O . ASN A 1 445 ? 61.080 10.443 -91.197 1.00 97.38 445 ASN A O 1
ATOM 3691 N N . HIS A 1 446 ? 60.433 8.975 -89.629 1.00 97.56 446 HIS A N 1
ATOM 3692 C CA . HIS A 1 446 ? 61.584 8.088 -89.792 1.00 97.56 446 HIS A CA 1
ATOM 3693 C C . HIS A 1 446 ? 61.669 7.539 -91.225 1.00 97.56 446 HIS A C 1
ATOM 3695 O O . HIS A 1 446 ? 62.721 7.629 -91.859 1.00 97.56 446 HIS A O 1
ATOM 3701 N N . GLU A 1 447 ? 60.553 7.069 -91.787 1.00 97.56 447 GLU A N 1
ATOM 3702 C CA . GLU A 1 447 ? 60.508 6.573 -93.164 1.00 97.56 447 GLU A CA 1
ATOM 3703 C C . GLU A 1 447 ? 60.861 7.666 -94.190 1.00 97.56 447 GLU A C 1
ATOM 3705 O O . GLU A 1 447 ? 61.672 7.438 -95.090 1.00 97.56 447 GLU A O 1
ATOM 3710 N N . ARG A 1 448 ? 60.335 8.891 -94.028 1.00 97.25 448 ARG A N 1
ATOM 3711 C CA . ARG A 1 448 ? 60.739 10.050 -94.848 1.00 97.25 448 ARG A CA 1
ATOM 3712 C C . ARG A 1 448 ? 62.248 10.289 -94.759 1.00 97.25 448 ARG A C 1
ATOM 3714 O O . ARG A 1 448 ? 62.892 10.412 -95.799 1.00 97.25 448 ARG A O 1
ATOM 3721 N N . LYS A 1 449 ? 62.833 10.299 -93.555 1.00 96.75 449 LYS A N 1
ATOM 3722 C CA . LYS A 1 449 ? 64.285 10.467 -93.350 1.00 96.75 449 LYS A CA 1
ATOM 3723 C C . LYS A 1 449 ? 65.098 9.375 -94.058 1.00 96.75 449 LYS A C 1
ATOM 3725 O O . LYS A 1 449 ? 66.074 9.706 -94.730 1.00 96.75 449 LYS A O 1
ATOM 3730 N N . LEU A 1 450 ? 64.672 8.109 -93.998 1.00 97.25 450 LEU A N 1
ATOM 3731 C CA . LEU A 1 450 ? 65.297 7.013 -94.753 1.00 97.25 450 LEU A CA 1
ATOM 3732 C C . LEU A 1 450 ? 65.192 7.222 -96.273 1.00 97.25 450 LEU A C 1
ATOM 3734 O O . LEU A 1 450 ? 66.202 7.132 -96.972 1.00 97.25 450 LEU A O 1
ATOM 3738 N N . ARG A 1 451 ? 64.007 7.580 -96.789 1.00 97.31 451 ARG A N 1
ATOM 3739 C CA . ARG A 1 451 ? 63.790 7.891 -98.216 1.00 97.31 451 ARG A CA 1
ATOM 3740 C C . ARG A 1 451 ? 64.676 9.055 -98.692 1.00 97.31 451 ARG A C 1
ATOM 3742 O O . ARG A 1 451 ? 65.241 8.978 -99.782 1.00 97.31 451 ARG A O 1
ATOM 3749 N N . HIS A 1 452 ? 64.844 10.109 -97.888 1.00 97.44 452 HIS A N 1
ATOM 3750 C CA . HIS A 1 452 ? 65.753 11.222 -98.195 1.00 97.44 452 HIS A CA 1
ATOM 3751 C C . HIS A 1 452 ? 67.229 10.794 -98.168 1.00 97.44 452 HIS A C 1
ATOM 3753 O O . HIS A 1 452 ? 67.957 11.100 -99.113 1.00 97.44 452 HIS A O 1
ATOM 3759 N N . ARG A 1 453 ? 67.663 10.029 -97.154 1.00 97.50 453 ARG A N 1
ATOM 3760 C CA . ARG A 1 453 ? 69.029 9.479 -97.073 1.00 97.50 453 ARG A CA 1
ATOM 3761 C C . ARG A 1 453 ? 69.361 8.610 -98.291 1.00 97.50 453 ARG A C 1
ATOM 3763 O O . ARG A 1 453 ? 70.425 8.777 -98.874 1.00 97.50 453 ARG A O 1
ATOM 3770 N N . ALA A 1 454 ? 68.437 7.747 -98.717 1.00 97.19 454 ALA A N 1
ATOM 3771 C CA . ALA A 1 454 ? 68.606 6.906 -99.902 1.00 97.19 454 ALA A CA 1
ATOM 3772 C C . ALA A 1 454 ? 68.682 7.717 -101.212 1.00 97.19 454 ALA A C 1
ATOM 3774 O O . ALA A 1 454 ? 69.484 7.392 -102.084 1.00 97.19 454 ALA A O 1
ATOM 3775 N N . LYS A 1 455 ? 67.895 8.797 -101.353 1.00 97.56 455 LYS A N 1
ATOM 3776 C CA . LYS A 1 455 ? 67.999 9.715 -102.506 1.00 97.56 455 LYS A CA 1
ATOM 3777 C C . LYS A 1 455 ? 69.359 10.418 -102.564 1.00 97.56 455 LYS A C 1
ATOM 3779 O O . LYS A 1 455 ? 69.965 10.455 -103.630 1.00 97.56 455 LYS A O 1
ATOM 3784 N N . LEU A 1 456 ? 69.840 10.940 -101.433 1.00 97.38 456 LEU A N 1
ATOM 3785 C CA . LEU A 1 456 ? 71.149 11.599 -101.344 1.00 97.38 456 LEU A CA 1
ATOM 3786 C C . LEU A 1 456 ? 72.301 10.624 -101.620 1.00 97.38 456 LEU A C 1
ATOM 3788 O O . LEU A 1 456 ? 73.237 10.980 -102.329 1.00 97.38 456 LEU A O 1
ATOM 3792 N N . GLN A 1 457 ? 72.210 9.391 -101.115 1.00 97.00 457 GLN A N 1
ATOM 3793 C CA . GLN A 1 457 ? 73.205 8.350 -101.369 1.00 97.00 457 GLN A CA 1
ATOM 3794 C C . GLN A 1 457 ? 73.291 8.000 -102.864 1.00 97.00 457 GLN A C 1
ATOM 3796 O O . GLN A 1 457 ? 74.387 8.030 -103.414 1.00 97.00 457 GLN A O 1
ATOM 3801 N N . ARG A 1 458 ? 72.155 7.796 -103.550 1.00 97.12 458 ARG A N 1
ATOM 3802 C CA . ARG A 1 458 ? 72.136 7.562 -105.008 1.00 97.12 458 ARG A CA 1
ATOM 3803 C C . ARG A 1 458 ? 72.711 8.734 -105.796 1.00 97.12 458 ARG A C 1
ATOM 3805 O O . ARG A 1 458 ? 73.509 8.523 -106.695 1.00 97.12 458 ARG A O 1
ATOM 3812 N N . ALA A 1 459 ? 72.344 9.970 -105.447 1.00 97.06 459 ALA A N 1
ATOM 3813 C CA . ALA A 1 459 ? 72.888 11.153 -106.113 1.00 97.06 459 ALA A CA 1
ATOM 3814 C C . ALA A 1 459 ? 74.415 11.262 -105.930 1.00 97.06 459 ALA A C 1
ATOM 3816 O O . ALA A 1 459 ? 75.124 11.589 -106.878 1.00 97.06 459 ALA A O 1
ATOM 3817 N N . LYS A 1 460 ? 74.930 10.926 -104.738 1.00 97.50 460 LYS A N 1
ATOM 3818 C CA . LYS A 1 460 ? 76.369 10.824 -104.466 1.00 97.50 460 LYS A CA 1
ATOM 3819 C C . LYS A 1 460 ? 77.030 9.724 -105.307 1.00 97.50 460 LYS A C 1
ATOM 3821 O O . LYS A 1 460 ? 78.087 9.971 -105.871 1.00 97.50 460 LYS A O 1
ATOM 3826 N N . GLU A 1 461 ? 76.424 8.543 -105.406 1.00 97.19 461 GLU A N 1
ATOM 3827 C CA . GLU A 1 461 ? 76.929 7.418 -106.212 1.00 97.19 461 GLU A CA 1
ATOM 3828 C C . GLU A 1 461 ? 76.992 7.771 -107.708 1.00 97.19 461 GLU A C 1
ATOM 3830 O O . GLU A 1 461 ? 78.025 7.561 -108.341 1.00 97.19 461 GLU A O 1
ATOM 3835 N N . THR A 1 462 ? 75.943 8.397 -108.257 1.00 96.88 462 THR A N 1
ATOM 3836 C CA . THR A 1 462 ? 75.945 8.906 -109.638 1.00 96.88 462 THR A CA 1
ATOM 3837 C C . THR A 1 462 ? 77.060 9.930 -109.851 1.00 96.88 462 THR A C 1
ATOM 3839 O O . THR A 1 462 ? 77.862 9.756 -110.766 1.00 96.88 462 THR A O 1
ATOM 3842 N N . LEU A 1 463 ? 77.178 10.940 -108.979 1.00 97.12 463 LEU A N 1
ATOM 3843 C CA . LEU A 1 463 ? 78.224 11.965 -109.081 1.00 97.12 463 LEU A CA 1
ATOM 3844 C C . LEU A 1 463 ? 79.643 11.385 -108.989 1.00 97.12 463 LEU A C 1
ATOM 3846 O O . LEU A 1 463 ? 80.512 11.828 -109.733 1.00 97.12 463 LEU A O 1
ATOM 3850 N N . ILE A 1 464 ? 79.877 10.384 -108.133 1.00 97.00 464 ILE A N 1
ATOM 3851 C CA . ILE A 1 464 ? 81.159 9.663 -108.078 1.00 97.00 464 ILE A CA 1
ATOM 3852 C C . ILE A 1 464 ? 81.433 8.984 -109.423 1.00 97.00 464 ILE A C 1
ATOM 3854 O O . ILE A 1 464 ? 82.478 9.237 -110.014 1.00 97.00 464 ILE A O 1
ATOM 3858 N N . SER A 1 465 ? 80.479 8.217 -109.960 1.00 96.62 465 SER A N 1
ATOM 3859 C CA . SER A 1 465 ? 80.666 7.521 -111.242 1.00 96.62 465 SER A CA 1
ATOM 3860 C C . SER A 1 465 ? 80.865 8.474 -112.433 1.00 96.62 465 SER A C 1
ATOM 3862 O O . SER A 1 465 ? 81.623 8.167 -113.353 1.00 96.62 465 SER A O 1
ATOM 3864 N N . GLU A 1 466 ? 80.242 9.659 -112.415 1.00 96.56 466 GLU A N 1
ATOM 3865 C CA . GLU A 1 466 ? 80.485 10.706 -113.409 1.00 96.56 466 GLU A CA 1
ATOM 3866 C C . GLU A 1 466 ? 81.884 11.316 -113.284 1.00 96.56 466 GLU A C 1
ATOM 3868 O O . GLU A 1 466 ? 82.526 11.564 -114.304 1.00 96.56 466 GLU A O 1
ATOM 3873 N N . VAL A 1 467 ? 82.364 11.567 -112.062 1.00 96.81 467 VAL A N 1
ATOM 3874 C CA . VAL A 1 467 ? 83.727 12.065 -111.821 1.00 96.81 467 VAL A CA 1
ATOM 3875 C C . VAL A 1 467 ? 84.753 11.017 -112.248 1.00 96.81 467 VAL A C 1
ATOM 3877 O O . VAL A 1 467 ? 85.634 11.338 -113.032 1.00 96.81 467 VAL A O 1
ATOM 3880 N N . GLU A 1 468 ? 84.581 9.748 -111.877 1.00 96.06 468 GLU A N 1
ATOM 3881 C CA . GLU A 1 468 ? 85.464 8.653 -112.300 1.00 96.06 468 GLU A CA 1
ATOM 3882 C C . GLU A 1 468 ? 85.540 8.521 -113.832 1.00 96.06 468 GLU A C 1
ATOM 3884 O O . GLU A 1 468 ? 86.631 8.387 -114.395 1.00 96.06 468 GLU A O 1
ATOM 3889 N N . GLN A 1 469 ? 84.406 8.630 -114.537 1.00 95.75 469 GLN A N 1
ATOM 3890 C CA . GLN A 1 469 ? 84.374 8.653 -116.006 1.00 95.75 469 GLN A CA 1
ATOM 3891 C C . GLN A 1 469 ? 85.085 9.882 -116.591 1.00 95.75 469 GLN A C 1
ATOM 3893 O O . GLN A 1 469 ? 85.820 9.755 -117.577 1.00 95.75 469 GLN A O 1
ATOM 3898 N N . ARG A 1 470 ? 84.899 11.067 -115.993 1.00 96.06 470 ARG A N 1
ATOM 3899 C CA . ARG A 1 470 ? 85.601 12.297 -116.394 1.00 96.06 470 ARG A CA 1
ATOM 3900 C C . ARG A 1 470 ? 87.104 12.166 -116.159 1.00 96.06 470 ARG A C 1
ATOM 3902 O O . ARG A 1 470 ? 87.854 12.484 -117.070 1.00 96.06 470 ARG A O 1
ATOM 3909 N N . ASP A 1 471 ? 87.543 11.607 -115.038 1.00 96.44 471 ASP A N 1
ATOM 3910 C CA . ASP A 1 471 ? 88.956 11.403 -114.705 1.00 96.44 471 ASP A CA 1
ATOM 3911 C C . ASP A 1 471 ? 89.617 10.353 -115.608 1.00 96.44 471 ASP A C 1
ATOM 3913 O O . ASP A 1 471 ? 90.787 10.477 -115.965 1.00 96.44 471 ASP A O 1
ATOM 3917 N N . VAL A 1 472 ? 88.901 9.293 -116.001 1.00 95.94 472 VAL A N 1
ATOM 3918 C CA . VAL A 1 472 ? 89.386 8.339 -117.018 1.00 95.94 472 VAL A CA 1
ATOM 3919 C C . VAL A 1 472 ? 89.497 9.014 -118.389 1.00 95.94 472 VAL A C 1
ATOM 3921 O O . VAL A 1 472 ? 90.476 8.787 -119.100 1.00 95.94 472 VAL A O 1
ATOM 3924 N N . ARG A 1 473 ? 88.540 9.873 -118.763 1.00 96.19 473 ARG A N 1
ATOM 3925 C CA . ARG A 1 473 ? 88.598 10.643 -120.016 1.00 96.19 473 ARG A CA 1
ATOM 3926 C C . ARG A 1 473 ? 89.719 11.686 -120.002 1.00 96.19 473 ARG A C 1
ATOM 3928 O O . ARG A 1 473 ? 90.422 11.799 -121.000 1.00 96.19 473 ARG A O 1
ATOM 3935 N N . LEU A 1 474 ? 89.906 12.405 -118.897 1.00 95.62 474 LEU A N 1
ATOM 3936 C CA . LEU A 1 474 ? 90.986 13.374 -118.709 1.00 95.62 474 LEU A CA 1
ATOM 3937 C C . LEU A 1 474 ? 92.342 12.685 -118.842 1.00 95.62 474 LEU A C 1
ATOM 3939 O O . LEU A 1 474 ? 93.105 13.075 -119.713 1.00 95.62 474 LEU A O 1
ATOM 3943 N N . ARG A 1 475 ? 92.583 11.579 -118.125 1.00 95.50 475 ARG A N 1
ATOM 3944 C CA . ARG A 1 475 ? 93.843 10.817 -118.230 1.00 95.50 475 ARG A CA 1
ATOM 3945 C C . ARG A 1 475 ? 94.141 10.298 -119.643 1.00 95.50 475 ARG A C 1
ATOM 3947 O O . ARG A 1 475 ? 95.305 10.233 -120.028 1.00 95.50 475 ARG A O 1
ATOM 3954 N N . ARG A 1 476 ? 93.117 9.969 -120.446 1.00 94.69 476 ARG A N 1
ATOM 3955 C CA . ARG A 1 476 ? 93.300 9.658 -121.880 1.00 94.69 476 ARG A CA 1
ATOM 3956 C C . ARG A 1 476 ? 93.705 10.891 -122.687 1.00 94.69 476 ARG A C 1
ATOM 3958 O O . ARG A 1 476 ? 94.707 10.834 -123.387 1.00 94.69 476 ARG A O 1
ATOM 3965 N N . LEU A 1 477 ? 92.984 12.004 -122.544 1.00 94.81 477 LEU A N 1
ATOM 3966 C CA . LEU A 1 477 ? 93.296 13.259 -123.241 1.00 94.81 477 LEU A CA 1
ATOM 3967 C C . LEU A 1 477 ? 94.668 13.826 -122.833 1.00 94.81 477 LEU A C 1
ATOM 3969 O O . LEU A 1 477 ? 95.384 14.366 -123.667 1.00 94.81 477 LEU A O 1
ATOM 3973 N N . GLU A 1 478 ? 95.067 13.672 -121.571 1.00 94.38 478 GLU A N 1
ATOM 3974 C CA . GLU A 1 478 ? 96.394 14.029 -121.059 1.00 94.38 478 GLU A CA 1
ATOM 3975 C C . GLU A 1 478 ? 97.492 13.186 -121.717 1.00 94.38 478 GLU A C 1
ATOM 3977 O O . GLU A 1 478 ? 98.500 13.740 -122.154 1.00 94.38 478 GLU A O 1
ATOM 3982 N N . TYR A 1 479 ? 97.282 11.873 -121.851 1.00 94.62 479 TYR A N 1
ATOM 3983 C CA . TYR A 1 479 ? 98.199 10.974 -122.556 1.00 94.62 479 TYR A CA 1
ATOM 3984 C C . TYR A 1 479 ? 98.261 11.266 -124.067 1.00 94.62 479 TYR A C 1
ATOM 3986 O O . TYR A 1 479 ? 99.348 11.334 -124.636 1.00 94.62 479 TYR A O 1
ATOM 3994 N N . GLU A 1 480 ? 97.124 11.532 -124.714 1.00 93.12 480 GLU A N 1
ATOM 3995 C CA . GLU A 1 480 ? 97.061 11.975 -126.115 1.00 93.12 480 GLU A CA 1
ATOM 3996 C C . GLU A 1 480 ? 97.816 13.304 -126.318 1.00 93.12 480 GLU A C 1
ATOM 3998 O O . GLU A 1 480 ? 98.598 13.440 -127.259 1.00 93.12 480 GLU A O 1
ATOM 4003 N N . VAL A 1 481 ? 97.673 14.266 -125.399 1.00 92.25 481 VAL A N 1
ATOM 4004 C CA . VAL A 1 481 ? 98.431 15.529 -125.406 1.00 92.25 481 VAL A CA 1
ATOM 4005 C C . VAL A 1 481 ? 99.926 15.310 -125.143 1.00 92.25 481 VAL A C 1
ATOM 4007 O O . VAL A 1 481 ? 100.743 16.016 -125.730 1.00 92.25 481 VAL A O 1
ATOM 4010 N N . GLN A 1 482 ? 100.317 14.343 -124.307 1.00 91.06 482 GLN A N 1
ATOM 4011 C CA . GLN A 1 482 ? 101.725 13.968 -124.111 1.00 91.06 482 GLN A CA 1
ATOM 4012 C C . GLN A 1 482 ? 102.324 13.344 -125.381 1.00 91.06 482 GLN A C 1
ATOM 4014 O O . GLN A 1 482 ? 103.395 13.768 -125.810 1.00 91.06 482 GLN A O 1
ATOM 4019 N N . LEU A 1 483 ? 101.615 12.416 -126.036 1.00 90.00 483 LEU A N 1
ATOM 4020 C CA . LEU A 1 483 ? 102.021 11.853 -127.329 1.00 90.00 483 LEU A CA 1
ATOM 4021 C C . LEU A 1 483 ? 102.170 12.944 -128.400 1.00 90.00 483 LEU A C 1
ATOM 4023 O O . LEU A 1 483 ? 103.186 12.993 -129.087 1.00 90.00 483 LEU A O 1
ATOM 4027 N N . LEU A 1 484 ? 101.201 13.858 -128.512 1.00 88.81 484 LEU A N 1
ATOM 4028 C CA . LEU A 1 484 ? 101.248 14.968 -129.472 1.00 88.81 484 LEU A CA 1
ATOM 4029 C C . LEU A 1 484 ? 102.374 15.976 -129.180 1.00 88.81 484 LEU A C 1
ATOM 4031 O O . LEU A 1 484 ? 102.877 16.599 -130.116 1.00 88.81 484 LEU A O 1
ATOM 4035 N N . LYS A 1 485 ? 102.794 16.131 -127.916 1.00 87.12 485 LYS A N 1
ATOM 4036 C CA . LYS A 1 485 ? 103.991 16.908 -127.552 1.00 87.12 485 LYS A CA 1
ATOM 4037 C C . LYS A 1 485 ? 105.268 16.202 -127.995 1.00 87.12 485 LYS A C 1
ATOM 4039 O O . LYS A 1 485 ? 106.014 16.797 -128.762 1.00 87.12 485 LYS A O 1
ATOM 4044 N N . MET A 1 486 ? 105.459 14.930 -127.633 1.00 85.38 486 MET A N 1
ATOM 4045 C CA . MET A 1 486 ? 106.636 14.161 -128.067 1.00 85.38 486 MET A CA 1
ATOM 4046 C C . MET A 1 486 ? 106.749 14.098 -129.596 1.00 85.38 486 MET A C 1
ATOM 4048 O O . MET A 1 486 ? 107.835 14.252 -130.138 1.00 85.38 486 MET A O 1
ATOM 4052 N N . LEU A 1 487 ? 105.631 13.944 -130.311 1.00 82.94 487 LEU A N 1
ATOM 4053 C CA . LEU A 1 487 ? 105.626 13.884 -131.775 1.00 82.94 487 LEU A CA 1
ATOM 4054 C C . LEU A 1 487 ? 105.890 15.263 -132.414 1.00 82.94 487 LEU A C 1
ATOM 4056 O O . LEU A 1 487 ? 106.547 15.347 -133.450 1.00 82.94 487 LEU A O 1
ATOM 4060 N N . ARG A 1 488 ? 105.465 16.363 -131.772 1.00 81.88 488 ARG A N 1
ATOM 4061 C CA . ARG A 1 488 ? 105.891 17.730 -132.134 1.00 81.88 488 ARG A CA 1
ATOM 4062 C C . ARG A 1 488 ? 107.385 17.945 -131.872 1.00 81.88 488 ARG A C 1
ATOM 4064 O O . ARG A 1 488 ? 108.035 18.602 -132.677 1.00 81.88 488 ARG A O 1
ATOM 4071 N N . GLU A 1 489 ? 107.909 17.425 -130.769 1.00 79.25 489 GLU A N 1
ATOM 4072 C CA . GLU A 1 489 ? 109.321 17.531 -130.387 1.00 79.25 489 GLU A CA 1
ATOM 4073 C C . GLU A 1 489 ? 110.214 16.701 -131.326 1.00 79.25 489 GLU A C 1
ATOM 4075 O O . GLU A 1 489 ? 111.223 17.215 -131.795 1.00 79.25 489 GLU A O 1
ATOM 4080 N N . GLU A 1 490 ? 109.799 15.493 -131.727 1.00 74.00 490 GLU A N 1
ATOM 4081 C CA . GLU A 1 490 ? 110.472 14.711 -132.775 1.00 74.00 490 GLU A CA 1
ATOM 4082 C C . GLU A 1 490 ? 110.475 15.422 -134.132 1.00 74.00 490 GLU A C 1
ATOM 4084 O O . GLU A 1 490 ? 111.512 15.484 -134.787 1.00 74.00 490 GLU A O 1
ATOM 4089 N N . VAL A 1 491 ? 109.335 15.963 -134.579 1.00 68.75 491 VAL A N 1
ATOM 4090 C CA . VAL A 1 491 ? 109.265 16.700 -135.855 1.00 68.75 491 VAL A CA 1
ATOM 4091 C C . VAL A 1 491 ? 110.092 17.988 -135.787 1.00 68.75 491 VAL A C 1
ATOM 4093 O O . VAL A 1 491 ? 110.771 18.323 -136.752 1.00 68.75 491 VAL A O 1
ATOM 4096 N N . GLY A 1 492 ? 110.099 18.671 -134.639 1.00 64.88 492 GLY A N 1
ATOM 4097 C CA . GLY A 1 492 ? 110.930 19.850 -134.380 1.00 64.88 492 GLY A CA 1
ATOM 4098 C C . GLY 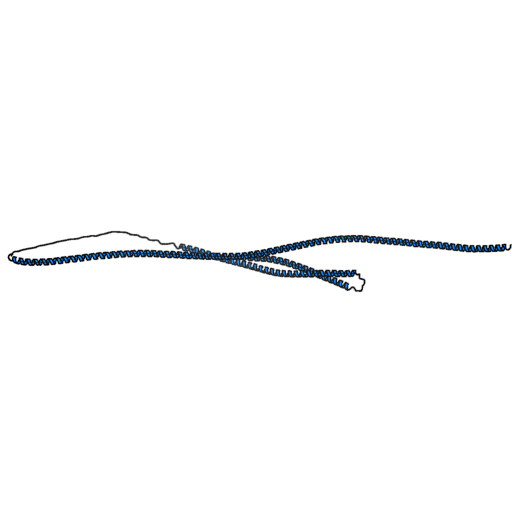A 1 492 ? 112.425 19.564 -134.195 1.00 64.88 492 GLY A C 1
ATOM 4099 O O . GLY A 1 492 ? 113.206 20.507 -134.210 1.00 64.88 492 GLY A O 1
ATOM 4100 N N . ALA A 1 493 ? 112.823 18.297 -134.041 1.00 61.88 493 ALA A N 1
ATOM 4101 C CA . ALA A 1 493 ? 114.217 17.841 -133.975 1.00 61.88 493 ALA A CA 1
ATOM 4102 C C . ALA A 1 493 ? 114.691 17.138 -135.267 1.00 61.88 493 ALA A C 1
ATOM 4104 O O . ALA A 1 493 ? 115.818 16.645 -135.332 1.00 61.88 493 ALA A O 1
ATOM 4105 N N . ARG A 1 494 ? 113.829 17.068 -136.292 1.00 57.03 494 ARG A N 1
ATOM 4106 C CA . ARG A 1 494 ? 114.130 16.572 -137.650 1.00 57.03 494 ARG A CA 1
ATOM 4107 C C . ARG A 1 494 ? 114.047 17.690 -138.710 1.00 57.03 494 ARG A C 1
ATOM 4109 O O . ARG A 1 494 ? 114.035 17.391 -139.905 1.00 57.03 494 ARG A O 1
ATOM 4116 N N . LEU A 1 495 ? 113.978 18.943 -138.255 1.00 50.28 495 LEU A N 1
ATOM 4117 C CA . LEU A 1 495 ? 114.043 20.202 -139.009 1.00 50.28 495 LEU A CA 1
ATOM 4118 C C . LEU A 1 495 ? 115.252 21.017 -138.526 1.00 50.28 495 LEU A C 1
ATOM 4120 O O . LEU A 1 495 ? 115.811 21.745 -139.373 1.00 50.28 495 LEU A O 1
#

pLDDT: mean 79.7, std 19.38, range [24.05, 98.19]

Secondary structure (DSSP, 8-state):
-HHHHHHHHHHHHHHHHHHHHHHHHHHHHHHHHHHHHHHHHHHHHHHHHHHHHHHHHHHHHHHHS-TT-TTS-HHHHHHHHHHHHHHHHHHHHHHHHHHHHHHHHHHHHHHHHHHHHHHHHHHHHHHHHHHHHHHHHHHHHHHHHHHHHHHHHHHHHHHHHHHHHHHHHHHHHHHHTT------------------------------------------SSHHHHHHHHHHHHHHHHHHHHHHHHHHHHHHHHHHHHHHHHHHHHHHHHHHHHHHHHHHHHHHHHHHHHHHHHHHHHHHHHHHHHHHHHHHHHHHHHHHHHHHHHHHHHHHHHHHHHHHHHHHHHHHHHHHHHHHHHHHHHHHHHHHHHHHHHHHHHHHHHHHHHHHHHHHHHHHHHHHHHHHHHHHHHHHHHHHHHHHHHHHHHHHHHHHHHHHHHHHHHHHHHHHHHHHHHHHHHHHHHHHHHHHHHHHHHHHHHHHHHHHHHHHHHHHT--

Radius of gyration: 102.12 Å; chains: 1; bounding box: 230×45×339 Å

Sequence (495 aa):
MAFLSRKFLEQRAEELHQELKFAREKETQLTRTCAEGQVQSLELEARLRILEEDKRMLSNEVGQIPGSSPCLTGGTWTFLEQRAEELHQELKFAREKETQLTRTCAEGQVQSLELEARLRILEEDKRMLSNEIVELQQKLKDSQQMHLLGKKQLEEELKEAEEKQTRTQQQFQEEQQKRAGTHKGKIAWCSPSVDNVNIVELQQKLKDSQQMHLLGKKQLEEELKEAEEKQTRTQQQFQEEQQKRTFLEQRAEELHQELKFAREKETQLTRTCAEGQVQSLELEARLRILEEDKRMLSNEIVELQQKLKDSQEMHLLGTKQLEEEVKEANEKQARAQQQFQEEQQKRMFLEQQAEELHQELKFAREKETQLTRTCAEGQAQSQELEARLRVLEEDKRTLSNEHLHCLKYNQTLSKQVLALQKDKDTLHEEHLQILKEVDILVRKNHERKLRHRAKLQRAKETLISEVEQRDVRLRRLEYEVQLLKMLREEVGARL

Foldseek 3Di:
DLVVVLVVLVVVLVVLVVVLVVLVVVLVVLVVVLVVLVVVLVVLVVVLVVLVVVLVVLVVVVVPPPPPDPPDDVVVVVVSVVVNVVSVVVNVVSVVVSVVSVVVSVVSVVVSVVSVVVSVVSVVVSVVSVVVSVVSVVVVVVVVVVVVVVVVVVVVVVVVVVVVVVVVVVVVVVVVVPDDDDDDDDDDDDDDYDDYDDDDDDYDDDYYDDDDDYDDDDDPDVCVVVVVVVVVVVVVVVVVVVVVVVVVVVVVVVVVVVVVVVVVVVVVVVVVVVVVVVVVVVVVVVVVVVVVVVVVVVVVVVVVVVVVVVVVVVVVVVVVVVVVVVVVVVVVVVVVVVVVVVVVVVVVVVVVVVVVVVVVVVVVVVVVVVVVVVVVVVVVVVVVVVVVVVVVVVVVVVVVVVVVVVVVVVVVVVVVVVVVVVVVVVVVVVVVVVVVVVVVVVVVVVVVVVVVVVVVVVVVVVVVVVVVVVVVVVVVVVVVVVVVVVVVVVVVVVD